Protein 2DB0 (pdb70)

Foldseek 3Di:
DLQVCLLVVHCLVVLLVCVLPDVVSVVVLVVQCVPPRQSSVLSSLVSLLVSCVVPVVSLLVVLVSLLVVLVVDPDVSSLLSSLVSLLVCLQVPLVSNLVCVLVSLLPDDQPDVSSLQSVLSNLLSSCVSHVVSLLVSLVVLLVLLVDPDPSSLLSSLSVLLSYALRSLVSCVVSVVSLVVQCPPPDPVSNLSSLVSLLSSCVNDVVSLVVSLVVLVPDDDDDPSRVVSSVVSNVVSVVD/DLLVCQLDDPPCVVVLVCVLVPVVSVVVLVVCCPPPGQSSVLSSVVSLLVSCVVVVVSPLVCVVSLLVVQLVDPDPSSLLSSLLSLLVCCLVPLVSSLVCCCVSLVLNACPDDSSLQSLLSSLLSSCVSDVVSSLVSLVVLLVLLPPPDLSSLLSSLRVLLSYAQSCLVNCVVSLVSLVVQCVDPDPVSVLSSLVSQLSSLLNDPVSVVVSLVVLVVDDDPDPSNVVSSVVSNVVSVVSD

B-factor: mean 39.15, std 12.86, range [7.12, 85.72]

Sequence (479 aa):
DIREALANGEHLEKILIMAKYDESVLKKLIELLDDDLWTVVKNAISIIMVIAKTREDLYEPMLKKLFSLLKKSEAIPLTQEIAKAFGQMAKEKPELVKSMIPVLFANYRIGDEKTKINVSYALEEIAKANPMLMASIVRDFMSMLSSKNREDKLTALNFIEAMGENSFKYVNPFLPRIINLLHDGDEIVRASAVEALVHLATLNDKLRKVVIKRLEELNDTSSLVNKTVKEGISRLLLLDIREALANGEHLEKILIMAKYDESVLKKLIELLDDDLWTVVKNAISIIMVIAKTREDLYEPMLKKLFSLLKKSEAIPLTQEIAKAFGQMAKEKPELVKSMIPVLFANYRIGDEKTKINVSYALEEIAKANPMLMASIVRDFMSMLSSKNREDKLTALNFIEAMGENSFKYVNPFLPRIINLLHDGDEIVRASAVEALVHLATLNDKLRKVVIKRLEELNDTSSLVNKTVKEGISRLLLLE

Solvent-accessible surface area: 23390 Å² total; per-residue (Å²): 146,41,77,94,12,0,22,82,38,95,120,54,132,118,4,27,82,71,1,96,178,66,81,73,13,1,92,84,0,42,116,14,0,80,28,136,82,94,30,0,4,48,14,0,0,35,8,0,7,71,1,0,131,93,76,95,86,4,3,86,75,3,0,105,46,0,4,45,2,2,80,96,7,137,18,125,42,10,5,97,19,0,3,88,4,1,4,24,0,0,132,64,60,48,122,23,0,60,60,26,0,29,57,5,4,65,112,69,200,7,67,62,145,132,7,38,89,14,2,27,102,2,2,26,46,0,4,121,24,30,74,153,11,0,40,35,0,1,134,46,0,0,63,41,7,84,34,208,57,104,95,56,19,29,10,0,4,45,0,0,38,0,3,11,138,54,0,15,110,43,0,64,98,22,12,77,60,0,19,33,10,6,19,23,67,43,74,65,0,19,6,24,0,0,97,0,3,7,37,0,1,56,59,46,117,169,15,37,121,74,4,8,96,34,1,95,82,33,118,30,138,10,97,92,1,60,137,21,10,149,95,5,35,59,141,0,104,160,113,111,31,79,107,35,0,18,102,30,144,139,25,126,148,13,40,71,78,3,133,171,66,80,77,21,3,104,61,1,50,119,12,1,100,33,156,82,103,30,0,6,46,4,0,1,32,6,1,7,83,13,0,118,119,81,87,92,8,5,104,76,6,0,110,53,0,14,35,21,0,67,157,6,126,20,118,51,13,2,73,38,0,0,96,3,5,5,51,0,0,144,52,39,9,15,33,2,22,59,20,9,83,92,20,5,66,97,2,95,29,50,87,136,103,17,34,90,11,0,10,61,4,2,26,21,4,3,133,27,21,70,70,0,0,43,12,1,0,40,38,10,0,67,48,5,77,25,205,88,105,85,51,25,16,6,0,2,17,0,0,27,0,3,9,137,63,0,25,134,37,0,63,91,45,25,94,103,0,37,98,14,8,130,25,80,36,75,62,0,33,5,17,0,0,71,0,1,1,15,0,0,40,41,45,101,156,8,22,136,56,2,16,127,53,1,116,101,30,148,25,144,8,93,64,0,59,128,13,13,160,94,1,35,66,103,0,99,160,85,100

Secondary structure (DSSP, 8-state):
-HHHHHHTT-SHHHHHHHHHH-HHHHHHHHHHTT-S-HHHHHHHHHHHHHHHTT-GGGHHHHHHHHHHHHHH--SHHHHHHHHHHHHHHHHH-HHHHHHHHHHHHHHS---SHHHHHHHHHHHHHHHHH-HHHHHHHHHHHHHHTS-SSHHHHHHHHHHHHT--TTTHHHHGGGHHHHHGGGG-SSHHHHHHHHHHHHHHHTS-HHHHHHHHHHHHH---S-HHHHHHHHHHHHHHHH-/-HHHHHHSS--HHHHHHHHHH-HHHHHHHHHHTT-SSHHHHHHHHHHHHHHGGG-GGGHHHHHHHHHHHHHH---HHHHHHHHHHHHHHHHH-HHHHHHHHHHHTTT----SHHHHHHHHHHHHHHHHH-HHHHHHHHHHHHGGGG-SSHHHHHHHHHHHTT--TTTHHHHGGGHHHHHGGGG-S-HHHHHHHHHHHHHHHHH-HHHHHHHHHHHHT---S-HHHHHHHHHHHHHHHTT-

CATH classification: 1.25.10.10

InterPro domains:
  IPR000357 HEAT repeat [PF02985] (182-209)
  IPR011989 Armadillo-like helical [G3DSA:1.25.10.10] (1-253)
  IPR016024 Armadillo-type fold [SSF48371] (26-245)
  IPR021133 HEAT, type 2 [PS50077] (182-214)
  IPR040914 PH0542 repeat [PF18817] (42-86)

Organism: Pyrococcus horikoshii (strain ATCC 700860 / DSM 12428 / JCM 9974 / NBRC 100139 / OT-3) (NCBI:txid70601)

Radius of gyration: 30.3 Å; Cα contacts (8 Å, |Δi|>4): 569; chains: 2; bounding box: 61×61×96 Å

Structure (mmCIF, N/CA/C/O backbone):
data_2DB0
#
_entry.id   2DB0
#
_cell.length_a   78.795
_cell.length_b   90.779
_cell.length_c   66.451
_cell.angle_alpha   90.00
_cell.angle_beta   90.00
_cell.angle_gamma   90.00
#
_symmetry.space_group_name_H-M   'P 21 21 2'
#
loop_
_entity.id
_entity.type
_entity.pdbx_description
1 polymer '253aa long hypothetical protein'
2 water water
#
loop_
_atom_site.group_PDB
_atom_site.id
_atom_site.type_symbol
_atom_site.label_atom_id
_atom_site.label_alt_id
_atom_site.label_comp_id
_atom_site.label_asym_id
_atom_site.label_entity_id
_atom_site.label_seq_id
_atom_site.pdbx_PDB_ins_code
_atom_site.Cartn_x
_atom_site.Cartn_y
_atom_site.Cartn_z
_atom_site.occupancy
_atom_site.B_iso_or_equiv
_atom_site.auth_seq_id
_atom_site.auth_comp_id
_atom_site.auth_asym_id
_atom_site.auth_atom_id
_atom_site.pdbx_PDB_model_num
ATOM 1 N N . ASP A 1 9 ? 49.529 22.995 42.820 1.00 47.05 9 ASP A N 1
ATOM 2 C CA . ASP A 1 9 ? 49.839 24.097 41.886 1.00 48.58 9 ASP A CA 1
ATOM 3 C C . ASP A 1 9 ? 48.607 24.357 40.932 1.00 48.35 9 ASP A C 1
ATOM 4 O O . ASP A 1 9 ? 48.400 23.546 39.997 1.00 48.85 9 ASP A O 1
ATOM 9 N N . ILE A 1 10 ? 47.910 25.502 41.148 1.00 45.30 10 ILE A N 1
ATOM 10 C CA . ILE A 1 10 ? 46.637 25.899 40.600 1.00 44.58 10 ILE A CA 1
ATOM 11 C C . ILE A 1 10 ? 46.630 25.810 39.119 1.00 44.34 10 ILE A C 1
ATOM 12 O O . ILE A 1 10 ? 45.799 25.224 38.552 1.00 44.71 10 ILE A O 1
ATOM 17 N N . ARG A 1 11 ? 47.667 26.352 38.513 1.00 44.24 11 ARG A N 1
ATOM 18 C CA . ARG A 1 11 ? 47.891 26.382 37.081 1.00 42.10 11 ARG A CA 1
ATOM 19 C C . ARG A 1 11 ? 48.050 25.024 36.447 1.00 43.26 11 ARG A C 1
ATOM 20 O O . ARG A 1 11 ? 47.543 24.728 35.319 1.00 38.90 11 ARG A O 1
ATOM 28 N N . GLU A 1 12 ? 48.733 24.131 37.162 1.00 43.56 12 GLU A N 1
ATOM 29 C CA . GLU A 1 12 ? 49.014 22.840 36.544 1.00 42.05 12 GLU A CA 1
ATOM 30 C C . GLU A 1 12 ? 47.842 21.941 36.705 1.00 39.48 12 GLU A C 1
ATOM 31 O O . GLU A 1 12 ? 47.621 21.105 35.893 1.00 39.63 12 GLU A O 1
ATOM 37 N N . ALA A 1 13 ? 47.097 22.081 37.766 1.00 39.64 13 ALA A N 1
ATOM 38 C CA . ALA A 1 13 ? 45.833 21.390 37.952 1.00 37.95 13 ALA A CA 1
ATOM 39 C C . ALA A 1 13 ? 44.876 21.868 36.827 1.00 38.71 13 ALA A C 1
ATOM 40 O O . ALA A 1 13 ? 44.392 21.079 36.044 1.00 40.98 13 ALA A O 1
ATOM 42 N N . LEU A 1 14 ? 44.717 23.170 36.615 1.00 39.55 14 LEU A N 1
ATOM 43 C CA . LEU A 1 14 ? 43.844 23.645 35.455 1.00 38.95 14 LEU A CA 1
ATOM 44 C C . LEU A 1 14 ? 44.155 23.027 34.113 1.00 39.44 14 LEU A C 1
ATOM 45 O O . LEU A 1 14 ? 43.282 22.562 33.367 1.00 39.09 14 LEU A O 1
ATOM 50 N N . ALA A 1 15 ? 45.447 22.839 33.854 1.00 41.67 15 ALA A N 1
ATOM 51 C CA . ALA A 1 15 ? 45.917 22.207 32.608 1.00 41.15 15 ALA A CA 1
ATOM 52 C C . ALA A 1 15 ? 45.582 20.768 32.396 1.00 41.67 15 ALA A C 1
ATOM 53 O O . ALA A 1 15 ? 45.559 20.332 31.260 1.00 43.90 15 ALA A O 1
ATOM 55 N N . ASN A 1 16 ? 45.342 20.021 33.462 1.00 43.84 16 ASN A N 1
ATOM 56 C CA . ASN A 1 16 ? 44.930 18.611 33.426 1.00 45.17 16 ASN A CA 1
ATOM 57 C C . ASN A 1 16 ? 43.461 18.434 33.924 1.00 46.73 16 ASN A C 1
ATOM 58 O O . ASN A 1 16 ? 43.019 17.316 34.303 1.00 50.80 16 ASN A O 1
ATOM 63 N N . GLY A 1 17 ? 42.691 19.513 34.036 1.00 44.20 17 GLY A N 1
ATOM 64 C CA . GLY A 1 17 ? 41.317 19.410 34.464 1.00 42.87 17 GLY A CA 1
ATOM 65 C C . GLY A 1 17 ? 41.171 18.731 35.798 1.00 42.98 17 GLY A C 1
ATOM 66 O O . GLY A 1 17 ? 40.259 18.038 35.965 1.00 43.42 17 GLY A O 1
ATOM 67 N N . GLU A 1 18 ? 42.084 18.918 36.743 1.00 43.94 18 GLU A N 1
ATOM 68 C CA . GLU A 1 18 ? 41.982 18.243 38.054 1.00 45.47 18 GLU A CA 1
ATOM 69 C C . GLU A 1 18 ? 41.630 19.248 39.156 1.00 44.55 18 GLU A C 1
ATOM 70 O O . GLU A 1 18 ? 41.868 20.450 39.049 1.00 47.10 18 GLU A O 1
ATOM 76 N N . HIS A 1 19 ? 40.969 18.777 40.172 1.00 45.81 19 HIS A N 1
ATOM 77 C CA . HIS A 1 19 ? 40.747 19.502 41.384 1.00 46.87 19 HIS A CA 1
ATOM 78 C C . HIS A 1 19 ? 39.859 20.698 41.160 1.00 46.86 19 HIS A C 1
ATOM 79 O O . HIS A 1 19 ? 39.787 21.623 41.979 1.00 46.55 19 HIS A O 1
ATOM 86 N N . LEU A 1 20 ? 39.206 20.705 40.021 1.00 44.59 20 LEU A N 1
ATOM 87 C CA . LEU A 1 20 ? 38.476 21.893 39.659 1.00 42.83 20 LEU A CA 1
ATOM 88 C C . LEU A 1 20 ? 37.575 22.436 40.765 1.00 41.33 20 LEU A C 1
ATOM 89 O O . LEU A 1 20 ? 37.554 23.663 40.995 1.00 39.18 20 LEU A O 1
ATOM 94 N N . GLU A 1 21 ? 36.780 21.549 41.426 1.00 43.23 21 GLU A N 1
ATOM 95 C CA . GLU A 1 21 ? 35.829 22.014 42.469 1.00 43.70 21 GLU A CA 1
ATOM 96 C C . GLU A 1 21 ? 36.633 22.558 43.627 1.00 44.40 21 GLU A C 1
ATOM 97 O O . GLU A 1 21 ? 36.285 23.530 44.262 1.00 45.63 21 GLU A O 1
ATOM 103 N N . LYS A 1 22 ? 37.733 21.936 43.860 1.00 43.06 22 LYS A N 1
ATOM 104 C CA . LYS A 1 22 ? 38.613 22.388 44.888 1.00 46.31 22 LYS A CA 1
ATOM 105 C C . LYS A 1 22 ? 38.881 23.885 44.625 1.00 44.55 22 LYS A C 1
ATOM 106 O O . LYS A 1 22 ? 38.420 24.760 45.372 1.00 43.78 22 LYS A O 1
ATOM 112 N N . ILE A 1 23 ? 39.669 24.114 43.558 1.00 44.90 23 ILE A N 1
ATOM 113 C CA . ILE A 1 23 ? 39.989 25.461 43.055 1.00 42.36 23 ILE A CA 1
ATOM 114 C C . ILE A 1 23 ? 38.818 26.384 43.052 1.00 41.78 23 ILE A C 1
ATOM 115 O O . ILE A 1 23 ? 38.900 27.503 43.459 1.00 42.25 23 ILE A O 1
ATOM 120 N N . LEU A 1 24 ? 37.651 25.888 42.757 1.00 42.42 24 LEU A N 1
ATOM 121 C CA . LEU A 1 24 ? 36.556 26.824 42.766 1.00 43.78 24 LEU A CA 1
ATOM 122 C C . LEU A 1 24 ? 36.222 27.299 44.169 1.00 45.34 24 LEU A C 1
ATOM 123 O O . LEU A 1 24 ? 35.741 28.449 44.433 1.00 43.85 24 LEU A O 1
ATOM 128 N N . ILE A 1 25 ? 36.252 26.316 45.071 1.00 46.87 25 ILE A N 1
ATOM 129 C CA . ILE A 1 25 ? 35.870 26.592 46.461 1.00 46.50 25 ILE A CA 1
ATOM 130 C C . ILE A 1 25 ? 36.951 27.557 47.003 1.00 44.91 25 ILE A C 1
ATOM 131 O O . ILE A 1 25 ? 36.585 28.530 47.576 1.00 45.36 25 ILE A O 1
ATOM 136 N N . MET A 1 26 ? 38.234 27.351 46.691 1.00 43.18 26 MET A N 1
ATOM 137 C CA . MET A 1 26 ? 39.305 28.214 47.195 1.00 44.18 26 MET A CA 1
ATOM 138 C C . MET A 1 26 ? 39.203 29.675 46.641 1.00 48.96 26 MET A C 1
ATOM 139 O O . MET A 1 26 ? 39.151 30.699 47.381 1.00 48.11 26 MET A O 1
ATOM 144 N N . ALA A 1 27 ? 39.169 29.763 45.286 1.00 50.54 27 ALA A N 1
ATOM 145 C CA . ALA A 1 27 ? 38.876 31.009 44.597 1.00 49.99 27 ALA A CA 1
ATOM 146 C C . ALA A 1 27 ? 37.622 31.576 45.168 1.00 50.65 27 ALA A C 1
ATOM 147 O O . ALA A 1 27 ? 37.590 32.766 45.399 1.00 51.85 27 ALA A O 1
ATOM 149 N N . LYS A 1 28 ? 36.583 30.819 45.469 1.00 50.19 28 LYS A N 1
ATOM 150 C CA . LYS A 1 28 ? 35.394 31.533 45.913 1.00 51.00 28 LYS A CA 1
ATOM 151 C C . LYS A 1 28 ? 35.497 32.244 47.291 1.00 53.33 28 LYS A C 1
ATOM 152 O O . LYS A 1 28 ? 34.626 33.028 47.608 1.00 51.45 28 LYS A O 1
ATOM 158 N N . TYR A 1 29 ? 36.543 31.929 48.110 1.00 55.51 29 TYR A N 1
ATOM 159 C CA . TYR A 1 29 ? 36.670 32.314 49.552 1.00 57.64 29 TYR A CA 1
ATOM 160 C C . TYR A 1 29 ? 37.876 33.219 49.819 1.00 58.27 29 TYR A C 1
ATOM 161 O O . TYR A 1 29 ? 37.882 34.029 50.813 1.00 60.46 29 TYR A O 1
ATOM 170 N N . ASP A 1 30 ? 38.894 33.008 48.997 1.00 57.74 30 ASP A N 1
ATOM 171 C CA . ASP A 1 30 ? 40.124 33.739 48.978 1.00 56.78 30 ASP A CA 1
ATOM 172 C C . ASP A 1 30 ? 40.291 34.513 47.600 1.00 57.18 30 ASP A C 1
ATOM 173 O O . ASP A 1 30 ? 40.955 34.064 46.616 1.00 55.89 30 ASP A O 1
ATOM 178 N N . GLU A 1 31 ? 39.688 35.701 47.563 1.00 55.97 31 GLU A N 1
ATOM 179 C CA . GLU A 1 31 ? 40.045 36.703 46.620 1.00 55.27 31 GLU A CA 1
ATOM 180 C C . GLU A 1 31 ? 41.402 36.573 45.893 1.00 54.16 31 GLU A C 1
ATOM 181 O O . GLU A 1 31 ? 41.492 36.843 44.677 1.00 55.38 31 GLU A O 1
ATOM 187 N N . SER A 1 32 ? 42.479 36.220 46.566 1.00 52.11 32 SER A N 1
ATOM 188 C CA . SER A 1 32 ? 43.821 36.217 45.911 1.00 51.88 32 SER A CA 1
ATOM 189 C C . SER A 1 32 ? 43.989 35.050 44.900 1.00 49.77 32 SER A C 1
ATOM 190 O O . SER A 1 32 ? 44.801 35.067 43.930 1.00 50.20 32 SER A O 1
ATOM 193 N N . VAL A 1 33 ? 43.260 33.997 45.193 1.00 48.97 33 VAL A N 1
ATOM 194 C CA . VAL A 1 33 ? 42.920 32.925 44.169 1.00 49.56 33 VAL A CA 1
ATOM 195 C C . VAL A 1 33 ? 41.979 33.358 42.982 1.00 44.09 33 VAL A C 1
ATOM 196 O O . VAL A 1 33 ? 42.361 33.243 41.898 1.00 40.86 33 VAL A O 1
ATOM 200 N N . LEU A 1 34 ? 40.840 33.954 43.258 1.00 44.03 34 LEU A N 1
ATOM 201 C CA . LEU A 1 34 ? 40.047 34.539 42.235 1.00 44.51 34 LEU A CA 1
ATOM 202 C C . LEU A 1 34 ? 40.924 35.317 41.249 1.00 45.17 34 LEU A C 1
ATOM 203 O O . LEU A 1 34 ? 40.775 35.136 40.054 1.00 41.85 34 LEU A O 1
ATOM 208 N N . LYS A 1 35 ? 41.893 36.144 41.767 1.00 46.32 35 LYS A N 1
ATOM 209 C CA . LYS A 1 35 ? 42.736 37.048 40.959 1.00 44.79 35 LYS A CA 1
ATOM 210 C C . LYS A 1 35 ? 43.681 36.258 40.230 1.00 41.89 35 LYS A C 1
ATOM 211 O O . LYS A 1 35 ? 43.909 36.473 39.047 1.00 42.83 35 LYS A O 1
ATOM 217 N N . LYS A 1 36 ? 44.104 35.187 40.828 1.00 39.87 36 LYS A N 1
ATOM 218 C CA . LYS A 1 36 ? 44.976 34.287 40.089 1.00 38.39 36 LYS A CA 1
ATOM 219 C C . LYS A 1 36 ? 44.362 33.609 38.872 1.00 34.10 36 LYS A C 1
ATOM 220 O O . LYS A 1 36 ? 44.929 33.435 37.854 1.00 31.03 36 LYS A O 1
ATOM 226 N N . LEU A 1 37 ? 43.223 33.084 39.063 1.00 33.60 37 LEU A N 1
ATOM 227 C CA . LEU A 1 37 ? 42.470 32.502 37.929 1.00 31.61 37 LEU A CA 1
ATOM 228 C C . LEU A 1 37 ? 42.207 33.548 36.848 1.00 29.43 37 LEU A C 1
ATOM 229 O O . LEU A 1 37 ? 42.382 33.280 35.721 1.00 27.81 37 LEU A O 1
ATOM 234 N N . ILE A 1 38 ? 41.916 34.791 37.232 1.00 31.40 38 ILE A N 1
ATOM 235 C CA . ILE A 1 38 ? 41.669 35.813 36.195 1.00 33.39 38 ILE A CA 1
ATOM 236 C C . ILE A 1 38 ? 42.924 35.982 35.372 1.00 36.67 38 ILE A C 1
ATOM 237 O O . ILE A 1 38 ? 42.904 36.097 34.129 1.00 35.91 38 ILE A O 1
ATOM 242 N N . GLU A 1 39 ? 44.056 35.918 36.044 1.00 38.60 39 GLU A N 1
ATOM 243 C CA . GLU A 1 39 ? 45.337 36.225 35.401 1.00 38.38 39 GLU A CA 1
ATOM 244 C C . GLU A 1 39 ? 45.690 35.109 34.565 1.00 36.28 39 GLU A C 1
ATOM 245 O O . GLU A 1 39 ? 46.275 35.272 33.516 1.00 36.83 39 GLU A O 1
ATOM 251 N N . LEU A 1 40 ? 45.366 33.906 35.001 1.00 36.35 40 LEU A N 1
ATOM 252 C CA . LEU A 1 40 ? 45.606 32.710 34.108 1.00 36.09 40 LEU A CA 1
ATOM 253 C C . LEU A 1 40 ? 44.721 32.606 32.765 1.00 36.03 40 LEU A C 1
ATOM 254 O O . LEU A 1 40 ? 44.987 31.807 31.809 1.00 37.58 40 LEU A O 1
ATOM 259 N N . LEU A 1 41 ? 43.721 33.463 32.646 1.00 35.07 41 LEU A N 1
ATOM 260 C CA . LEU A 1 41 ? 43.040 33.632 31.346 1.00 33.38 41 LEU A CA 1
ATOM 261 C C . LEU A 1 41 ? 43.969 33.991 30.263 1.00 34.93 41 LEU A C 1
ATOM 262 O O . LEU A 1 41 ? 43.694 33.685 29.115 1.00 36.71 41 LEU A O 1
ATOM 267 N N . ASP A 1 42 ? 45.152 34.540 30.577 1.00 37.88 42 ASP A N 1
ATOM 268 C CA . ASP A 1 42 ? 46.073 34.922 29.539 1.00 40.15 42 ASP A CA 1
ATOM 269 C C . ASP A 1 42 ? 47.078 33.909 29.116 1.00 41.77 42 ASP A C 1
ATOM 270 O O . ASP A 1 42 ? 47.856 34.222 28.221 1.00 40.86 42 ASP A O 1
ATOM 275 N N . ASP A 1 43 ? 47.114 32.782 29.833 1.00 41.50 43 ASP A N 1
ATOM 276 C CA . ASP A 1 43 ? 48.006 31.639 29.579 1.00 41.61 43 ASP A CA 1
ATOM 277 C C . ASP A 1 43 ? 47.898 31.180 28.170 1.00 41.06 43 ASP A C 1
ATOM 278 O O . ASP A 1 43 ? 46.786 31.235 27.564 1.00 39.39 43 ASP A O 1
ATOM 283 N N . ASP A 1 44 ? 49.002 30.623 27.665 1.00 40.71 44 ASP A N 1
ATOM 284 C CA . ASP A 1 44 ? 49.044 30.152 26.301 1.00 41.94 44 ASP A CA 1
ATOM 285 C C . ASP A 1 44 ? 48.445 28.792 26.167 1.00 41.19 44 ASP A C 1
ATOM 286 O O . ASP A 1 44 ? 48.004 28.342 25.056 1.00 42.22 44 ASP A O 1
ATOM 291 N N . LEU A 1 45 ? 48.295 28.147 27.285 1.00 38.09 45 LEU A N 1
ATOM 292 C CA . LEU A 1 45 ? 47.688 26.816 27.263 1.00 39.88 45 LEU A CA 1
ATOM 293 C C . LEU A 1 45 ? 46.116 26.914 27.306 1.00 35.29 45 LEU A C 1
ATOM 294 O O . LEU A 1 45 ? 45.536 27.417 28.187 1.00 33.86 45 LEU A O 1
ATOM 299 N N . TRP A 1 46 ? 45.479 26.338 26.367 1.00 33.97 46 TRP A N 1
ATOM 300 C CA . TRP A 1 46 ? 44.057 26.487 26.259 1.00 33.10 46 TRP A CA 1
ATOM 301 C C . TRP A 1 46 ? 43.307 25.848 27.349 1.00 33.34 46 TRP A C 1
ATOM 302 O O . TRP A 1 46 ? 42.165 26.288 27.559 1.00 32.39 46 TRP A O 1
ATOM 313 N N . THR A 1 47 ? 43.792 24.749 27.944 1.00 30.43 47 THR A N 1
ATOM 314 C CA . THR A 1 47 ? 42.970 23.983 28.853 1.00 30.10 47 THR A CA 1
ATOM 315 C C . THR A 1 47 ? 42.898 24.729 30.097 1.00 28.85 47 THR A C 1
ATOM 316 O O . THR A 1 47 ? 41.908 24.779 30.868 1.00 25.12 47 THR A O 1
ATOM 320 N N . VAL A 1 48 ? 43.964 25.477 30.277 1.00 31.41 48 VAL A N 1
ATOM 321 C CA . VAL A 1 48 ? 44.058 26.359 31.465 1.00 29.89 48 VAL A CA 1
ATOM 322 C C . VAL A 1 48 ? 43.011 27.495 31.367 1.00 24.81 48 VAL A C 1
ATOM 323 O O . VAL A 1 48 ? 42.241 27.717 32.272 1.00 23.40 48 VAL A O 1
ATOM 327 N N . VAL A 1 49 ? 43.065 28.219 30.250 1.00 26.47 49 VAL A N 1
ATOM 328 C CA . VAL A 1 49 ? 42.112 29.249 29.968 1.00 26.13 49 VAL A CA 1
ATOM 329 C C . VAL A 1 49 ? 40.714 28.693 30.089 1.00 23.79 49 VAL A C 1
ATOM 330 O O . VAL A 1 49 ? 39.868 29.233 30.810 1.00 23.91 49 VAL A O 1
ATOM 334 N N . LYS A 1 50 ? 40.462 27.578 29.429 1.00 23.07 50 LYS A N 1
ATOM 335 C CA .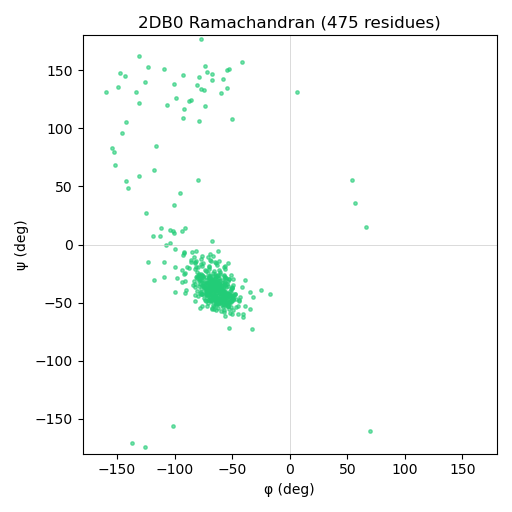 LYS A 1 50 ? 39.165 26.986 29.469 1.00 23.03 50 LYS A CA 1
ATOM 336 C C . LYS A 1 50 ? 38.603 26.765 30.870 1.00 23.22 50 LYS A C 1
ATOM 337 O O . LYS A 1 50 ? 37.481 27.055 31.129 1.00 23.41 50 LYS A O 1
ATOM 343 N N . ASN A 1 51 ? 39.290 26.030 31.658 1.00 22.16 51 ASN A N 1
ATOM 344 C CA . ASN A 1 51 ? 38.870 25.690 33.024 1.00 23.62 51 ASN A CA 1
ATOM 345 C C . ASN A 1 51 ? 38.911 26.898 33.949 1.00 23.94 51 ASN A C 1
ATOM 346 O O . ASN A 1 51 ? 38.074 27.027 34.797 1.00 23.15 51 ASN A O 1
ATOM 351 N N . ALA A 1 52 ? 39.782 27.898 33.673 1.00 23.12 52 ALA A N 1
ATOM 352 C CA . ALA A 1 52 ? 39.615 29.162 34.438 1.00 20.61 52 ALA A CA 1
ATOM 353 C C . ALA A 1 52 ? 38.315 29.832 34.209 1.00 21.06 52 ALA A C 1
ATOM 354 O O . ALA A 1 52 ? 37.500 30.232 35.114 1.00 23.36 52 ALA A O 1
ATOM 356 N N . ILE A 1 53 ? 37.956 29.964 32.928 1.00 22.07 53 ILE A N 1
ATOM 357 C CA . ILE A 1 53 ? 36.597 30.482 32.584 1.00 19.41 53 ILE A CA 1
ATOM 358 C C . ILE A 1 53 ? 35.498 29.775 33.336 1.00 18.98 53 ILE A C 1
ATOM 359 O O . ILE A 1 53 ? 34.554 30.371 33.851 1.00 19.43 53 ILE A O 1
ATOM 364 N N . SER A 1 54 ? 35.459 28.494 33.194 1.00 20.27 54 SER A N 1
ATOM 365 C CA . SER A 1 54 ? 34.254 27.790 33.751 1.00 25.24 54 SER A CA 1
ATOM 366 C C . SER A 1 54 ? 34.126 28.025 35.263 1.00 24.26 54 SER A C 1
ATOM 367 O O . SER A 1 54 ? 33.073 28.300 35.714 1.00 29.32 54 SER A O 1
ATOM 370 N N . ILE A 1 55 ? 35.224 28.050 35.992 1.00 26.89 55 ILE A N 1
ATOM 371 C CA . ILE A 1 55 ? 35.299 28.433 37.443 1.00 27.69 55 ILE A CA 1
ATOM 372 C C . ILE A 1 55 ? 34.896 29.839 37.762 1.00 26.55 55 ILE A C 1
ATOM 373 O O . ILE A 1 55 ? 33.953 30.070 38.496 1.00 27.25 55 ILE A O 1
ATOM 378 N N . ILE A 1 56 ? 35.457 30.807 36.995 1.00 27.73 56 ILE A N 1
ATOM 379 C CA . ILE A 1 56 ? 35.122 32.230 37.210 1.00 24.79 56 ILE A CA 1
ATOM 380 C C . ILE A 1 56 ? 33.756 32.435 36.885 1.00 23.38 56 ILE A C 1
ATOM 381 O O . ILE A 1 56 ? 33.041 33.114 37.611 1.00 25.30 56 ILE A O 1
ATOM 386 N N . MET A 1 57 ? 33.273 31.822 35.828 1.00 23.94 57 MET A N 1
ATOM 387 C CA . MET A 1 57 ? 31.829 32.035 35.493 1.00 22.35 57 MET A CA 1
ATOM 388 C C . MET A 1 57 ? 30.850 31.461 36.541 1.00 25.13 57 MET A C 1
ATOM 389 O O . MET A 1 57 ? 29.618 31.904 36.692 1.00 25.29 57 MET A O 1
ATOM 394 N N . VAL A 1 58 ? 31.254 30.396 37.223 1.00 28.63 58 VAL A N 1
ATOM 395 C CA . VAL A 1 58 ? 30.301 29.880 38.286 1.00 28.62 58 VAL A CA 1
ATOM 396 C C . VAL A 1 58 ? 30.426 30.934 39.364 1.00 29.96 58 VAL A C 1
ATOM 397 O O . VAL A 1 58 ? 29.450 31.352 39.883 1.00 29.11 58 VAL A O 1
ATOM 401 N N . ILE A 1 59 ? 31.655 31.438 39.673 1.00 32.88 59 ILE A N 1
ATOM 402 C CA . ILE A 1 59 ? 31.746 32.428 40.783 1.00 33.62 59 ILE A CA 1
ATOM 403 C C . ILE A 1 59 ? 31.002 33.715 40.474 1.00 35.41 59 ILE A C 1
ATOM 404 O O . ILE A 1 59 ? 30.400 34.324 41.317 1.00 36.79 59 ILE A O 1
ATOM 409 N N . ALA A 1 60 ? 30.954 34.102 39.200 1.00 35.50 60 ALA A N 1
ATOM 410 C CA . ALA A 1 60 ? 30.187 35.212 38.809 1.00 32.71 60 ALA A CA 1
ATOM 411 C C . ALA A 1 60 ? 28.748 35.134 39.157 1.00 33.82 60 ALA A C 1
ATOM 412 O O . ALA A 1 60 ? 28.158 36.164 39.299 1.00 32.67 60 ALA A O 1
ATOM 414 N N . LYS A 1 61 ? 28.069 33.983 39.109 1.00 35.35 61 LYS A N 1
ATOM 415 C CA . LYS A 1 61 ? 26.630 33.941 39.424 1.00 38.63 61 LYS A CA 1
ATOM 416 C C . LYS A 1 61 ? 26.318 34.502 40.866 1.00 39.83 61 LYS A C 1
ATOM 417 O O . LYS A 1 61 ? 25.279 34.961 41.172 1.00 39.72 61 LYS A O 1
ATOM 423 N N . THR A 1 62 ? 27.300 34.558 41.706 1.00 41.71 62 THR A N 1
ATOM 424 C CA . THR A 1 62 ? 27.138 35.254 42.966 1.00 44.66 62 THR A CA 1
ATOM 425 C C . THR A 1 62 ? 27.932 36.516 43.178 1.00 45.02 62 THR A C 1
ATOM 426 O O . THR A 1 62 ? 28.014 36.950 44.364 1.00 43.84 62 THR A O 1
ATOM 430 N N . ARG A 1 63 ? 28.635 36.994 42.121 1.00 43.28 63 ARG A N 1
ATOM 431 C CA . ARG A 1 63 ? 29.446 38.204 42.188 1.00 42.87 63 ARG A CA 1
ATOM 432 C C . ARG A 1 63 ? 29.398 38.936 40.842 1.00 42.33 63 ARG A C 1
ATOM 433 O O . ARG A 1 63 ? 30.195 38.711 39.895 1.00 38.24 63 ARG A O 1
ATOM 441 N N . GLU A 1 64 ? 28.497 39.879 40.853 1.00 42.77 64 GLU A N 1
ATOM 442 C CA . GLU A 1 64 ? 27.981 40.581 39.690 1.00 43.93 64 GLU A CA 1
ATOM 443 C C . GLU A 1 64 ? 29.149 41.318 38.975 1.00 40.59 64 GLU A C 1
ATOM 444 O O . GLU A 1 64 ? 29.180 41.398 37.724 1.00 40.89 64 GLU A O 1
ATOM 450 N N . ASP A 1 65 ? 30.027 41.847 39.768 1.00 35.73 65 ASP A N 1
ATOM 451 C CA . ASP A 1 65 ? 31.143 42.536 39.256 1.00 35.09 65 ASP A CA 1
ATOM 452 C C . ASP A 1 65 ? 32.138 41.769 38.379 1.00 31.52 65 ASP A C 1
ATOM 453 O O . ASP A 1 65 ? 32.952 42.371 37.764 1.00 32.32 65 ASP A O 1
ATOM 458 N N . LEU A 1 66 ? 32.105 40.487 38.351 1.00 28.06 66 LEU A N 1
ATOM 459 C CA . LEU A 1 66 ? 32.971 39.700 37.527 1.00 27.79 66 LEU A CA 1
ATOM 460 C C . LEU A 1 66 ? 32.511 39.710 35.975 1.00 26.42 66 LEU A C 1
ATOM 461 O O . LEU A 1 66 ? 33.306 39.406 35.131 1.00 21.70 66 LEU A O 1
ATOM 466 N N . TYR A 1 67 ? 31.233 40.088 35.700 1.00 24.24 67 TYR A N 1
ATOM 467 C CA . TYR A 1 67 ? 30.677 39.895 34.431 1.00 23.41 67 TYR A CA 1
ATOM 468 C C . TYR A 1 67 ? 31.271 40.831 33.389 1.00 22.50 67 TYR A C 1
ATOM 469 O O . TYR A 1 67 ? 31.829 40.374 32.332 1.00 22.24 67 TYR A O 1
ATOM 478 N N . GLU A 1 68 ? 31.288 42.088 33.720 1.00 20.31 68 GLU A N 1
ATOM 479 C CA . GLU A 1 68 ? 31.713 43.084 32.816 1.00 24.80 68 GLU A CA 1
ATOM 480 C C . GLU A 1 68 ? 33.192 42.862 32.421 1.00 24.47 68 GLU A C 1
ATOM 481 O O . GLU A 1 68 ? 33.534 42.840 31.267 1.00 23.26 68 GLU A O 1
ATOM 487 N N . PRO A 1 69 ? 34.081 42.686 33.374 1.00 26.49 69 PRO A N 1
ATOM 488 C CA . PRO A 1 69 ? 35.522 42.518 33.037 1.00 26.34 69 PRO A CA 1
ATOM 489 C C . PRO A 1 69 ? 35.689 41.252 32.264 1.00 25.95 69 PRO A C 1
ATOM 490 O O . PRO A 1 69 ? 36.419 41.229 31.270 1.00 26.02 69 PRO A O 1
ATOM 494 N N . MET A 1 70 ? 34.939 40.234 32.669 1.00 23.42 70 MET A N 1
ATOM 495 C CA . MET A 1 70 ? 35.039 38.988 31.950 1.00 24.01 70 MET A CA 1
ATOM 496 C C . MET A 1 70 ? 34.542 39.045 30.462 1.00 19.64 70 MET A C 1
ATOM 497 O O . MET A 1 70 ? 35.120 38.513 29.629 1.00 20.37 70 MET A O 1
ATOM 502 N N . LEU A 1 71 ? 33.582 39.820 30.177 1.00 21.88 71 LEU A N 1
ATOM 503 C CA . LEU A 1 71 ? 32.989 39.919 28.861 1.00 20.28 71 LEU A CA 1
ATOM 504 C C . LEU A 1 71 ? 34.074 40.524 28.041 1.00 22.06 71 LEU A C 1
ATOM 505 O O . LEU A 1 71 ? 34.301 40.013 26.987 1.00 19.49 71 LEU A O 1
ATOM 510 N N . LYS A 1 72 ? 34.739 41.612 28.559 1.00 21.66 72 LYS A N 1
ATOM 511 C CA . LYS A 1 72 ? 35.775 42.311 27.792 1.00 20.37 72 LYS A CA 1
ATOM 512 C C . LYS A 1 72 ? 36.859 41.293 27.404 1.00 20.47 72 LYS A C 1
ATOM 513 O O . LYS A 1 72 ? 37.391 41.248 26.239 1.00 20.67 72 LYS A O 1
ATOM 519 N N . LYS A 1 73 ? 37.174 40.481 28.348 1.00 18.01 73 LYS A N 1
ATOM 520 C CA . LYS A 1 73 ? 38.333 39.521 28.177 1.00 18.48 73 LYS A CA 1
ATOM 521 C C . LYS A 1 73 ? 37.877 38.399 27.204 1.00 20.20 73 LYS A C 1
ATOM 522 O O . LYS A 1 73 ? 38.612 37.914 26.379 1.00 20.28 73 LYS A O 1
ATOM 528 N N . LEU A 1 74 ? 36.659 37.968 27.325 1.00 22.65 74 LEU A N 1
ATOM 529 C CA . LEU A 1 74 ? 36.139 37.068 26.295 1.00 26.31 74 LEU A CA 1
ATOM 530 C C . LEU A 1 74 ? 36.240 37.552 24.873 1.00 25.56 74 LEU A C 1
ATOM 531 O O . LEU A 1 74 ? 36.634 36.783 24.085 1.00 20.48 74 LEU A O 1
ATOM 536 N N . PHE A 1 75 ? 35.948 38.818 24.612 1.00 26.61 75 PHE A N 1
ATOM 537 C CA . PHE A 1 75 ? 36.115 39.451 23.308 1.00 28.49 75 PHE A CA 1
ATOM 538 C C . PHE A 1 75 ? 37.560 39.226 22.842 1.00 26.99 75 PHE A C 1
ATOM 539 O O . PHE A 1 75 ? 37.773 38.935 21.622 1.00 27.97 75 PHE A O 1
ATOM 547 N N . SER A 1 76 ? 38.564 39.428 23.718 1.00 26.71 76 SER A N 1
ATOM 548 C CA . SER A 1 76 ? 39.982 39.250 23.307 1.00 26.48 76 SER A CA 1
ATOM 549 C C . SER A 1 76 ? 40.215 37.803 23.078 1.00 25.22 76 SER A C 1
ATOM 550 O O . SER A 1 76 ? 40.982 37.404 22.221 1.00 26.36 76 SER A O 1
ATOM 553 N N . LEU A 1 77 ? 39.589 36.960 23.902 1.00 22.85 77 LEU A N 1
ATOM 554 C CA . LEU A 1 77 ? 39.853 35.531 23.716 1.00 24.15 77 LEU A CA 1
ATOM 555 C C . LEU A 1 77 ? 39.283 34.881 22.476 1.00 24.42 77 LEU A C 1
ATOM 556 O O . LEU A 1 77 ? 39.876 33.980 21.859 1.00 25.62 77 LEU A O 1
ATOM 561 N N . LEU A 1 78 ? 38.235 35.402 21.986 1.00 28.53 78 LEU A N 1
ATOM 562 C CA . LEU A 1 78 ? 37.643 34.936 20.743 1.00 32.59 78 LEU A CA 1
ATOM 563 C C . LEU A 1 78 ? 38.600 35.372 19.580 1.00 34.88 78 LEU A C 1
ATOM 564 O O . LEU A 1 78 ? 38.666 34.841 18.447 1.00 36.53 78 LEU A O 1
ATOM 569 N N . LYS A 1 79 ? 39.366 36.398 19.826 1.00 35.94 79 LYS A N 1
ATOM 570 C CA . LYS A 1 79 ? 40.367 36.674 18.860 1.00 38.25 79 LYS A CA 1
ATOM 571 C C . LYS A 1 79 ? 41.592 35.674 18.921 1.00 39.12 79 LYS A C 1
ATOM 572 O O . LYS A 1 79 ? 42.386 35.538 17.982 1.00 42.48 79 LYS A O 1
ATOM 578 N N . LYS A 1 80 ? 41.806 35.142 20.080 1.00 35.86 80 LYS A N 1
ATOM 579 C CA . LYS A 1 80 ? 42.987 34.418 20.392 1.00 34.90 80 LYS A CA 1
ATOM 580 C C . LYS A 1 80 ? 42.760 32.859 20.264 1.00 32.64 80 LYS A C 1
ATOM 581 O O . LYS A 1 80 ? 43.649 32.159 19.895 1.00 30.38 80 LYS A O 1
ATOM 587 N N . SER A 1 81 ? 41.533 32.335 20.468 1.00 29.41 81 SER A N 1
ATOM 588 C CA . SER A 1 81 ? 41.276 30.946 20.656 1.00 24.99 81 SER A CA 1
ATOM 589 C C . SER A 1 81 ? 41.398 30.184 19.286 1.00 28.33 81 SER A C 1
ATOM 590 O O . SER A 1 81 ? 40.712 30.418 18.357 1.00 27.31 81 SER A O 1
ATOM 593 N N . GLU A 1 82 ? 42.109 29.095 19.348 1.00 29.13 82 GLU A N 1
ATOM 594 C CA . GLU A 1 82 ? 42.428 28.166 18.232 1.00 31.24 82 GLU A CA 1
ATOM 595 C C . GLU A 1 82 ? 41.970 26.725 18.522 1.00 30.65 82 GLU A C 1
ATOM 596 O O . GLU A 1 82 ? 41.982 25.884 17.671 1.00 30.95 82 GLU A O 1
ATOM 602 N N . ALA A 1 83 ? 41.674 26.478 19.770 1.00 29.93 83 ALA A N 1
ATOM 603 C CA . ALA A 1 83 ? 41.201 25.199 20.251 1.00 28.58 83 ALA A CA 1
ATOM 604 C C . ALA A 1 83 ? 39.771 25.230 20.372 1.00 26.91 83 ALA A C 1
ATOM 605 O O . ALA A 1 83 ? 39.223 26.021 21.086 1.00 26.26 83 ALA A O 1
ATOM 607 N N . ILE A 1 84 ? 39.134 24.278 19.746 1.00 27.96 84 ILE A N 1
ATOM 608 C CA . ILE A 1 84 ? 37.699 24.291 19.678 1.00 28.78 84 ILE A CA 1
ATOM 609 C C . ILE A 1 84 ? 36.971 24.149 21.082 1.00 29.07 84 ILE A C 1
ATOM 610 O O . ILE A 1 84 ? 35.840 24.718 21.258 1.00 31.29 84 ILE A O 1
ATOM 615 N N . PRO A 1 85 ? 37.529 23.444 22.063 1.00 27.61 85 PRO A N 1
ATOM 616 C CA . PRO A 1 85 ? 36.860 23.349 23.398 1.00 26.47 85 PRO A CA 1
ATOM 617 C C . PRO A 1 85 ? 36.830 24.722 24.139 1.00 23.66 85 PRO A C 1
ATOM 618 O O . PRO A 1 85 ? 35.933 25.035 24.835 1.00 20.05 85 PRO A O 1
ATOM 622 N N . LEU A 1 86 ? 37.836 25.504 23.861 1.00 21.50 86 LEU A N 1
ATOM 623 C CA . LEU A 1 86 ? 37.963 26.859 24.414 1.00 21.42 86 LEU A CA 1
ATOM 624 C C . LEU A 1 86 ? 36.966 27.719 23.752 1.00 21.38 86 LEU A C 1
ATOM 625 O O . LEU A 1 86 ? 36.286 28.470 24.401 1.00 20.94 86 LEU A O 1
ATOM 630 N N . THR A 1 87 ? 36.951 27.734 22.417 1.00 22.52 87 THR A N 1
ATOM 631 C CA . THR A 1 87 ? 35.846 28.372 21.660 1.00 22.17 87 THR A CA 1
ATOM 632 C C . THR A 1 87 ? 34.423 28.065 22.183 1.00 24.65 87 THR A C 1
ATOM 633 O O . THR A 1 87 ? 33.627 28.977 22.453 1.00 24.04 87 THR A O 1
ATOM 637 N N . GLN A 1 88 ? 34.192 26.783 22.396 1.00 23.43 88 GLN A N 1
ATOM 638 C CA . GLN A 1 88 ? 32.969 26.356 22.961 1.00 23.67 88 GLN A CA 1
ATOM 639 C C . GLN A 1 88 ? 32.705 26.894 24.293 1.00 23.90 88 GLN A C 1
ATOM 640 O O . GLN A 1 88 ? 31.616 27.338 24.566 1.00 23.57 88 GLN A O 1
ATOM 646 N N . GLU A 1 89 ? 33.700 26.939 25.144 1.00 19.91 89 GLU A N 1
ATOM 647 C CA . GLU A 1 89 ? 33.498 27.435 26.451 1.00 17.91 89 GLU A CA 1
ATOM 648 C C . GLU A 1 89 ? 33.242 28.945 26.449 1.00 16.35 89 GLU A C 1
ATOM 649 O O . GLU A 1 89 ? 32.424 29.456 27.179 1.00 14.61 89 GLU A O 1
ATOM 655 N N . ILE A 1 90 ? 34.010 29.659 25.680 1.00 15.18 90 ILE A N 1
ATOM 656 C CA . ILE A 1 90 ? 33.734 31.074 25.400 1.00 14.25 90 ILE A CA 1
ATOM 657 C C . ILE A 1 90 ? 32.325 31.297 24.989 1.00 13.45 90 ILE A C 1
ATOM 658 O O . ILE A 1 90 ? 31.625 32.111 25.601 1.00 16.16 90 ILE A O 1
ATOM 663 N N . ALA A 1 91 ? 31.833 30.507 24.087 1.00 16.13 91 ALA A N 1
ATOM 664 C CA . ALA A 1 91 ? 30.453 30.741 23.526 1.00 18.44 91 ALA A CA 1
ATOM 665 C C . ALA A 1 91 ? 29.472 30.433 24.688 1.00 21.93 91 ALA A C 1
ATOM 666 O O . ALA A 1 91 ? 28.465 31.196 24.919 1.00 20.37 91 ALA A O 1
ATOM 668 N N . LYS A 1 92 ? 29.754 29.364 25.484 1.00 22.89 92 LYS A N 1
ATOM 669 C CA . LYS A 1 92 ? 28.768 29.078 26.511 1.00 22.87 92 LYS A CA 1
ATOM 670 C C . LYS A 1 92 ? 28.780 30.267 27.493 1.00 23.73 92 LYS A C 1
ATOM 671 O O . LYS A 1 92 ? 27.790 30.587 28.116 1.00 25.27 92 LYS A O 1
ATOM 677 N N . ALA A 1 93 ? 29.930 30.820 27.761 1.00 21.36 93 ALA A N 1
ATOM 678 C CA . ALA A 1 93 ? 29.928 31.911 28.701 1.00 21.49 93 ALA A CA 1
ATOM 679 C C . ALA A 1 93 ? 29.070 33.082 28.198 1.00 21.82 93 ALA A C 1
ATOM 680 O O . ALA A 1 93 ? 28.463 33.747 29.006 1.00 20.44 93 ALA A O 1
ATOM 682 N N . PHE A 1 94 ? 29.038 33.313 26.867 1.00 20.76 94 PHE A N 1
ATOM 683 C CA . PHE A 1 94 ? 28.273 34.378 26.295 1.00 22.87 94 PHE A CA 1
ATOM 684 C C . PHE A 1 94 ? 26.723 34.037 26.560 1.00 24.08 94 PHE A C 1
ATOM 685 O O . PHE A 1 94 ? 25.980 34.890 26.997 1.00 24.87 94 PHE A O 1
ATOM 693 N N . GLY A 1 95 ? 26.364 32.797 26.285 1.00 22.39 95 GLY A N 1
ATOM 694 C CA . GLY A 1 95 ? 25.068 32.290 26.566 1.00 22.78 95 GLY A CA 1
ATOM 695 C C . GLY A 1 95 ? 24.649 32.551 27.995 1.00 24.00 95 GLY A C 1
ATOM 696 O O . GLY A 1 95 ? 23.548 33.057 28.129 1.00 25.88 95 GLY A O 1
ATOM 697 N N . GLN A 1 96 ? 25.506 32.258 29.020 1.00 22.15 96 GLN A N 1
ATOM 698 C CA . GLN A 1 96 ? 25.188 32.480 30.386 1.00 23.90 96 GLN A CA 1
ATOM 699 C C . GLN A 1 96 ? 24.971 33.940 30.705 1.00 24.11 96 GLN A C 1
ATOM 700 O O . GLN A 1 96 ? 24.015 34.332 31.395 1.00 22.34 96 GLN A O 1
ATOM 706 N N . MET A 1 97 ? 25.692 34.891 30.057 1.00 25.64 97 MET A N 1
ATOM 707 C CA . MET A 1 97 ? 25.478 36.362 30.337 1.00 19.43 97 MET A CA 1
ATOM 708 C C . MET A 1 97 ? 24.311 36.770 29.632 1.00 21.36 97 MET A C 1
ATOM 709 O O . MET A 1 97 ? 23.657 37.694 29.999 1.00 23.06 97 MET A O 1
ATOM 714 N N . ALA A 1 98 ? 23.993 36.17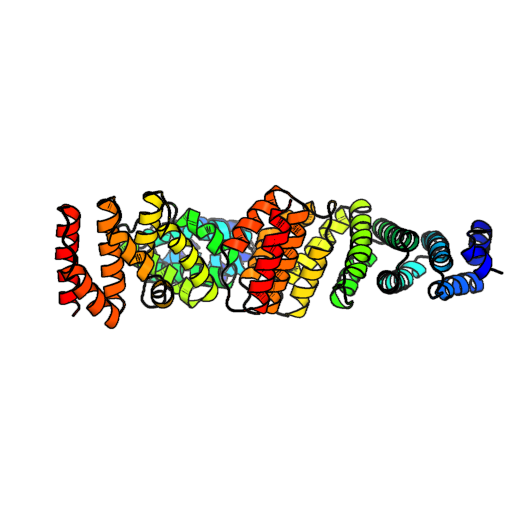9 28.540 1.00 18.26 98 ALA A N 1
ATOM 715 C CA . ALA A 1 98 ? 22.747 36.547 27.902 1.00 23.33 98 ALA A CA 1
ATOM 716 C C . ALA A 1 98 ? 21.472 36.277 28.765 1.00 26.01 98 ALA A C 1
ATOM 717 O O . ALA A 1 98 ? 20.497 37.006 28.523 1.00 28.23 98 ALA A O 1
ATOM 719 N N . LYS A 1 99 ? 21.474 35.260 29.672 1.00 28.97 99 LYS A N 1
ATOM 720 C CA . LYS A 1 99 ? 20.295 34.945 30.517 1.00 29.43 99 LYS A CA 1
ATOM 721 C C . LYS A 1 99 ? 20.429 35.773 31.807 1.00 32.22 99 LYS A C 1
ATOM 722 O O . LYS A 1 99 ? 19.420 36.405 32.352 1.00 35.69 99 LYS A O 1
ATOM 728 N N . GLU A 1 100 ? 21.637 35.896 32.333 1.00 30.89 100 GLU A N 1
ATOM 729 C CA . GLU A 1 100 ? 21.771 36.599 33.592 1.00 29.25 100 GLU A CA 1
ATOM 730 C C . GLU A 1 100 ? 22.072 38.042 33.543 1.00 31.74 100 GLU A C 1
ATOM 731 O O . GLU A 1 100 ? 21.772 38.737 34.502 1.00 27.99 100 GLU A O 1
ATOM 737 N N . LYS A 1 101 ? 22.660 38.560 32.396 1.00 32.33 101 LYS A N 1
ATOM 738 C CA . LYS A 1 101 ? 23.036 39.985 32.320 1.00 31.39 101 LYS A CA 1
ATOM 739 C C . LYS A 1 101 ? 22.792 40.556 30.987 1.00 31.62 101 LYS A C 1
ATOM 740 O O . LYS A 1 101 ? 23.687 41.043 30.322 1.00 31.20 101 LYS A O 1
ATOM 746 N N . PRO A 1 102 ? 21.570 40.420 30.546 1.00 30.10 102 PRO A N 1
ATOM 747 C CA . PRO A 1 102 ? 21.157 40.728 29.229 1.00 29.02 102 PRO A CA 1
ATOM 748 C C . PRO A 1 102 ? 21.543 42.125 28.765 1.00 28.43 102 PRO A C 1
ATOM 749 O O . PRO A 1 102 ? 21.941 42.241 27.612 1.00 28.56 102 PRO A O 1
ATOM 753 N N . GLU A 1 103 ? 21.291 43.151 29.545 1.00 25.30 103 GLU A N 1
ATOM 754 C CA . GLU A 1 103 ? 21.718 44.479 29.250 1.00 25.32 103 GLU A CA 1
ATOM 755 C C . GLU A 1 103 ? 23.218 44.673 29.002 1.00 25.61 103 GLU A C 1
ATOM 756 O O . GLU A 1 103 ? 23.554 45.420 28.134 1.00 27.84 103 GLU A O 1
ATOM 762 N N . LEU A 1 104 ? 24.051 44.061 29.822 1.00 25.15 104 LEU A N 1
ATOM 763 C CA . LEU A 1 104 ? 25.444 44.054 29.611 1.00 24.37 104 LEU A CA 1
ATOM 764 C C . LEU A 1 104 ? 25.717 43.455 28.261 1.00 23.31 104 LEU A C 1
ATOM 765 O O . LEU A 1 104 ? 26.504 44.064 27.544 1.00 24.65 104 LEU A O 1
ATOM 770 N N . VAL A 1 105 ? 25.088 42.347 27.873 1.00 22.20 105 VAL A N 1
ATOM 771 C CA . VAL A 1 105 ? 25.330 41.766 26.517 1.00 20.45 105 VAL A CA 1
ATOM 772 C C . VAL A 1 105 ? 24.833 42.781 25.437 1.00 23.20 105 VAL A C 1
ATOM 773 O O . VAL A 1 105 ? 25.505 43.143 24.379 1.00 18.96 105 VAL A O 1
ATOM 777 N N . LYS A 1 106 ? 23.635 43.272 25.695 1.00 21.72 106 LYS A N 1
ATOM 778 C CA . LYS A 1 106 ? 23.065 44.276 24.763 1.00 24.57 106 LYS A CA 1
ATOM 779 C C . LYS A 1 106 ? 23.930 45.474 24.513 1.00 24.18 106 LYS A C 1
ATOM 780 O O . LYS A 1 106 ? 24.038 45.963 23.359 1.00 25.24 106 LYS A O 1
ATOM 786 N N . SER A 1 107 ? 24.527 45.983 25.579 1.00 23.01 107 SER A N 1
ATOM 787 C CA . SER A 1 107 ? 25.355 47.165 25.455 1.00 23.11 107 SER A CA 1
ATOM 788 C C . SER A 1 107 ? 26.801 46.952 24.974 1.00 21.87 107 SER A C 1
ATOM 789 O O . SER A 1 107 ? 27.367 47.826 24.404 1.00 21.86 107 SER A O 1
ATOM 792 N N . MET A 1 108 ? 27.324 45.762 25.104 1.00 24.39 108 MET A N 1
ATOM 793 C CA . MET A 1 108 ? 28.694 45.477 24.650 1.00 22.89 108 MET A CA 1
ATOM 794 C C . MET A 1 108 ? 28.834 44.775 23.288 1.00 22.10 108 MET A C 1
ATOM 795 O O . MET A 1 108 ? 29.932 44.869 22.626 1.00 22.90 108 MET A O 1
ATOM 800 N N . ILE A 1 109 ? 27.811 44.125 22.779 1.00 20.89 109 ILE A N 1
ATOM 801 C CA . ILE A 1 109 ? 28.022 43.443 21.575 1.00 20.72 109 ILE A CA 1
ATOM 802 C C . ILE A 1 109 ? 28.352 44.553 20.489 1.00 20.79 109 ILE A C 1
ATOM 803 O O . ILE A 1 109 ? 29.201 44.389 19.625 1.00 22.20 109 ILE A O 1
ATOM 808 N N . PRO A 1 110 ? 27.643 45.631 20.432 1.00 21.75 110 PRO A N 1
ATOM 809 C CA . PRO A 1 110 ? 27.994 46.613 19.379 1.00 23.85 110 PRO A CA 1
ATOM 810 C C . PRO A 1 110 ? 29.466 47.078 19.475 1.00 24.06 110 PRO A C 1
ATOM 811 O O . PRO A 1 110 ? 30.093 47.443 18.436 1.00 18.21 110 PRO A O 1
ATOM 815 N N . VAL A 1 111 ? 29.922 47.114 20.707 1.00 24.33 111 VAL A N 1
ATOM 816 C CA . VAL A 1 111 ? 31.376 47.412 21.023 1.00 25.12 111 VAL A CA 1
ATOM 817 C C . VAL A 1 111 ? 32.316 46.454 20.462 1.00 25.13 111 VAL A C 1
ATOM 818 O O . VAL A 1 111 ? 33.178 46.879 19.786 1.00 28.45 111 VAL A O 1
ATOM 822 N N . LEU A 1 112 ? 32.117 45.168 20.621 1.00 25.62 112 LEU A N 1
ATOM 823 C CA . LEU A 1 112 ? 32.891 44.237 19.933 1.00 27.19 112 LEU A CA 1
ATOM 824 C C . LEU A 1 112 ? 32.985 44.376 18.402 1.00 26.60 112 LEU A C 1
ATOM 825 O O . LEU A 1 112 ? 34.074 44.204 17.846 1.00 26.37 112 LEU A O 1
ATOM 830 N N . PHE A 1 113 ? 31.820 44.521 17.753 1.00 24.29 113 PHE A N 1
ATOM 831 C CA . PHE A 1 113 ? 31.725 44.601 16.340 1.00 23.64 113 PHE A CA 1
ATOM 832 C C . PHE A 1 113 ? 32.242 45.915 15.845 1.00 24.41 113 PHE A C 1
ATOM 833 O O . PHE A 1 113 ? 32.827 45.857 14.809 1.00 24.90 113 PHE A O 1
ATOM 841 N N . ALA A 1 114 ? 32.110 47.003 16.602 1.00 20.55 114 ALA A N 1
ATOM 842 C CA . ALA A 1 114 ? 32.611 48.226 16.112 1.00 22.90 114 ALA A CA 1
ATOM 843 C C . ALA A 1 114 ? 34.149 48.359 16.240 1.00 23.47 114 ALA A C 1
ATOM 844 O O . ALA A 1 114 ? 34.760 49.194 15.523 1.00 23.43 114 ALA A O 1
ATOM 846 N N . ASN A 1 115 ? 34.708 47.662 17.233 1.00 21.17 115 ASN A N 1
ATOM 847 C CA . ASN A 1 115 ? 36.095 47.817 17.643 1.00 22.04 115 ASN A CA 1
ATOM 848 C C . ASN A 1 115 ? 37.034 46.732 17.072 1.00 19.91 115 ASN A C 1
ATOM 849 O O . ASN A 1 115 ? 38.192 46.989 16.798 1.00 21.02 115 ASN A O 1
ATOM 854 N N . TYR A 1 116 ? 36.581 45.518 17.046 1.00 17.47 116 TYR A N 1
ATOM 855 C CA . TYR A 1 116 ? 37.418 44.414 16.727 1.00 19.06 116 TYR A CA 1
ATOM 856 C C . TYR A 1 116 ? 37.466 43.969 15.251 1.00 22.14 116 TYR A C 1
ATOM 857 O O . TYR A 1 116 ? 36.491 43.995 14.495 1.00 19.76 116 TYR A O 1
ATOM 866 N N . ARG A 1 117 ? 38.637 43.518 14.865 1.00 23.21 117 ARG A N 1
ATOM 867 C CA . ARG A 1 117 ? 38.792 42.943 13.502 1.00 23.21 117 ARG A CA 1
ATOM 868 C C . ARG A 1 117 ? 38.118 41.564 13.507 1.00 20.77 117 ARG A C 1
ATOM 869 O O . ARG A 1 117 ? 38.499 40.611 14.235 1.00 20.92 117 ARG A O 1
ATOM 877 N N . ILE A 1 118 ? 37.155 41.434 12.687 1.00 24.42 118 ILE A N 1
ATOM 878 C CA . ILE A 1 118 ? 36.374 40.225 12.485 1.00 27.12 118 ILE A CA 1
ATOM 879 C C . ILE A 1 118 ? 36.345 40.013 10.922 1.00 30.79 118 ILE A C 1
ATOM 880 O O . ILE A 1 118 ? 35.351 40.142 10.261 1.00 32.27 118 ILE A O 1
ATOM 885 N N . GLY A 1 119 ? 37.469 39.872 10.304 1.00 31.33 119 GLY A N 1
ATOM 886 C CA . GLY A 1 119 ? 37.414 39.544 8.900 1.00 34.00 119 GLY A CA 1
ATOM 887 C C . GLY A 1 119 ? 38.487 38.537 8.487 1.00 32.65 119 GLY A C 1
ATOM 888 O O . GLY A 1 119 ? 39.291 38.816 7.624 1.00 35.47 119 GLY A O 1
ATOM 889 N N . ASP A 1 120 ? 38.590 37.470 9.243 1.00 32.42 120 ASP A N 1
ATOM 890 C CA . ASP A 1 120 ? 39.413 36.300 8.903 1.00 30.91 120 ASP A CA 1
ATOM 891 C C . ASP A 1 120 ? 38.532 35.159 9.442 1.00 31.19 120 ASP A C 1
ATOM 892 O O . ASP A 1 120 ? 37.627 35.334 10.422 1.00 30.74 120 ASP A O 1
ATOM 897 N N . GLU A 1 121 ? 38.601 34.060 8.703 1.00 30.82 121 GLU A N 1
ATOM 898 C CA . GLU A 1 121 ? 37.770 32.889 8.949 1.00 30.79 121 GLU A CA 1
ATOM 899 C C . GLU A 1 121 ? 37.764 32.418 10.311 1.00 27.14 121 GLU A C 1
ATOM 900 O O . GLU A 1 121 ? 36.695 32.099 10.842 1.00 25.98 121 GLU A O 1
ATOM 906 N N . LYS A 1 122 ? 38.955 32.292 10.885 1.00 24.36 122 LYS A N 1
ATOM 907 C CA . LYS A 1 122 ? 39.038 31.890 12.285 1.00 25.93 122 LYS A CA 1
ATOM 908 C C . LYS A 1 122 ? 38.152 32.774 13.327 1.00 24.05 122 LYS A C 1
ATOM 909 O O . LYS A 1 122 ? 37.436 32.217 14.157 1.00 22.89 122 LYS A O 1
ATOM 915 N N . THR A 1 123 ? 38.368 34.050 13.321 1.00 21.76 123 THR A N 1
ATOM 916 C CA . THR A 1 123 ? 37.594 34.938 14.108 1.00 23.16 123 THR A CA 1
ATOM 917 C C . THR A 1 123 ? 36.105 34.860 13.880 1.00 21.80 123 THR A C 1
ATOM 918 O O . THR A 1 123 ? 35.312 34.841 14.831 1.00 20.34 123 THR A O 1
ATOM 922 N N . LYS A 1 124 ? 35.763 34.922 12.614 1.00 23.98 124 LYS A N 1
ATOM 923 C CA . LYS A 1 124 ? 34.369 34.739 12.115 1.00 25.86 124 LYS A CA 1
ATOM 924 C C . LYS A 1 124 ? 33.612 33.564 12.633 1.00 22.72 124 LYS A C 1
ATOM 925 O O . LYS A 1 124 ? 32.437 33.720 13.174 1.00 25.36 124 LYS A O 1
ATOM 931 N N . ILE A 1 125 ? 34.290 32.462 12.700 1.00 22.42 125 ILE A N 1
ATOM 932 C CA . ILE A 1 125 ? 33.703 31.252 13.218 1.00 21.34 125 ILE A CA 1
ATOM 933 C C . ILE A 1 125 ? 33.550 31.314 14.741 1.00 20.81 125 ILE A C 1
ATOM 934 O O . ILE A 1 125 ? 32.490 30.955 15.306 1.00 18.96 125 ILE A O 1
ATOM 939 N N . ASN A 1 126 ? 34.609 31.723 15.411 1.00 18.17 126 ASN A N 1
ATOM 940 C CA . ASN A 1 126 ? 34.606 31.888 16.848 1.00 18.37 126 ASN A CA 1
ATOM 941 C C . ASN A 1 126 ? 33.467 32.826 17.290 1.00 16.29 126 ASN A C 1
ATOM 942 O O . ASN A 1 126 ? 32.738 32.486 18.162 1.00 17.15 126 ASN A O 1
ATOM 947 N N . VAL A 1 127 ? 33.250 33.936 16.552 1.00 17.19 127 VAL A N 1
ATOM 948 C CA . VAL A 1 127 ? 32.318 34.962 16.924 1.00 15.52 127 VAL A CA 1
ATOM 949 C C . VAL A 1 127 ? 30.911 34.371 16.705 1.00 18.73 127 VAL A C 1
ATOM 950 O O . VAL A 1 127 ? 29.986 34.588 17.528 1.00 17.25 127 VAL A O 1
ATOM 954 N N . SER A 1 128 ? 30.714 33.609 15.613 1.00 18.07 128 SER A N 1
ATOM 955 C CA . SER A 1 128 ? 29.397 32.999 15.250 1.00 22.38 128 SER A CA 1
ATOM 956 C C . SER A 1 128 ? 28.867 32.106 16.275 1.00 23.31 128 SER A C 1
ATOM 957 O O . SER A 1 128 ? 27.677 32.137 16.561 1.00 22.84 128 SER A O 1
ATOM 960 N N . TYR A 1 129 ? 29.754 31.299 16.867 1.00 23.35 129 TYR A N 1
ATOM 961 C CA . TYR A 1 129 ? 29.413 30.448 17.940 1.00 21.37 129 TYR A CA 1
ATOM 962 C C . TYR A 1 129 ? 28.931 31.243 19.098 1.00 19.74 129 TYR A C 1
ATOM 963 O O . TYR A 1 129 ? 28.091 30.790 19.779 1.00 20.98 129 TYR A O 1
ATOM 972 N N . ALA A 1 130 ? 29.507 32.355 19.413 1.00 15.28 130 ALA A N 1
ATOM 973 C CA . ALA A 1 130 ? 29.027 33.039 20.564 1.00 17.20 130 ALA A CA 1
ATOM 974 C C . ALA A 1 130 ? 27.623 33.655 20.287 1.00 17.99 130 ALA A C 1
ATOM 975 O O . ALA A 1 130 ? 26.855 33.694 21.055 1.00 16.54 130 ALA A O 1
ATOM 977 N N . LEU A 1 131 ? 27.389 34.227 19.130 1.00 22.74 131 LEU A N 1
ATOM 978 C CA . LEU A 1 131 ? 26.073 34.847 18.848 1.00 22.72 131 LEU A CA 1
ATOM 979 C C . LEU A 1 131 ? 25.016 33.730 18.717 1.00 22.56 131 LEU A C 1
ATOM 980 O O . LEU A 1 131 ? 23.953 33.856 19.146 1.00 22.02 131 LEU A O 1
ATOM 985 N N . GLU A 1 132 ? 25.382 32.523 18.296 1.00 21.02 132 GLU A N 1
ATOM 986 C CA . GLU A 1 132 ? 24.385 31.434 18.226 1.00 21.14 132 GLU A CA 1
ATOM 987 C C . GLU A 1 132 ? 24.063 31.073 19.660 1.00 22.31 132 GLU A C 1
ATOM 988 O O . GLU A 1 132 ? 22.839 30.836 19.993 1.00 21.55 132 GLU A O 1
ATOM 994 N N . GLU A 1 133 ? 25.016 31.269 20.599 1.00 21.04 133 GLU A N 1
ATOM 995 C CA . GLU A 1 133 ? 24.698 30.819 21.922 1.00 23.25 133 GLU A CA 1
ATOM 996 C C . GLU A 1 133 ? 23.872 31.884 22.559 1.00 22.76 133 GLU A C 1
ATOM 997 O O . GLU A 1 133 ? 23.115 31.578 23.448 1.00 24.24 133 GLU A O 1
ATOM 1003 N N . ILE A 1 134 ? 24.126 33.173 22.244 1.00 25.13 134 ILE A N 1
ATOM 1004 C CA . ILE A 1 134 ? 23.295 34.325 22.798 1.00 23.37 134 ILE A CA 1
ATOM 1005 C C . ILE A 1 134 ? 21.858 34.075 22.226 1.00 25.91 134 ILE A C 1
ATOM 1006 O O . ILE A 1 134 ? 20.853 34.360 22.916 1.00 28.09 134 ILE A O 1
ATOM 1011 N N . ALA A 1 135 ? 21.740 33.623 20.960 1.00 26.22 135 ALA A N 1
ATOM 1012 C CA . ALA A 1 135 ? 20.447 33.496 20.302 1.00 29.17 135 ALA A CA 1
ATOM 1013 C C . ALA A 1 135 ? 19.628 32.367 20.911 1.00 30.47 135 ALA A C 1
ATOM 1014 O O . ALA A 1 135 ? 18.530 32.568 21.125 1.00 31.16 135 ALA A O 1
ATOM 1016 N N . LYS A 1 136 ? 20.223 31.277 21.314 1.00 32.68 136 LYS A N 1
ATOM 1017 C CA . LYS A 1 136 ? 19.551 30.212 21.989 1.00 32.61 136 LYS A CA 1
ATOM 1018 C C . LYS A 1 136 ? 19.390 30.517 23.413 1.00 33.53 136 LYS A C 1
ATOM 1019 O O . LYS A 1 136 ? 18.438 30.011 23.970 1.00 35.43 136 LYS A O 1
ATOM 1025 N N . ALA A 1 137 ? 20.229 31.305 24.066 1.00 30.27 137 ALA A N 1
ATOM 1026 C CA . ALA A 1 137 ? 19.963 31.559 25.436 1.00 30.19 137 ALA A CA 1
ATOM 1027 C C . ALA A 1 137 ? 18.850 32.568 25.705 1.00 30.20 137 ALA A C 1
ATOM 1028 O O . ALA A 1 137 ? 18.246 32.540 26.703 1.00 31.08 137 ALA A O 1
ATOM 1030 N N . ASN A 1 138 ? 18.628 33.546 24.836 1.00 30.84 138 ASN A N 1
ATOM 1031 C CA . ASN A 1 138 ? 17.685 34.640 25.098 1.00 26.91 138 ASN A CA 1
ATOM 1032 C C . ASN A 1 138 ? 17.225 35.157 23.795 1.00 27.81 138 ASN A C 1
ATOM 1033 O O . ASN A 1 138 ? 17.710 36.155 23.214 1.00 27.82 138 ASN A O 1
ATOM 1038 N N . PRO A 1 139 ? 16.242 34.457 23.262 1.00 28.76 139 PRO A N 1
ATOM 1039 C CA . PRO A 1 139 ? 15.656 34.914 21.954 1.00 30.28 139 PRO A CA 1
ATOM 1040 C C . PRO A 1 139 ? 15.254 36.386 21.954 1.00 31.04 139 PRO A C 1
ATOM 1041 O O . PRO A 1 139 ? 15.535 37.205 21.066 1.00 30.10 139 PRO A O 1
ATOM 1045 N N . MET A 1 140 ? 14.616 36.775 23.012 1.00 20.00 140 MET A N 1
ATOM 1046 C CA . MET A 1 140 ? 14.215 38.210 23.048 1.00 20.00 140 MET A CA 1
ATOM 1047 C C . MET A 1 140 ? 15.448 39.139 22.968 1.00 20.00 140 MET A C 1
ATOM 1048 O O . MET A 1 140 ? 15.404 40.150 22.258 1.00 20.00 140 MET A O 1
ATOM 1053 N N . LEU A 1 141 ? 16.506 38.828 23.749 1.00 29.66 141 LEU A N 1
ATOM 1054 C CA . LEU A 1 141 ? 17.719 39.714 23.706 1.00 28.40 141 LEU A CA 1
ATOM 1055 C C . LEU A 1 141 ? 18.262 39.730 22.231 1.00 25.78 141 LEU A C 1
ATOM 1056 O O . LEU A 1 141 ? 18.599 40.753 21.659 1.00 23.16 141 LEU A O 1
ATOM 1061 N N . MET A 1 142 ? 18.185 38.596 21.621 1.00 24.35 142 MET A N 1
ATOM 1062 C CA . MET A 1 142 ? 18.753 38.494 20.349 1.00 27.31 142 MET A CA 1
ATOM 1063 C C . MET A 1 142 ? 18.047 39.351 19.306 1.00 26.87 142 MET A C 1
ATOM 1064 O O . MET A 1 142 ? 18.655 40.096 18.510 1.00 25.87 142 MET A O 1
ATOM 1069 N N . ALA A 1 143 ? 16.756 39.294 19.336 1.00 26.18 143 ALA A N 1
ATOM 1070 C CA . ALA A 1 143 ? 16.009 40.108 18.362 1.00 25.39 143 ALA A CA 1
ATOM 1071 C C . ALA A 1 143 ? 16.280 41.518 18.633 1.00 22.64 143 ALA A C 1
ATOM 1072 O O . ALA A 1 143 ? 16.494 42.327 17.792 1.00 23.99 143 ALA A O 1
ATOM 1074 N N . SER A 1 144 ? 16.448 41.815 19.891 1.00 24.65 144 SER A N 1
ATOM 1075 C CA . SER A 1 144 ? 16.670 43.162 20.257 1.00 23.13 144 SER A CA 1
ATOM 1076 C C . SER A 1 144 ? 18.053 43.686 19.827 1.00 24.66 144 SER A C 1
ATOM 1077 O O . SER A 1 144 ? 18.248 44.846 19.343 1.00 23.48 144 SER A O 1
ATOM 1080 N N . ILE A 1 145 ? 19.073 42.791 19.920 1.00 24.38 145 ILE A N 1
ATOM 1081 C CA . ILE A 1 145 ? 20.386 43.190 19.509 1.00 19.06 145 ILE A CA 1
ATOM 1082 C C . ILE A 1 145 ? 20.354 43.293 17.997 1.00 17.44 145 ILE A C 1
ATOM 1083 O O . ILE A 1 145 ? 20.954 44.193 17.430 1.00 21.33 145 ILE A O 1
ATOM 1088 N N . VAL A 1 146 ? 19.680 42.398 17.285 1.00 19.38 146 VAL A N 1
ATOM 1089 C CA . VAL A 1 146 ? 19.693 42.494 15.809 1.00 21.37 146 VAL A CA 1
ATOM 1090 C C . VAL A 1 146 ? 19.142 43.868 15.392 1.00 23.25 146 VAL A C 1
ATOM 1091 O O . VAL A 1 146 ? 19.625 44.553 14.489 1.00 23.37 146 VAL A O 1
ATOM 1095 N N . ARG A 1 147 ? 18.073 44.311 16.063 1.00 27.89 147 ARG A N 1
ATOM 1096 C CA . ARG A 1 147 ? 17.491 45.577 15.691 1.00 29.83 147 ARG A CA 1
ATOM 1097 C C . ARG A 1 147 ? 18.471 46.738 15.840 1.00 28.72 147 ARG A C 1
ATOM 1098 O O . ARG A 1 147 ? 18.602 47.633 14.953 1.00 28.75 147 ARG A O 1
ATOM 1106 N N . ASP A 1 148 ? 19.253 46.723 16.958 1.00 29.02 148 ASP A N 1
ATOM 1107 C CA . ASP A 1 148 ? 20.287 47.796 17.188 1.00 25.84 148 ASP A CA 1
ATOM 1108 C C . ASP A 1 148 ? 21.190 47.783 15.944 1.00 24.80 148 ASP A C 1
ATOM 1109 O O . ASP A 1 148 ? 21.371 48.813 15.306 1.00 23.83 148 ASP A O 1
ATOM 1114 N N . PHE A 1 149 ? 21.668 46.608 15.468 1.00 23.93 149 PHE A N 1
ATOM 1115 C CA . PHE A 1 149 ? 22.611 46.734 14.356 1.00 24.71 149 PHE A CA 1
ATOM 1116 C C . PHE A 1 149 ? 21.811 47.209 13.060 1.00 24.89 149 PHE A C 1
ATOM 1117 O O . PHE A 1 149 ? 22.303 47.887 12.277 1.00 26.09 149 PHE A O 1
ATOM 1125 N N . MET A 1 150 ? 20.635 46.702 12.821 1.00 28.23 150 MET A N 1
ATOM 1126 C CA . MET A 1 150 ? 19.919 46.986 11.542 1.00 29.78 150 MET A CA 1
ATOM 1127 C C . MET A 1 150 ? 19.689 48.470 11.543 1.00 32.55 150 MET A C 1
ATOM 1128 O O . MET A 1 150 ? 19.841 49.034 10.480 1.00 34.50 150 MET A O 1
ATOM 1133 N N . SER A 1 151 ? 19.610 49.159 12.745 1.00 36.11 151 SER A N 1
ATOM 1134 C CA . SER A 1 151 ? 19.599 50.653 12.763 1.00 35.48 151 SER A CA 1
ATOM 1135 C C . SER A 1 151 ? 20.869 51.277 12.217 1.00 37.05 151 SER A C 1
ATOM 1136 O O . SER A 1 151 ? 20.826 52.426 11.754 1.00 36.68 151 SER A O 1
ATOM 1139 N N . MET A 1 152 ? 21.979 50.585 12.311 1.00 35.30 152 MET A N 1
ATOM 1140 C CA . MET A 1 152 ? 23.252 51.119 11.899 1.00 35.57 152 MET A CA 1
ATOM 1141 C C . MET A 1 152 ? 23.403 51.123 10.366 1.00 35.96 152 MET A C 1
ATOM 1142 O O . MET A 1 152 ? 24.304 51.776 9.848 1.00 31.52 152 MET A O 1
ATOM 1147 N N . LEU A 1 153 ? 22.468 50.467 9.677 1.00 38.61 153 LEU A N 1
ATOM 1148 C CA . LEU A 1 153 ? 22.432 50.373 8.222 1.00 40.97 153 LEU A CA 1
ATOM 1149 C C . LEU A 1 153 ? 22.116 51.674 7.493 1.00 44.74 153 LEU A C 1
ATOM 1150 O O . LEU A 1 153 ? 22.707 51.988 6.371 1.00 47.02 153 LEU A O 1
ATOM 1155 N N . SER A 1 154 ? 21.284 52.473 8.139 1.00 46.34 154 SER A N 1
ATOM 1156 C CA . SER A 1 154 ? 20.939 53.794 7.597 1.00 48.15 154 SER A CA 1
ATOM 1157 C C . SER A 1 154 ? 22.063 54.828 7.827 1.00 48.92 154 SER A C 1
ATOM 1158 O O . SER A 1 154 ? 22.158 55.837 7.081 1.00 49.54 154 SER A O 1
ATOM 1161 N N . SER A 1 155 ? 22.871 54.628 8.884 1.00 47.48 155 SER A N 1
ATOM 1162 C CA . SER A 1 155 ? 23.931 55.647 9.288 1.00 45.83 155 SER A CA 1
ATOM 1163 C C . SER A 1 155 ? 24.685 56.253 8.118 1.00 45.31 155 SER A C 1
ATOM 1164 O O . SER A 1 155 ? 24.838 55.673 7.081 1.00 47.25 155 SER A O 1
ATOM 1167 N N . LYS A 1 156 ? 25.237 57.414 8.350 1.00 47.36 156 LYS A N 1
ATOM 1168 C CA . LYS A 1 156 ? 25.952 58.147 7.338 1.00 49.13 156 LYS A CA 1
ATOM 1169 C C . LYS A 1 156 ? 27.308 57.621 7.324 1.00 47.73 156 LYS A C 1
ATOM 1170 O O . LYS A 1 156 ? 27.914 57.525 6.277 1.00 52.32 156 LYS A O 1
ATOM 1176 N N . ASN A 1 157 ? 27.814 57.235 8.482 1.00 45.90 157 ASN A N 1
ATOM 1177 C CA . ASN A 1 157 ? 29.225 56.946 8.580 1.00 42.24 157 ASN A CA 1
ATOM 1178 C C . ASN A 1 157 ? 29.559 55.600 7.975 1.00 41.89 157 ASN A C 1
ATOM 1179 O O . ASN A 1 157 ? 28.855 54.577 8.268 1.00 42.85 157 ASN A O 1
ATOM 1184 N N . ARG A 1 158 ? 30.618 55.567 7.173 1.00 38.36 158 ARG A N 1
ATOM 1185 C CA . ARG A 1 158 ? 31.046 54.364 6.488 1.00 38.96 158 ARG A CA 1
ATOM 1186 C C . ARG A 1 158 ? 31.266 53.135 7.499 1.00 38.31 158 ARG A C 1
ATOM 1187 O O . ARG A 1 158 ? 30.776 51.981 7.271 1.00 35.23 158 ARG A O 1
ATOM 1195 N N . GLU A 1 159 ? 31.924 53.423 8.623 1.00 35.28 159 GLU A N 1
ATOM 1196 C CA . GLU A 1 159 ? 32.287 52.412 9.558 1.00 33.88 159 GLU A CA 1
ATOM 1197 C C . GLU A 1 159 ? 31.153 51.741 10.211 1.00 29.99 159 GLU A C 1
ATOM 1198 O O . GLU A 1 159 ? 31.222 50.574 10.427 1.00 25.85 159 GLU A O 1
ATOM 1204 N N . ASP A 1 160 ? 30.094 52.462 10.440 1.00 28.84 160 ASP A N 1
ATOM 1205 C CA . ASP A 1 160 ? 28.991 51.968 11.185 1.00 27.40 160 ASP A CA 1
ATOM 1206 C C . ASP A 1 160 ? 28.171 50.947 10.297 1.00 29.12 160 ASP A C 1
ATOM 1207 O O . ASP A 1 160 ? 27.737 49.922 10.811 1.00 23.91 160 ASP A O 1
ATOM 1212 N N . LYS A 1 161 ? 28.068 51.237 8.976 1.00 27.27 161 LYS A N 1
ATOM 1213 C CA . LYS A 1 161 ? 27.490 50.274 8.076 1.00 26.62 161 LYS A CA 1
ATOM 1214 C C . LYS A 1 161 ? 28.340 49.094 7.975 1.00 22.65 161 LYS A C 1
ATOM 1215 O O . LYS A 1 161 ? 27.820 48.064 8.090 1.00 22.58 161 LYS A O 1
ATOM 1221 N N . LEU A 1 162 ? 29.653 49.189 7.856 1.00 21.31 162 LEU A N 1
ATOM 1222 C CA . LEU A 1 162 ? 30.469 47.965 7.798 1.00 22.20 162 LEU A CA 1
ATOM 1223 C C . LEU A 1 162 ? 30.392 47.185 9.111 1.00 21.45 162 LEU A C 1
ATOM 1224 O O . LEU A 1 162 ? 30.327 46.019 9.091 1.00 22.34 162 LEU A O 1
ATOM 1229 N N . THR A 1 163 ? 30.180 47.836 10.221 1.00 22.59 163 THR A N 1
ATOM 1230 C CA . THR A 1 163 ? 30.017 47.156 11.531 1.00 23.55 163 THR A CA 1
ATOM 1231 C C . THR A 1 163 ? 28.722 46.308 11.518 1.00 25.36 163 THR A C 1
ATOM 1232 O O . THR A 1 163 ? 28.731 45.200 11.978 1.00 26.75 163 THR A O 1
ATOM 1236 N N . ALA A 1 164 ? 27.622 46.869 11.015 1.00 25.23 164 ALA A N 1
ATOM 1237 C CA . ALA A 1 164 ? 26.311 46.179 10.796 1.00 24.90 164 ALA A CA 1
ATOM 1238 C C . ALA A 1 164 ? 26.416 45.003 9.926 1.00 22.74 164 ALA A C 1
ATOM 1239 O O . ALA A 1 164 ? 25.940 43.932 10.258 1.00 22.63 164 ALA A O 1
ATOM 1241 N N . LEU A 1 165 ? 27.228 45.161 8.898 1.00 19.36 165 LEU A N 1
ATOM 1242 C CA . LEU A 1 165 ? 27.521 44.182 7.935 1.00 18.64 165 LEU A CA 1
ATOM 1243 C C . LEU A 1 165 ? 28.394 43.040 8.450 1.00 20.09 165 LEU A C 1
ATOM 1244 O O . LEU A 1 165 ? 28.087 41.814 8.221 1.00 18.07 165 LEU A O 1
ATOM 1249 N N . ASN A 1 166 ? 29.430 43.406 9.234 1.00 20.48 166 ASN A N 1
ATOM 1250 C CA . ASN A 1 166 ? 30.192 42.367 9.910 1.00 19.67 166 ASN A CA 1
ATOM 1251 C C . ASN A 1 166 ? 29.264 41.549 10.803 1.00 18.25 166 ASN A C 1
ATOM 1252 O O . ASN A 1 166 ? 29.407 40.320 10.918 1.00 16.93 166 ASN A O 1
ATOM 1257 N N . PHE A 1 167 ? 28.357 42.206 11.476 1.00 16.32 167 PHE A N 1
ATOM 1258 C CA . PHE A 1 167 ? 27.423 41.494 12.344 1.00 20.34 167 PHE A CA 1
ATOM 1259 C C . PHE A 1 167 ? 26.603 40.539 11.588 1.00 22.11 167 PHE A C 1
ATOM 1260 O O . PHE A 1 167 ? 26.399 39.412 12.021 1.00 24.45 167 PHE A O 1
ATOM 1268 N N . ILE A 1 168 ? 26.080 40.962 10.444 1.00 23.54 168 ILE A N 1
ATOM 1269 C CA . ILE A 1 168 ? 25.190 40.127 9.641 1.00 20.52 168 ILE A CA 1
ATOM 1270 C C . ILE A 1 168 ? 25.957 38.876 9.137 1.00 21.85 168 ILE A C 1
ATOM 1271 O O . ILE A 1 168 ? 25.443 37.783 9.156 1.00 22.37 168 ILE A O 1
ATOM 1276 N N . GLU A 1 169 ? 27.227 38.999 8.762 1.00 24.79 169 GLU A N 1
ATOM 1277 C CA . GLU A 1 169 ? 28.088 37.816 8.391 1.00 26.46 169 GLU A CA 1
ATOM 1278 C C . GLU A 1 169 ? 28.401 36.959 9.605 1.00 28.56 169 GLU A C 1
ATOM 1279 O O . GLU A 1 169 ? 28.769 35.942 9.413 1.00 30.44 169 GLU A O 1
ATOM 1285 N N . ALA A 1 170 ? 28.099 37.311 10.833 1.00 27.83 170 ALA A N 1
ATOM 1286 C CA . ALA A 1 170 ? 28.320 36.355 11.847 1.00 30.82 170 ALA A CA 1
ATOM 1287 C C . ALA A 1 170 ? 26.985 35.739 12.269 1.00 31.02 170 ALA A C 1
ATOM 1288 O O . ALA A 1 170 ? 26.897 35.239 13.354 1.00 34.64 170 ALA A O 1
ATOM 1290 N N . MET A 1 171 ? 25.899 35.966 11.512 1.00 31.82 171 MET A N 1
ATOM 1291 C CA . MET A 1 171 ? 24.552 35.465 11.824 1.00 30.75 171 MET A CA 1
ATOM 1292 C C . MET A 1 171 ? 24.604 33.963 11.525 1.00 31.39 171 MET A C 1
ATOM 1293 O O . MET A 1 171 ? 25.441 33.470 10.697 1.00 28.44 171 MET A O 1
ATOM 1298 N N . GLY A 1 172 ? 23.731 33.210 12.217 1.00 30.61 172 GLY A N 1
ATOM 1299 C CA . GLY A 1 172 ? 23.571 31.818 11.986 1.00 32.23 172 GLY A CA 1
ATOM 1300 C C . GLY A 1 172 ? 22.116 31.355 11.959 1.00 35.23 172 GLY A C 1
ATOM 1301 O O . GLY A 1 172 ? 21.156 32.123 11.845 1.00 36.38 172 GLY A O 1
ATOM 1302 N N . GLU A 1 173 ? 22.003 30.052 11.943 1.00 38.65 173 GLU A N 1
ATOM 1303 C CA . GLU A 1 173 ? 20.731 29.380 11.711 1.00 41.26 173 GLU A CA 1
ATOM 1304 C C . GLU A 1 173 ? 19.660 29.770 12.769 1.00 41.27 173 GLU A C 1
ATOM 1305 O O . GLU A 1 173 ? 18.451 30.035 12.484 1.00 41.13 173 GLU A O 1
ATOM 1311 N N . ASN A 1 174 ? 20.107 29.923 13.974 1.00 39.28 174 ASN A N 1
ATOM 1312 C CA . ASN A 1 174 ? 19.227 30.418 14.988 1.00 41.45 174 ASN A CA 1
ATOM 1313 C C . ASN A 1 174 ? 18.962 31.964 15.120 1.00 39.35 174 ASN A C 1
ATOM 1314 O O . ASN A 1 174 ? 18.040 32.418 15.816 1.00 39.75 174 ASN A O 1
ATOM 1319 N N . SER A 1 175 ? 19.825 32.782 14.569 1.00 38.57 175 SER A N 1
ATOM 1320 C CA . SER A 1 175 ? 19.506 34.205 14.563 1.00 39.03 175 SER A CA 1
ATOM 1321 C C . SER A 1 175 ? 18.942 34.615 13.177 1.00 38.28 175 SER A C 1
ATOM 1322 O O . SER A 1 175 ? 18.551 35.728 13.052 1.00 37.71 175 SER A O 1
ATOM 1325 N N . PHE A 1 176 ? 18.910 33.695 12.208 1.00 37.61 176 PHE A N 1
ATOM 1326 C CA . PHE A 1 176 ? 18.471 34.052 10.843 1.00 41.88 176 PHE A CA 1
ATOM 1327 C C . PHE A 1 176 ? 17.045 34.656 10.757 1.00 41.67 176 PHE A C 1
ATOM 1328 O O . PHE A 1 176 ? 16.788 35.714 10.033 1.00 40.27 176 PHE A O 1
ATOM 1336 N N . LYS A 1 177 ? 16.139 34.046 11.519 1.00 39.27 177 LYS A N 1
ATOM 1337 C CA . LYS A 1 177 ? 14.733 34.573 11.544 1.00 40.34 177 LYS A CA 1
ATOM 1338 C C . LYS A 1 177 ? 14.721 35.988 12.115 1.00 38.63 177 LYS A C 1
ATOM 1339 O O . LYS A 1 177 ? 13.812 36.760 11.848 1.00 34.70 177 LYS A O 1
ATOM 1345 N N . TYR A 1 178 ? 15.775 36.435 12.821 1.00 38.38 178 TYR A N 1
ATOM 1346 C CA . TYR A 1 178 ? 15.722 37.875 13.221 1.00 36.92 178 TYR A CA 1
ATOM 1347 C C . TYR A 1 178 ? 16.148 38.788 12.090 1.00 35.97 178 TYR A C 1
ATOM 1348 O O . TYR A 1 178 ? 15.690 39.899 11.931 1.00 36.93 178 TYR A O 1
ATOM 1357 N N . VAL A 1 179 ? 16.986 38.333 11.229 1.00 34.90 179 VAL A N 1
ATOM 1358 C CA . VAL A 1 179 ? 17.447 39.304 10.229 1.00 35.21 179 VAL A CA 1
ATOM 1359 C C . VAL A 1 179 ? 16.594 39.287 8.975 1.00 37.35 179 VAL A C 1
ATOM 1360 O O . VAL A 1 179 ? 16.439 40.243 8.293 1.00 38.54 179 VAL A O 1
ATOM 1364 N N . ASN A 1 180 ? 15.971 38.183 8.729 1.00 42.22 180 ASN A N 1
ATOM 1365 C CA . ASN A 1 180 ? 15.089 37.993 7.587 1.00 45.25 180 ASN A CA 1
ATOM 1366 C C . ASN A 1 180 ? 14.147 39.119 7.313 1.00 45.70 180 ASN A C 1
ATOM 1367 O O . ASN A 1 180 ? 14.050 39.555 6.187 1.00 44.56 180 ASN A O 1
ATOM 1372 N N . PRO A 1 181 ? 13.445 39.644 8.324 1.00 49.14 181 PRO A N 1
ATOM 1373 C CA . PRO A 1 181 ? 12.631 40.895 8.142 1.00 47.31 181 PRO A CA 1
ATOM 1374 C C . PRO A 1 181 ? 13.303 42.211 7.772 1.00 45.90 181 PRO A C 1
ATOM 1375 O O . PRO A 1 181 ? 12.686 43.263 7.708 1.00 46.57 181 PRO A O 1
ATOM 1379 N N . PHE A 1 182 ? 14.625 42.179 7.743 1.00 44.88 182 PHE A N 1
ATOM 1380 C CA . PHE A 1 182 ? 15.453 43.370 7.429 1.00 41.29 182 PHE A CA 1
ATOM 1381 C C . PHE A 1 182 ? 16.087 43.304 6.079 1.00 37.41 182 PHE A C 1
ATOM 1382 O O . PHE A 1 182 ? 16.786 44.146 5.639 1.00 33.79 182 PHE A O 1
ATOM 1390 N N . LEU A 1 183 ? 15.852 42.256 5.395 1.00 35.92 183 LEU A N 1
ATOM 1391 C CA . LEU A 1 183 ? 16.496 42.130 4.083 1.00 37.65 183 LEU A CA 1
ATOM 1392 C C . LEU A 1 183 ? 16.588 43.358 3.204 1.00 36.81 183 LEU A C 1
ATOM 1393 O O . LEU A 1 183 ? 17.712 43.707 2.661 1.00 38.32 183 LEU A O 1
ATOM 1398 N N . PRO A 1 184 ? 15.430 43.909 2.877 1.00 36.97 184 PRO A N 1
ATOM 1399 C CA . PRO A 1 184 ? 15.364 45.085 2.003 1.00 35.91 184 PRO A CA 1
ATOM 1400 C C . PRO A 1 184 ? 16.316 46.231 2.439 1.00 32.61 184 PRO A C 1
ATOM 1401 O O . PRO A 1 184 ? 17.044 46.846 1.591 1.00 30.03 184 PRO A O 1
ATOM 1405 N N . ARG A 1 185 ? 16.429 46.398 3.751 1.00 31.12 185 ARG A N 1
ATOM 1406 C CA . ARG A 1 185 ? 17.347 47.359 4.335 1.00 29.91 185 ARG A CA 1
ATOM 1407 C C . ARG A 1 185 ? 18.768 47.018 3.996 1.00 30.19 185 ARG A C 1
ATOM 1408 O O . ARG A 1 185 ? 19.533 47.950 3.749 1.00 30.59 185 ARG A O 1
ATOM 1416 N N . ILE A 1 186 ? 19.075 45.731 3.923 1.00 27.05 186 ILE A N 1
ATOM 1417 C CA . ILE A 1 186 ? 20.420 45.273 3.664 1.00 28.36 186 ILE A CA 1
ATOM 1418 C C . ILE A 1 186 ? 20.692 45.356 2.166 1.00 28.70 186 ILE A C 1
ATOM 1419 O O . ILE A 1 186 ? 21.766 45.710 1.718 1.00 25.43 186 ILE A O 1
ATOM 1424 N N . ILE A 1 187 ? 19.695 44.989 1.377 1.00 31.75 187 ILE A N 1
ATOM 1425 C CA . ILE A 1 187 ? 19.788 45.027 -0.116 1.00 29.88 187 ILE A CA 1
ATOM 1426 C C . ILE A 1 187 ? 19.877 46.492 -0.505 1.00 27.92 187 ILE A C 1
ATOM 1427 O O . ILE A 1 187 ? 20.508 46.926 -1.442 1.00 26.83 187 ILE A O 1
ATOM 1432 N N . ASN A 1 188 ? 19.199 47.272 0.257 1.00 29.85 188 ASN A N 1
ATOM 1433 C CA . ASN A 1 188 ? 19.263 48.716 0.050 1.00 31.54 188 ASN A CA 1
ATOM 1434 C C . ASN A 1 188 ? 20.684 49.244 -0.055 1.00 31.98 188 ASN A C 1
ATOM 1435 O O . ASN A 1 188 ? 20.911 50.218 -0.730 1.00 29.27 188 ASN A O 1
ATOM 1440 N N . LEU A 1 189 ? 21.673 48.613 0.599 1.00 31.49 189 LEU A N 1
ATOM 1441 C CA . LEU A 1 189 ? 23.030 49.121 0.581 1.00 31.21 189 LEU A CA 1
ATOM 1442 C C . LEU A 1 189 ? 23.704 48.725 -0.617 1.00 32.41 189 LEU A C 1
ATOM 1443 O O . LEU A 1 189 ? 24.852 49.184 -0.873 1.00 33.92 189 LEU A O 1
ATOM 1448 N N . LEU A 1 190 ? 23.056 47.889 -1.432 1.00 30.69 190 LEU A N 1
ATOM 1449 C CA . LEU A 1 190 ? 23.670 47.642 -2.786 1.00 30.44 190 LEU A CA 1
ATOM 1450 C C . LEU A 1 190 ? 23.550 48.927 -3.636 1.00 31.52 190 LEU A C 1
ATOM 1451 O O . LEU A 1 190 ? 24.144 48.990 -4.656 1.00 28.05 190 LEU A O 1
ATOM 1456 N N . HIS A 1 191 ? 22.723 49.891 -3.181 1.00 32.08 191 HIS A N 1
ATOM 1457 C CA . HIS A 1 191 ? 22.576 51.157 -3.929 1.00 32.79 191 HIS A CA 1
ATOM 1458 C C . HIS A 1 191 ? 23.405 52.282 -3.267 1.00 34.38 191 HIS A C 1
ATOM 1459 O O . HIS A 1 191 ? 23.251 53.409 -3.615 1.00 34.22 191 HIS A O 1
ATOM 1466 N N . ASP A 1 192 ? 24.286 51.943 -2.327 1.00 35.66 192 ASP A N 1
ATOM 1467 C CA . ASP A 1 192 ? 25.202 52.879 -1.683 1.00 34.05 192 ASP A CA 1
ATOM 1468 C C . ASP A 1 192 ? 26.225 53.383 -2.629 1.00 34.62 192 ASP A C 1
ATOM 1469 O O . ASP A 1 192 ? 26.714 52.670 -3.475 1.00 36.45 192 ASP A O 1
ATOM 1474 N N . GLY A 1 193 ? 26.616 54.640 -2.425 1.00 36.26 193 GLY A N 1
ATOM 1475 C CA . GLY A 1 193 ? 27.518 55.266 -3.323 1.00 37.10 193 GLY A CA 1
ATOM 1476 C C . GLY A 1 193 ? 28.912 54.954 -3.071 1.00 36.43 193 GLY A C 1
ATOM 1477 O O . GLY A 1 193 ? 29.808 55.127 -3.981 1.00 36.38 193 GLY A O 1
ATOM 1478 N N . ASP A 1 194 ? 29.151 54.410 -1.898 1.00 35.89 194 ASP A N 1
ATOM 1479 C CA . ASP A 1 194 ? 30.589 54.052 -1.609 1.00 35.62 194 ASP A CA 1
ATOM 1480 C C . ASP A 1 194 ? 30.834 52.613 -2.016 1.00 37.72 194 ASP A C 1
ATOM 1481 O O . ASP A 1 194 ? 30.462 51.689 -1.319 1.00 37.67 194 ASP A O 1
ATOM 1486 N N . GLU A 1 195 ? 31.575 52.385 -3.080 1.00 39.69 195 GLU A N 1
ATOM 1487 C CA . GLU A 1 195 ? 31.979 51.060 -3.461 1.00 41.09 195 GLU A CA 1
ATOM 1488 C C . GLU A 1 195 ? 32.287 49.995 -2.350 1.00 40.96 195 GLU A C 1
ATOM 1489 O O . GLU A 1 195 ? 31.969 48.818 -2.549 1.00 40.14 195 GLU A O 1
ATOM 1495 N N . ILE A 1 196 ? 32.957 50.383 -1.282 1.00 39.35 196 ILE A N 1
ATOM 1496 C CA . ILE A 1 196 ? 33.406 49.422 -0.246 1.00 37.97 196 ILE A CA 1
ATOM 1497 C C . ILE A 1 196 ? 32.192 48.929 0.516 1.00 35.33 196 ILE A C 1
ATOM 1498 O O . ILE A 1 196 ? 32.158 47.944 1.055 1.00 34.61 196 ILE A O 1
ATOM 1503 N N . VAL A 1 197 ? 31.216 49.769 0.663 1.00 34.06 197 VAL A N 1
ATOM 1504 C CA . VAL A 1 197 ? 30.042 49.390 1.311 1.00 33.18 197 VAL A CA 1
ATOM 1505 C C . VAL A 1 197 ? 29.196 48.496 0.419 1.00 32.35 197 VAL A C 1
ATOM 1506 O O . VAL A 1 197 ? 28.473 47.643 0.971 1.00 30.75 197 VAL A O 1
ATOM 1510 N N . ARG A 1 198 ? 29.242 48.717 -0.881 1.00 29.85 198 ARG A N 1
ATOM 1511 C CA . ARG A 1 198 ? 28.478 47.863 -1.773 1.00 30.47 198 ARG A CA 1
ATOM 1512 C C . ARG A 1 198 ? 28.980 46.435 -1.725 1.00 30.96 198 ARG A C 1
ATOM 1513 O O . ARG A 1 198 ? 28.256 45.577 -1.764 1.00 29.69 198 ARG A O 1
ATOM 1521 N N . ALA A 1 199 ? 30.259 46.241 -1.855 1.00 35.07 199 ALA A N 1
ATOM 1522 C CA . ALA A 1 199 ? 30.908 44.958 -1.819 1.00 36.19 199 ALA A CA 1
ATOM 1523 C C . ALA A 1 199 ? 30.679 44.221 -0.473 1.00 34.99 199 ALA A C 1
ATOM 1524 O O . ALA A 1 199 ? 30.358 43.038 -0.426 1.00 35.95 199 ALA A O 1
ATOM 1526 N N . SER A 1 200 ? 30.826 44.923 0.613 1.00 34.37 200 SER A N 1
ATOM 1527 C CA . SER A 1 200 ? 30.485 44.289 1.916 1.00 33.97 200 SER A CA 1
ATOM 1528 C C . SER A 1 200 ? 28.983 43.941 1.970 1.00 30.22 200 SER A C 1
ATOM 1529 O O . SER A 1 200 ? 28.576 43.017 2.708 1.00 29.33 200 SER A O 1
ATOM 1532 N N . ALA A 1 201 ? 28.105 44.739 1.315 1.00 25.44 201 ALA A N 1
ATOM 1533 C CA . ALA A 1 201 ? 26.706 44.390 1.334 1.00 25.48 201 ALA A CA 1
ATOM 1534 C C . ALA A 1 201 ? 26.562 43.103 0.622 1.00 25.29 201 ALA A C 1
ATOM 1535 O O . ALA A 1 201 ? 25.933 42.193 1.055 1.00 28.87 201 ALA A O 1
ATOM 1537 N N . VAL A 1 202 ? 27.287 42.929 -0.424 1.00 27.51 202 VAL A N 1
ATOM 1538 C CA . VAL A 1 202 ? 27.290 41.655 -1.173 1.00 30.20 202 VAL A CA 1
ATOM 1539 C C . VAL A 1 202 ? 27.780 40.429 -0.395 1.00 28.70 202 VAL A C 1
ATOM 1540 O O . VAL A 1 202 ? 27.131 39.396 -0.288 1.00 25.02 202 VAL A O 1
ATOM 1544 N N . GLU A 1 203 ? 28.993 40.541 0.155 1.00 31.71 203 GLU A N 1
ATOM 1545 C CA . GLU A 1 203 ? 29.477 39.492 1.042 1.00 29.44 203 GLU A CA 1
ATOM 1546 C C . GLU A 1 203 ? 28.347 39.173 2.016 1.00 29.99 203 GLU A C 1
ATOM 1547 O O . GLU A 1 203 ? 28.024 38.041 2.124 1.00 26.48 203 GLU A O 1
ATOM 1553 N N . ALA A 1 204 ? 27.770 40.200 2.759 1.00 27.97 204 ALA A N 1
ATOM 1554 C CA . ALA A 1 204 ? 26.840 39.926 3.808 1.00 27.94 204 ALA A CA 1
ATOM 1555 C C . ALA A 1 204 ? 25.607 39.187 3.246 1.00 28.90 204 ALA A C 1
ATOM 1556 O O . ALA A 1 204 ? 25.079 38.287 3.870 1.00 26.27 204 ALA A O 1
ATOM 1558 N N . LEU A 1 205 ? 25.139 3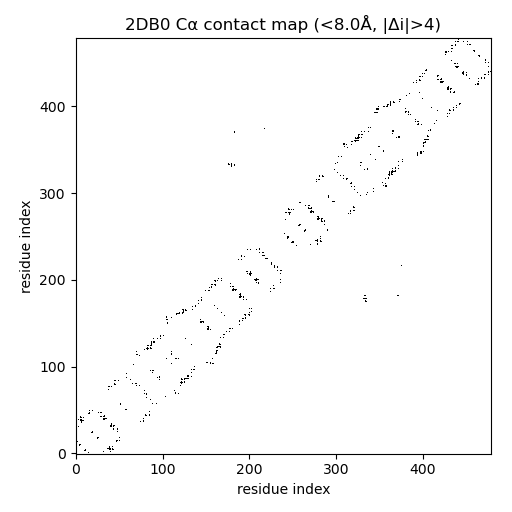9.592 2.059 1.00 29.62 205 LEU A N 1
ATOM 1559 C CA . LEU A 1 205 ? 23.947 38.959 1.423 1.00 28.96 205 LEU A CA 1
ATOM 1560 C C . LEU A 1 205 ? 24.266 37.529 1.003 1.00 29.89 205 LEU A C 1
ATOM 1561 O O . LEU A 1 205 ? 23.418 36.651 1.177 1.00 29.04 205 LEU A O 1
ATOM 1566 N N . VAL A 1 206 ? 25.497 37.349 0.490 1.00 29.02 206 VAL A N 1
ATOM 1567 C CA . VAL A 1 206 ? 26.087 36.042 0.181 1.00 30.20 206 VAL A CA 1
ATOM 1568 C C . VAL A 1 206 ? 26.055 35.094 1.392 1.00 31.19 206 VAL A C 1
ATOM 1569 O O . VAL A 1 206 ? 25.545 33.938 1.209 1.00 29.05 206 VAL A O 1
ATOM 1573 N N . HIS A 1 207 ? 26.588 35.559 2.562 1.00 28.22 207 HIS A N 1
ATOM 1574 C CA . HIS A 1 207 ? 26.531 34.839 3.719 1.00 27.82 207 HIS A CA 1
ATOM 1575 C C . HIS A 1 207 ? 25.127 34.523 4.179 1.00 28.12 207 HIS A C 1
ATOM 1576 O O . HIS A 1 207 ? 24.889 33.387 4.681 1.00 28.25 207 HIS A O 1
ATOM 1583 N N . LEU A 1 208 ? 24.140 35.422 4.070 1.00 25.99 208 LEU A N 1
ATOM 1584 C CA . LEU A 1 208 ? 22.769 35.096 4.512 1.00 26.70 208 LEU A CA 1
ATOM 1585 C C . LEU A 1 208 ? 22.106 33.975 3.531 1.00 30.11 208 LEU A C 1
ATOM 1586 O O . LEU A 1 208 ? 21.293 33.216 3.919 1.00 27.46 208 LEU A O 1
ATOM 1591 N N . ALA A 1 209 ? 22.460 33.997 2.230 1.00 31.27 209 ALA A N 1
ATOM 1592 C CA . ALA A 1 209 ? 21.939 33.063 1.266 1.00 31.69 209 ALA A CA 1
ATOM 1593 C C . ALA A 1 209 ? 22.310 31.592 1.589 1.00 33.52 209 ALA A C 1
ATOM 1594 O O . ALA A 1 209 ? 21.632 30.703 1.151 1.00 32.09 209 ALA A O 1
ATOM 1596 N N . THR A 1 210 ? 23.487 31.386 2.159 1.00 34.35 210 THR A N 1
ATOM 1597 C CA . THR A 1 210 ? 23.915 30.114 2.672 1.00 33.99 210 THR A CA 1
ATOM 1598 C C . THR A 1 210 ? 23.128 29.571 3.862 1.00 36.99 210 THR A C 1
ATOM 1599 O O . THR A 1 210 ? 23.357 28.470 4.266 1.00 39.87 210 THR A O 1
ATOM 1603 N N . LEU A 1 211 ? 22.342 30.397 4.521 1.00 38.22 211 LEU A N 1
ATOM 1604 C CA . LEU A 1 211 ? 21.428 29.990 5.611 1.00 38.57 211 LEU A CA 1
ATOM 1605 C C . LEU A 1 211 ? 19.949 29.650 5.165 1.00 39.42 211 LEU A C 1
ATOM 1606 O O . LEU A 1 211 ? 19.160 29.145 5.906 1.00 39.04 211 LEU A O 1
ATOM 1611 N N . ASN A 1 212 ? 19.587 29.917 3.954 1.00 41.68 212 ASN A N 1
ATOM 1612 C CA . ASN A 1 212 ? 18.206 29.769 3.580 1.00 45.77 212 ASN A CA 1
ATOM 1613 C C . ASN A 1 212 ? 18.117 29.643 2.072 1.00 48.29 212 ASN A C 1
ATOM 1614 O O . ASN A 1 212 ? 18.742 30.447 1.311 1.00 50.58 212 ASN A O 1
ATOM 1619 N N . ASP A 1 213 ? 17.378 28.639 1.621 1.00 49.97 213 ASP A N 1
ATOM 1620 C CA . ASP A 1 213 ? 17.435 28.162 0.237 1.00 48.86 213 ASP A CA 1
ATOM 1621 C C . ASP A 1 213 ? 16.672 29.149 -0.553 1.00 47.55 213 ASP A C 1
ATOM 1622 O O . ASP A 1 213 ? 17.085 29.475 -1.657 1.00 48.22 213 ASP A O 1
ATOM 1627 N N . LYS A 1 214 ? 15.540 29.627 -0.038 1.00 47.76 214 LYS A N 1
ATOM 1628 C CA . LYS A 1 214 ? 14.742 30.563 -0.808 1.00 48.10 214 LYS A CA 1
ATOM 1629 C C . LYS A 1 214 ? 15.551 31.869 -1.080 1.00 47.05 214 LYS A C 1
ATOM 1630 O O . LYS A 1 214 ? 15.737 32.324 -2.237 1.00 47.43 214 LYS A O 1
ATOM 1636 N N . LEU A 1 215 ? 16.113 32.451 -0.002 1.00 45.64 215 LEU A N 1
ATOM 1637 C CA . LEU A 1 215 ? 16.898 33.705 -0.068 1.00 43.28 215 LEU A CA 1
ATOM 1638 C C . LEU A 1 215 ? 18.086 33.550 -1.043 1.00 42.41 215 LEU A C 1
ATOM 1639 O O . LEU A 1 215 ? 18.544 34.544 -1.682 1.00 39.43 215 LEU A O 1
ATOM 1644 N N . ARG A 1 216 ? 18.625 32.328 -1.082 1.00 42.38 216 ARG A N 1
ATOM 1645 C CA . ARG A 1 216 ? 19.763 31.970 -1.951 1.00 44.90 216 ARG A CA 1
ATOM 1646 C C . ARG A 1 216 ? 19.414 32.117 -3.410 1.00 45.73 216 ARG A C 1
ATOM 1647 O O . ARG A 1 216 ? 20.167 32.599 -4.120 1.00 42.58 216 ARG A O 1
ATOM 1655 N N . LYS A 1 217 ? 18.220 31.750 -3.838 1.00 49.49 217 LYS A N 1
ATOM 1656 C CA . LYS A 1 217 ? 17.892 31.975 -5.258 1.00 51.56 217 LYS A CA 1
ATOM 1657 C C . LYS A 1 217 ? 17.562 33.451 -5.526 1.00 51.54 217 LYS A C 1
ATOM 1658 O O . LYS A 1 217 ? 17.702 33.921 -6.679 1.00 54.89 217 LYS A O 1
ATOM 1664 N N . VAL A 1 218 ? 17.108 34.190 -4.503 1.00 48.90 218 VAL A N 1
ATOM 1665 C CA . VAL A 1 218 ? 16.823 35.598 -4.672 1.00 47.21 218 VAL A CA 1
ATOM 1666 C C . VAL A 1 218 ? 18.131 36.355 -4.904 1.00 46.36 218 VAL A C 1
ATOM 1667 O O . VAL A 1 218 ? 18.316 37.225 -5.873 1.00 45.78 218 VAL A O 1
ATOM 1671 N N . VAL A 1 219 ? 19.127 35.882 -4.180 1.00 44.46 219 VAL A N 1
ATOM 1672 C CA . VAL A 1 219 ? 20.363 36.652 -4.099 1.00 43.97 219 VAL A CA 1
ATOM 1673 C C . VAL A 1 219 ? 21.152 36.390 -5.341 1.00 44.22 219 VAL A C 1
ATOM 1674 O O . VAL A 1 219 ? 21.742 37.258 -5.945 1.00 41.83 219 VAL A O 1
ATOM 1678 N N . ILE A 1 220 ? 21.176 35.123 -5.658 1.00 46.47 220 ILE A N 1
ATOM 1679 C CA . ILE A 1 220 ? 21.751 34.649 -6.896 1.00 48.33 220 ILE A CA 1
ATOM 1680 C C . ILE A 1 220 ? 21.287 35.529 -8.074 1.00 47.98 220 ILE A C 1
ATOM 1681 O O . ILE A 1 220 ? 22.068 36.130 -8.768 1.00 44.78 220 ILE A O 1
ATOM 1686 N N . LYS A 1 221 ? 19.990 35.558 -8.237 1.00 49.58 221 LYS A N 1
ATOM 1687 C CA . LYS A 1 221 ? 19.408 36.203 -9.368 1.00 52.24 221 LYS A CA 1
ATOM 1688 C C . LYS A 1 221 ? 19.824 37.628 -9.329 1.00 52.60 221 LYS A C 1
ATOM 1689 O O . LYS A 1 221 ? 20.295 38.154 -10.319 1.00 52.38 221 LYS A O 1
ATOM 1695 N N . ARG A 1 222 ? 19.673 38.231 -8.141 1.00 52.02 222 ARG A N 1
ATOM 1696 C CA . ARG A 1 222 ? 20.029 39.623 -7.987 1.00 50.70 222 ARG A CA 1
ATOM 1697 C C . ARG A 1 222 ? 21.439 39.932 -8.388 1.00 51.65 222 ARG A C 1
ATOM 1698 O O . ARG A 1 222 ? 21.656 40.872 -9.161 1.00 52.50 222 ARG A O 1
ATOM 1706 N N . LEU A 1 223 ? 22.406 39.153 -7.890 1.00 51.51 223 LEU A N 1
ATOM 1707 C CA . LEU A 1 223 ? 23.820 39.411 -8.154 1.00 51.54 223 LEU A CA 1
ATOM 1708 C C . LEU A 1 223 ? 24.216 39.197 -9.604 1.00 51.91 223 LEU A C 1
ATOM 1709 O O . LEU A 1 223 ? 25.111 39.875 -10.088 1.00 49.41 223 LEU A O 1
ATOM 1714 N N . GLU A 1 224 ? 23.584 38.253 -10.273 1.00 53.56 224 GLU A N 1
ATOM 1715 C CA . GLU A 1 224 ? 23.782 38.144 -11.721 1.00 57.64 224 GLU A CA 1
ATOM 1716 C C . GLU A 1 224 ? 23.441 39.473 -12.463 1.00 59.49 224 GLU A C 1
ATOM 1717 O O . GLU A 1 224 ? 24.321 40.108 -13.145 1.00 58.35 224 GLU A O 1
ATOM 1723 N N . GLU A 1 225 ? 22.147 39.846 -12.304 1.00 60.11 225 GLU A N 1
ATOM 1724 C CA . GLU A 1 225 ? 21.589 41.116 -12.788 1.00 61.44 225 GLU A CA 1
ATOM 1725 C C . GLU A 1 225 ? 22.514 42.335 -12.627 1.00 62.27 225 GLU A C 1
ATOM 1726 O O . GLU A 1 225 ? 22.431 43.220 -13.456 1.00 64.45 225 GLU A O 1
ATOM 1732 N N . LEU A 1 226 ? 23.381 42.369 -11.611 1.00 62.06 226 LEU A N 1
ATOM 1733 C CA . LEU A 1 226 ? 24.135 43.559 -11.223 1.00 60.60 226 LEU A CA 1
ATOM 1734 C C . LEU A 1 226 ? 25.322 43.732 -12.126 1.00 62.13 226 LEU A C 1
ATOM 1735 O O . LEU A 1 226 ? 26.037 42.797 -12.464 1.00 63.03 226 LEU A O 1
ATOM 1740 N N . ASN A 1 227 ? 25.545 44.962 -12.533 1.00 64.10 227 ASN A N 1
ATOM 1741 C CA . ASN A 1 227 ? 26.715 45.341 -13.327 1.00 65.21 227 ASN A CA 1
ATOM 1742 C C . ASN A 1 227 ? 27.225 46.609 -12.636 1.00 64.65 227 ASN A C 1
ATOM 1743 O O . ASN A 1 227 ? 26.458 47.469 -12.275 1.00 66.33 227 ASN A O 1
ATOM 1748 N N . ASP A 1 228 ? 28.493 46.688 -12.351 1.00 64.92 228 ASP A N 1
ATOM 1749 C CA . ASP A 1 228 ? 28.990 47.761 -11.514 1.00 64.87 228 ASP A CA 1
ATOM 1750 C C . ASP A 1 228 ? 30.175 48.426 -12.111 1.00 64.46 228 ASP A C 1
ATOM 1751 O O . ASP A 1 228 ? 30.863 47.881 -12.948 1.00 65.35 228 ASP A O 1
ATOM 1756 N N . THR A 1 229 ? 30.435 49.601 -11.616 1.00 64.59 229 THR A N 1
ATOM 1757 C CA . THR A 1 229 ? 31.674 50.302 -11.908 1.00 64.96 229 THR A CA 1
ATOM 1758 C C . THR A 1 229 ? 32.999 49.849 -11.178 1.00 66.01 229 THR A C 1
ATOM 1759 O O . THR A 1 229 ? 34.085 49.933 -11.763 1.00 66.25 229 THR A O 1
ATOM 1763 N N . SER A 1 230 ? 32.911 49.419 -9.916 1.00 66.62 230 SER A N 1
ATOM 1764 C CA . SER A 1 230 ? 34.071 49.057 -9.111 1.00 67.15 230 SER A CA 1
ATOM 1765 C C . SER A 1 230 ? 34.408 47.722 -9.597 1.00 68.58 230 SER A C 1
ATOM 1766 O O . SER A 1 230 ? 33.499 47.011 -9.958 1.00 69.55 230 SER A O 1
ATOM 1769 N N . SER A 1 231 ? 35.713 47.407 -9.663 1.00 70.49 231 SER A N 1
ATOM 1770 C CA . SER A 1 231 ? 36.256 46.029 -9.959 1.00 70.13 231 SER A CA 1
ATOM 1771 C C . SER A 1 231 ? 36.220 45.277 -8.626 1.00 68.69 231 SER A C 1
ATOM 1772 O O . SER A 1 231 ? 35.867 44.078 -8.564 1.00 69.79 231 SER A O 1
ATOM 1775 N N . LEU A 1 232 ? 36.654 46.040 -7.598 1.00 66.06 232 LEU A N 1
ATOM 1776 C CA . LEU A 1 232 ? 36.602 45.650 -6.230 1.00 64.09 232 LEU A CA 1
ATOM 1777 C C . LEU A 1 232 ? 35.206 45.170 -5.853 1.00 61.91 232 LEU A C 1
ATOM 1778 O O . LEU A 1 232 ? 35.139 44.367 -4.986 1.00 62.36 232 LEU A O 1
ATOM 1783 N N . VAL A 1 233 ? 34.128 45.599 -6.514 1.00 58.66 233 VAL A N 1
ATOM 1784 C CA . VAL A 1 233 ? 32.799 44.996 -6.327 1.00 56.84 233 VAL A CA 1
ATOM 1785 C C . VAL A 1 233 ? 32.459 43.815 -7.318 1.00 56.63 233 VAL A C 1
ATOM 1786 O O . VAL A 1 233 ? 31.855 42.834 -6.946 1.00 53.56 233 VAL A O 1
ATOM 1790 N N . ASN A 1 234 ? 32.825 43.981 -8.601 1.00 58.45 234 ASN A N 1
ATOM 1791 C CA . ASN A 1 234 ? 32.471 43.056 -9.685 1.00 58.97 234 ASN A CA 1
ATOM 1792 C C . ASN A 1 234 ? 33.054 41.680 -9.425 1.00 58.75 234 ASN A C 1
ATOM 1793 O O . ASN A 1 234 ? 32.465 40.614 -9.802 1.00 59.05 234 ASN A O 1
ATOM 1798 N N . LYS A 1 235 ? 34.246 41.723 -8.844 1.00 58.42 235 LYS A N 1
ATOM 1799 C CA . LYS A 1 235 ? 34.909 40.534 -8.367 1.00 59.36 235 LYS A CA 1
ATOM 1800 C C . LYS A 1 235 ? 34.143 39.875 -7.253 1.00 58.86 235 LYS A C 1
ATOM 1801 O O . LYS A 1 235 ? 33.999 38.679 -7.230 1.00 58.69 235 LYS A O 1
ATOM 1807 N N . THR A 1 236 ? 33.657 40.695 -6.331 1.00 59.86 236 THR A N 1
ATOM 1808 C CA . THR A 1 236 ? 32.963 40.262 -5.142 1.00 58.86 236 THR A CA 1
ATOM 1809 C C . THR A 1 236 ? 31.703 39.605 -5.559 1.00 58.73 236 THR A C 1
ATOM 1810 O O . THR A 1 236 ? 31.293 38.628 -4.891 1.00 59.01 236 THR A O 1
ATOM 1814 N N . VAL A 1 237 ? 31.072 40.156 -6.633 1.00 57.45 237 VAL A N 1
ATOM 1815 C CA . VAL A 1 237 ? 29.788 39.679 -7.113 1.00 56.51 237 VAL A CA 1
ATOM 1816 C C . VAL A 1 237 ? 30.078 38.370 -7.766 1.00 58.10 237 VAL A C 1
ATOM 1817 O O . VAL A 1 237 ? 29.308 37.393 -7.605 1.00 59.42 237 VAL A O 1
ATOM 1821 N N . LYS A 1 238 ? 31.155 38.327 -8.529 1.00 57.43 238 LYS A N 1
ATOM 1822 C CA . LYS A 1 238 ? 31.409 37.105 -9.274 1.00 58.16 238 LYS A CA 1
ATOM 1823 C C . LYS A 1 238 ? 31.866 35.959 -8.356 1.00 55.29 238 LYS A C 1
ATOM 1824 O O . LYS A 1 238 ? 31.415 34.897 -8.532 1.00 55.00 238 LYS A O 1
ATOM 1830 N N . GLU A 1 239 ? 32.742 36.168 -7.424 1.00 54.03 239 GLU A N 1
ATOM 1831 C CA . GLU A 1 239 ? 33.063 35.093 -6.517 1.00 55.50 239 GLU A CA 1
ATOM 1832 C C . GLU A 1 239 ? 31.856 34.562 -5.809 1.00 55.19 239 GLU A C 1
ATOM 1833 O O . GLU A 1 239 ? 31.794 33.414 -5.516 1.00 57.18 239 GLU A O 1
ATOM 1839 N N . GLY A 1 240 ? 30.903 35.409 -5.491 1.00 54.99 240 GLY A N 1
ATOM 1840 C CA . GLY A 1 240 ? 29.912 35.028 -4.552 1.00 54.93 240 GLY A CA 1
ATOM 1841 C C . GLY A 1 240 ? 28.868 34.462 -5.356 1.00 54.91 240 GLY A C 1
ATOM 1842 O O . GLY A 1 240 ? 28.043 33.686 -4.866 1.00 54.90 240 GLY A O 1
ATOM 1843 N N . ILE A 1 241 ? 28.821 34.861 -6.612 1.00 55.50 241 ILE A N 1
ATOM 1844 C CA . ILE A 1 241 ? 27.874 34.203 -7.492 1.00 56.62 241 ILE A CA 1
ATOM 1845 C C . ILE A 1 241 ? 28.263 32.689 -7.519 1.00 58.49 241 ILE A C 1
ATOM 1846 O O . ILE A 1 241 ? 27.370 31.807 -7.427 1.00 57.49 241 ILE A O 1
ATOM 1851 N N . SER A 1 242 ? 29.589 32.425 -7.594 1.00 58.49 242 SER A N 1
ATOM 1852 C CA . SER A 1 242 ? 30.171 31.082 -7.742 1.00 59.84 242 SER A CA 1
ATOM 1853 C C . SER A 1 242 ? 29.848 30.244 -6.525 1.00 60.23 242 SER A C 1
ATOM 1854 O O . SER A 1 242 ? 29.393 29.130 -6.685 1.00 59.28 242 SER A O 1
ATOM 1857 N N . ARG A 1 243 ? 30.101 30.748 -5.308 1.00 60.51 243 ARG A N 1
ATOM 1858 C CA . ARG A 1 243 ? 29.715 29.964 -4.099 1.00 60.60 243 ARG A CA 1
ATOM 1859 C C . ARG A 1 243 ? 28.227 29.520 -4.067 1.00 60.51 243 ARG A C 1
ATOM 1860 O O . ARG A 1 243 ? 27.913 28.369 -3.873 1.00 60.68 243 ARG A O 1
ATOM 1868 N N . LEU A 1 244 ? 27.305 30.441 -4.243 1.00 60.73 244 LEU A N 1
ATOM 1869 C CA . LEU A 1 244 ? 25.876 30.124 -4.087 1.00 61.20 244 LEU A CA 1
ATOM 1870 C C . LEU A 1 244 ? 25.340 29.072 -5.042 1.00 61.92 244 LEU A C 1
ATOM 1871 O O . LEU A 1 244 ? 24.457 28.288 -4.647 1.00 61.02 244 LEU A O 1
ATOM 1876 N N . LEU A 1 245 ? 25.856 29.067 -6.280 1.00 63.61 245 LEU A N 1
ATOM 1877 C CA . LEU A 1 245 ? 25.463 28.068 -7.328 1.00 64.12 245 LEU A CA 1
ATOM 1878 C C . LEU A 1 245 ? 25.661 26.551 -6.934 1.00 64.85 245 LEU A C 1
ATOM 1879 O O . LEU A 1 245 ? 24.698 25.738 -7.082 1.00 64.57 245 LEU A O 1
ATOM 1884 N N . LEU A 1 246 ? 26.860 26.222 -6.395 1.00 64.66 246 LEU A N 1
ATOM 1885 C CA . LEU A 1 246 ? 27.177 24.955 -5.626 1.00 65.67 246 LEU A CA 1
ATOM 1886 C C . LEU A 1 246 ? 26.024 24.311 -4.762 1.00 65.64 246 LEU A C 1
ATOM 1887 O O . LEU A 1 246 ? 25.794 23.100 -4.788 1.00 66.66 246 LEU A O 1
ATOM 1892 N N . LEU A 1 247 ? 25.308 25.125 -4.021 1.00 65.01 247 LEU A N 1
ATOM 1893 C CA . LEU A 1 247 ? 24.340 24.639 -3.100 1.00 65.27 247 LEU A CA 1
ATOM 1894 C C . LEU A 1 247 ? 22.956 24.533 -3.780 1.00 66.15 247 LEU A C 1
ATOM 1895 O O . LEU A 1 247 ? 22.742 24.779 -4.975 1.00 66.10 247 LEU A O 1
ATOM 1900 N N . ASP B 1 9 ? -11.601 73.734 8.440 1.00 67.28 9 ASP B N 1
ATOM 1901 C CA . ASP B 1 9 ? -11.229 72.316 8.301 1.00 67.93 9 ASP B CA 1
ATOM 1902 C C . ASP B 1 9 ? -10.061 72.163 7.364 1.00 65.99 9 ASP B C 1
ATOM 1903 O O . ASP B 1 9 ? -9.782 73.029 6.512 1.00 64.71 9 ASP B O 1
ATOM 1908 N N . ILE B 1 10 ? -9.384 71.038 7.548 1.00 64.72 10 ILE B N 1
ATOM 1909 C CA . ILE B 1 10 ? -8.146 70.658 6.788 1.00 63.45 10 ILE B CA 1
ATOM 1910 C C . ILE B 1 10 ? -8.381 70.640 5.283 1.00 60.67 10 ILE B C 1
ATOM 1911 O O . ILE B 1 10 ? -7.566 71.140 4.529 1.00 58.78 10 ILE B O 1
ATOM 1916 N N . ARG B 1 11 ? -9.499 70.066 4.875 1.00 59.15 11 ARG B N 1
ATOM 1917 C CA . ARG B 1 11 ? -9.852 69.950 3.461 1.00 59.24 11 ARG B CA 1
ATOM 1918 C C . ARG B 1 11 ? -9.725 71.353 2.841 1.00 59.39 11 ARG B C 1
ATOM 1919 O O . ARG B 1 11 ? -9.025 71.492 1.842 1.00 55.87 11 ARG B O 1
ATOM 1927 N N . GLU B 1 12 ? -10.337 72.374 3.528 1.00 60.44 12 GLU B N 1
ATOM 1928 C CA . GLU B 1 12 ? -10.487 73.774 3.058 1.00 60.96 12 GLU B CA 1
ATOM 1929 C C . GLU B 1 12 ? -9.198 74.543 3.249 1.00 59.09 12 GLU B C 1
ATOM 1930 O O . GLU B 1 12 ? -8.859 75.340 2.329 1.00 59.41 12 GLU B O 1
ATOM 1936 N N . ALA B 1 13 ? -8.453 74.261 4.346 1.00 57.14 13 ALA B N 1
ATOM 1937 C CA . ALA B 1 13 ? -7.131 74.886 4.566 1.00 56.32 13 ALA B CA 1
ATOM 1938 C C . ALA B 1 13 ? -6.177 74.406 3.510 1.00 56.65 13 ALA B C 1
ATOM 1939 O O . ALA B 1 13 ? -5.317 75.176 3.032 1.00 57.90 13 ALA B O 1
ATOM 1941 N N . LEU B 1 14 ? -6.342 73.134 3.113 1.00 54.75 14 LEU B N 1
ATOM 1942 C CA . LEU B 1 14 ? -5.423 72.572 2.155 1.00 54.34 14 LEU B CA 1
ATOM 1943 C C . LEU B 1 14 ? -5.709 73.163 0.868 1.00 53.02 14 LEU B C 1
ATOM 1944 O O . LEU B 1 14 ? -4.808 73.401 0.131 1.00 51.73 14 LEU B O 1
ATOM 1949 N N . ALA B 1 15 ? -6.978 73.313 0.568 1.00 53.83 15 ALA B N 1
ATOM 1950 C CA . ALA B 1 15 ? -7.339 73.643 -0.764 1.00 55.67 15 ALA B CA 1
ATOM 1951 C C . ALA B 1 15 ? -6.880 75.081 -1.018 1.00 57.85 15 ALA B C 1
ATOM 1952 O O . ALA B 1 15 ? -6.581 75.453 -2.148 1.00 56.43 15 ALA B O 1
ATOM 1954 N N . ASN B 1 16 ? -6.849 75.869 0.054 1.00 59.24 16 ASN B N 1
ATOM 1955 C CA . ASN B 1 16 ? -6.604 77.297 -0.048 1.00 60.45 16 ASN B CA 1
ATOM 1956 C C . ASN B 1 16 ? -5.154 77.437 0.350 1.00 62.73 16 ASN B C 1
ATOM 1957 O O . ASN B 1 16 ? -4.334 76.498 0.306 1.00 61.76 16 ASN B O 1
ATOM 1962 N N . GLY B 1 17 ? -4.860 78.632 0.810 1.00 64.83 17 GLY B N 1
ATOM 1963 C CA . GLY B 1 17 ? -3.745 78.817 1.687 1.00 66.31 17 GLY B CA 1
ATOM 1964 C C . GLY B 1 17 ? -2.854 77.639 1.938 1.00 65.85 17 GLY B C 1
ATOM 1965 O O . GLY B 1 17 ? -3.265 76.592 2.271 1.00 66.54 17 GLY B O 1
ATOM 1966 N N . GLU B 1 18 ? -1.603 77.938 1.793 1.00 66.71 18 GLU B N 1
ATOM 1967 C CA . GLU B 1 18 ? -0.488 77.174 2.303 1.00 69.36 18 GLU B CA 1
ATOM 1968 C C . GLU B 1 18 ? -0.165 77.403 3.886 1.00 68.02 18 GLU B C 1
ATOM 1969 O O . GLU B 1 18 ? 0.985 77.745 4.307 1.00 66.87 18 GLU B O 1
ATOM 1975 N N . HIS B 1 19 ? -1.185 77.189 4.739 1.00 68.29 19 HIS B N 1
ATOM 1976 C CA . HIS B 1 19 ? -1.063 77.131 6.247 1.00 68.60 19 HIS B CA 1
ATOM 1977 C C . HIS B 1 19 ? -0.904 75.655 6.722 1.00 65.62 19 HIS B C 1
ATOM 1978 O O . HIS B 1 19 ? -1.522 75.143 7.665 1.00 65.43 19 HIS B O 1
ATOM 1985 N N . LEU B 1 20 ? -0.043 75.012 5.954 1.00 63.05 20 LEU B N 1
ATOM 1986 C CA . LEU B 1 20 ? 0.240 73.619 6.024 1.00 61.58 20 LEU B CA 1
ATOM 1987 C C . LEU B 1 20 ? 0.924 73.144 7.340 1.00 58.75 20 LEU B C 1
ATOM 1988 O O . LEU B 1 20 ? 0.897 71.992 7.618 1.00 57.32 20 LEU B O 1
ATOM 1993 N N . GLU B 1 21 ? 1.593 74.014 8.076 1.00 57.52 21 GLU B N 1
ATOM 1994 C CA . GLU B 1 21 ? 2.510 73.529 9.144 1.00 57.47 21 GLU B CA 1
ATOM 1995 C C . GLU B 1 21 ? 1.646 73.070 10.406 1.00 55.52 21 GLU B C 1
ATOM 1996 O O . GLU B 1 21 ? 1.911 72.060 11.036 1.00 51.68 21 GLU B O 1
ATOM 2002 N N . LYS B 1 22 ? 0.577 73.816 10.691 1.00 55.76 22 LYS B N 1
ATOM 2003 C CA . LYS B 1 22 ? -0.426 73.352 11.696 1.00 55.26 22 LYS B CA 1
ATOM 2004 C C . LYS B 1 22 ? -1.027 71.993 11.182 1.00 53.45 22 LYS B C 1
ATOM 2005 O O . LYS B 1 22 ? -1.110 71.102 11.970 1.00 53.89 22 LYS B O 1
ATOM 2011 N N . ILE B 1 23 ? -1.434 71.852 9.890 1.00 51.41 23 ILE B N 1
ATOM 2012 C CA . ILE B 1 23 ? -1.754 70.539 9.340 1.00 49.78 23 ILE B CA 1
ATOM 2013 C C . ILE B 1 23 ? -0.583 69.551 9.513 1.00 47.09 23 ILE B C 1
ATOM 2014 O O . ILE B 1 23 ? -0.799 68.383 9.859 1.00 44.44 23 ILE B O 1
ATOM 2019 N N . LEU B 1 24 ? 0.651 69.998 9.397 1.00 44.45 24 LEU B N 1
ATOM 2020 C CA . LEU B 1 24 ? 1.710 69.014 9.610 1.00 46.25 24 LEU B CA 1
ATOM 2021 C C . LEU B 1 24 ? 1.752 68.565 11.049 1.00 46.38 24 LEU B C 1
ATOM 2022 O O . LEU B 1 24 ? 1.941 67.410 11.317 1.00 49.14 24 LEU B O 1
ATOM 2027 N N . ILE B 1 25 ? 1.632 69.492 11.962 1.00 46.94 25 ILE B N 1
ATOM 2028 C CA . ILE B 1 25 ? 1.793 69.247 13.388 1.00 48.15 25 ILE B CA 1
ATOM 2029 C C . ILE B 1 25 ? 0.848 68.148 13.988 1.00 46.11 25 ILE B C 1
ATOM 2030 O O . ILE B 1 25 ? 1.347 67.151 14.486 1.00 45.38 25 ILE B O 1
ATOM 2035 N N . MET B 1 26 ? -0.450 68.394 13.810 1.00 44.12 26 MET B N 1
ATOM 2036 C CA . MET B 1 26 ? -1.575 67.565 14.127 1.00 46.48 26 MET B CA 1
ATOM 2037 C C . MET B 1 26 ? -1.587 66.134 13.475 1.00 49.09 26 MET B C 1
ATOM 2038 O O . MET B 1 26 ? -2.280 65.190 13.941 1.00 46.17 26 MET B O 1
ATOM 2043 N N . ALA B 1 27 ? -0.903 66.032 12.314 1.00 50.20 27 ALA B N 1
ATOM 2044 C CA . ALA B 1 27 ? -0.705 64.793 11.621 1.00 51.47 27 ALA B CA 1
ATOM 2045 C C . ALA B 1 27 ? 0.348 63.970 12.249 1.00 51.59 27 ALA B C 1
ATOM 2046 O O . ALA B 1 27 ? 0.184 62.793 12.179 1.00 50.04 27 ALA B O 1
ATOM 2048 N N . LYS B 1 28 ? 1.472 64.567 12.666 1.00 53.49 28 LYS B N 1
ATOM 2049 C CA . LYS B 1 28 ? 2.559 63.879 13.324 1.00 56.32 28 LYS B CA 1
ATOM 2050 C C . LYS B 1 28 ? 2.196 63.377 14.819 1.00 58.25 28 LYS B C 1
ATOM 2051 O O . LYS B 1 28 ? 2.863 62.519 15.448 1.00 58.75 28 LYS B O 1
ATOM 2057 N N . TYR B 1 29 ? 1.155 63.945 15.395 1.00 59.70 29 TYR B N 1
ATOM 2058 C CA . TYR B 1 29 ? 0.683 63.552 16.740 1.00 61.24 29 TYR B CA 1
ATOM 2059 C C . TYR B 1 29 ? -0.622 62.793 16.844 1.00 60.90 29 TYR B C 1
ATOM 2060 O O . TYR B 1 29 ? -0.843 62.160 17.840 1.00 61.34 29 TYR B O 1
ATOM 2069 N N . ASP B 1 30 ? -1.424 62.775 15.788 1.00 61.10 30 ASP B N 1
ATOM 2070 C CA . ASP B 1 30 ? -2.753 62.100 15.823 1.00 60.56 30 ASP B CA 1
ATOM 2071 C C . ASP B 1 30 ? -3.012 61.382 14.409 1.00 59.70 30 ASP B C 1
ATOM 2072 O O . ASP B 1 30 ? -3.301 62.035 13.350 1.00 58.39 30 ASP B O 1
ATOM 2077 N N . GLU B 1 31 ? -2.873 60.063 14.440 1.00 57.99 31 GLU B N 1
ATOM 2078 C CA . GLU B 1 31 ? -2.911 59.227 13.300 1.00 59.36 31 GLU B CA 1
ATOM 2079 C C . GLU B 1 31 ? -4.187 59.487 12.511 1.00 59.58 31 GLU B C 1
ATOM 2080 O O . GLU B 1 31 ? -4.184 59.309 11.263 1.00 60.03 31 GLU B O 1
ATOM 2086 N N . SER B 1 32 ? -5.268 59.859 13.242 1.00 58.92 32 SER B N 1
ATOM 2087 C CA . SER B 1 32 ? -6.565 60.220 12.677 1.00 59.05 32 SER B CA 1
ATOM 2088 C C . SER B 1 32 ? -6.531 61.251 11.549 1.00 58.64 32 SER B C 1
ATOM 2089 O O . SER B 1 32 ? -7.371 61.116 10.593 1.00 59.41 32 SER B O 1
ATOM 2092 N N . VAL B 1 33 ? -5.735 62.333 11.709 1.00 55.87 33 VAL B N 1
ATOM 2093 C CA . VAL B 1 33 ? -5.783 63.434 10.715 1.00 55.16 33 VAL B CA 1
ATOM 2094 C C . VAL B 1 33 ? -4.846 62.965 9.529 1.00 52.26 33 VAL B C 1
ATOM 2095 O O . VAL B 1 33 ? -5.180 63.102 8.358 1.00 45.79 33 VAL B O 1
ATOM 2099 N N . LEU B 1 34 ? -3.759 62.293 9.897 1.00 49.82 34 LEU B N 1
ATOM 2100 C CA . LEU B 1 34 ? -3.056 61.503 8.934 1.00 50.67 34 LEU B CA 1
ATOM 2101 C C . LEU B 1 34 ? -4.032 60.755 8.010 1.00 50.09 34 LEU B C 1
ATOM 2102 O O . LEU B 1 34 ? -4.045 60.988 6.792 1.00 48.34 34 LEU B O 1
ATOM 2107 N N . LYS B 1 35 ? -4.832 59.886 8.577 1.00 48.18 35 LYS B N 1
ATOM 2108 C CA . LYS B 1 35 ? -5.717 59.109 7.730 1.00 50.07 35 LYS B CA 1
ATOM 2109 C C . LYS B 1 35 ? -6.695 60.013 6.884 1.00 47.56 35 LYS B C 1
ATOM 2110 O O . LYS B 1 35 ? -7.197 59.650 5.808 1.00 45.59 35 LYS B O 1
ATOM 2116 N N . LYS B 1 36 ? -7.042 61.156 7.446 1.00 45.50 36 LYS B N 1
ATOM 2117 C CA . LYS B 1 36 ? -7.892 62.124 6.724 1.00 45.50 36 LYS B CA 1
ATOM 2118 C C . LYS B 1 36 ? -6.971 62.699 5.535 1.00 43.72 36 LYS B C 1
ATOM 2119 O O . LYS B 1 36 ? -7.414 62.652 4.425 1.00 41.90 36 LYS B O 1
ATOM 2125 N N . LEU B 1 37 ? -5.695 63.068 5.765 1.00 40.45 37 LEU B N 1
ATOM 2126 C CA . LEU B 1 37 ? -4.741 63.413 4.672 1.00 42.79 37 LEU B CA 1
ATOM 2127 C C . LEU B 1 37 ? -4.814 62.403 3.518 1.00 42.60 37 LEU B C 1
ATOM 2128 O O . LEU B 1 37 ? -5.150 62.771 2.364 1.00 41.45 37 LEU B O 1
ATOM 2133 N N . ILE B 1 38 ? -4.674 61.121 3.918 1.00 42.62 38 ILE B N 1
ATOM 2134 C CA . ILE B 1 38 ? -4.589 60.036 3.036 1.00 41.75 38 ILE B CA 1
ATOM 2135 C C . ILE B 1 38 ? -5.880 60.061 2.294 1.00 45.42 38 ILE B C 1
ATOM 2136 O O . ILE B 1 38 ? -5.928 60.068 0.992 1.00 44.03 38 ILE B O 1
ATOM 2141 N N . GLU B 1 39 ? -6.976 60.142 3.048 1.00 46.20 39 GLU B N 1
ATOM 2142 C CA . GLU B 1 39 ? -8.248 60.035 2.356 1.00 48.06 39 GLU B CA 1
ATOM 2143 C C . GLU B 1 39 ? -8.278 61.139 1.281 1.00 45.63 39 GLU B C 1
ATOM 2144 O O . GLU B 1 39 ? -8.947 60.985 0.262 1.00 42.85 39 GLU B O 1
ATOM 2150 N N . LEU B 1 40 ? -7.560 62.207 1.526 1.00 42.63 40 LEU B N 1
ATOM 2151 C CA . LEU B 1 40 ? -7.902 63.446 0.831 1.00 45.46 40 LEU B CA 1
ATOM 2152 C C . LEU B 1 40 ? -7.245 63.504 -0.515 1.00 45.25 40 LEU B C 1
ATOM 2153 O O . LEU B 1 40 ? -7.651 64.269 -1.365 1.00 45.76 40 LEU B O 1
ATOM 2158 N N . LEU B 1 41 ? -6.305 62.596 -0.691 1.00 43.58 41 LEU B N 1
ATOM 2159 C CA . LEU B 1 41 ? -5.669 62.325 -1.950 1.00 44.48 41 LEU B CA 1
ATOM 2160 C C . LEU B 1 41 ? -6.663 61.954 -3.054 1.00 46.20 41 LEU B C 1
ATOM 2161 O O . LEU B 1 41 ? -6.325 62.062 -4.292 1.00 45.83 41 LEU B O 1
ATOM 2166 N N . ASP B 1 42 ? -7.880 61.565 -2.665 1.00 45.89 42 ASP B N 1
ATOM 2167 C CA . ASP B 1 42 ? -8.905 61.321 -3.691 1.00 48.43 42 ASP B CA 1
ATOM 2168 C C . ASP B 1 42 ? -9.803 62.554 -3.991 1.00 47.60 42 ASP B C 1
ATOM 2169 O O . ASP B 1 42 ? -10.810 62.481 -4.736 1.00 44.42 42 ASP B O 1
ATOM 2174 N N . ASP B 1 43 ? -9.364 63.682 -3.468 1.00 47.93 43 ASP B N 1
ATOM 2175 C CA . ASP B 1 43 ? -10.086 64.902 -3.682 1.00 47.93 43 ASP B CA 1
ATOM 2176 C C . ASP B 1 43 ? -10.307 65.360 -5.165 1.00 47.43 43 ASP B C 1
ATOM 2177 O O . ASP B 1 43 ? -9.466 65.094 -5.995 1.00 48.32 43 ASP B O 1
ATOM 2182 N N . ASP B 1 44 ? -11.466 65.934 -5.497 1.00 46.68 44 ASP B N 1
ATOM 2183 C CA . ASP B 1 44 ? -11.599 66.426 -6.842 1.00 48.36 44 ASP B CA 1
ATOM 2184 C C . ASP B 1 44 ? -10.548 67.555 -7.245 1.00 47.14 44 ASP B C 1
ATOM 2185 O O . ASP B 1 44 ? -10.219 67.649 -8.444 1.00 45.94 44 ASP B O 1
ATOM 2190 N N . LEU B 1 45 ? -10.040 68.290 -6.236 1.00 44.99 45 LEU B N 1
ATOM 2191 C CA . LEU B 1 45 ? -9.424 69.578 -6.289 1.00 44.96 45 LEU B CA 1
ATOM 2192 C C . LEU B 1 45 ? -8.027 69.303 -6.078 1.00 43.19 45 LEU B C 1
ATOM 2193 O O . LEU B 1 45 ? -7.649 68.769 -5.054 1.00 43.64 45 LEU B O 1
ATOM 2198 N N . TRP B 1 46 ? -7.263 69.681 -7.065 1.00 41.21 46 TRP B N 1
ATOM 2199 C CA . TRP B 1 46 ? -5.832 69.393 -7.093 1.00 40.07 46 TRP B CA 1
ATOM 2200 C C . TRP B 1 46 ? -4.990 69.985 -6.092 1.00 37.50 46 TRP B C 1
ATOM 2201 O O . TRP B 1 46 ? -3.941 69.461 -5.881 1.00 37.84 46 TRP B O 1
ATOM 2212 N N . THR B 1 47 ? -5.357 71.107 -5.500 1.00 37.51 47 THR B N 1
ATOM 2213 C CA . THR B 1 47 ? -4.505 71.749 -4.500 1.00 38.17 47 THR B CA 1
ATOM 2214 C C . THR B 1 47 ? -4.530 71.036 -3.121 1.00 36.75 47 THR B C 1
ATOM 2215 O O . THR B 1 47 ? -3.607 71.085 -2.366 1.00 36.66 47 THR B O 1
ATOM 2219 N N . VAL B 1 48 ? -5.630 70.379 -2.848 1.00 38.95 48 VAL B N 1
ATOM 2220 C CA . VAL B 1 48 ? -5.808 69.529 -1.642 1.00 39.82 48 VAL B CA 1
ATOM 2221 C C . VAL B 1 48 ? -4.834 68.372 -1.791 1.00 37.48 48 VAL B C 1
ATOM 2222 O O . VAL B 1 48 ? -3.926 68.139 -1.010 1.00 34.13 48 VAL B O 1
ATOM 2226 N N . VAL B 1 49 ? -4.941 67.731 -2.941 1.00 38.40 49 VAL B N 1
ATOM 2227 C CA . VAL B 1 49 ? -4.230 66.498 -3.134 1.00 38.82 49 VAL B CA 1
ATOM 2228 C C . VAL B 1 49 ? -2.768 66.818 -3.019 1.00 37.37 49 VAL B C 1
ATOM 2229 O O . VAL B 1 49 ? -2.087 66.138 -2.365 1.00 34.65 49 VAL B O 1
ATOM 2233 N N . LYS B 1 50 ? -2.318 67.905 -3.701 1.00 39.80 50 LYS B N 1
ATOM 2234 C CA . LYS B 1 50 ? -0.904 68.422 -3.681 1.00 36.94 50 LYS B CA 1
ATOM 2235 C C . LYS B 1 50 ? -0.373 68.712 -2.389 1.00 34.98 50 LYS B C 1
ATOM 2236 O O . LYS B 1 50 ? 0.746 68.480 -2.130 1.00 37.37 50 LYS B O 1
ATOM 2242 N N . ASN B 1 51 ? -1.077 69.461 -1.616 1.00 35.64 51 ASN B N 1
ATOM 2243 C CA . ASN B 1 51 ? -0.552 69.797 -0.227 1.00 35.83 51 ASN B CA 1
ATOM 2244 C C . ASN B 1 51 ? -0.700 68.625 0.740 1.00 34.62 51 ASN B C 1
ATOM 2245 O O . ASN B 1 51 ? 0.180 68.364 1.522 1.00 31.50 51 ASN B O 1
ATOM 2250 N N . ALA B 1 52 ? -1.825 67.911 0.739 1.00 34.97 52 ALA B N 1
ATOM 2251 C CA . ALA B 1 52 ? -1.764 66.494 1.361 1.00 36.05 52 ALA B CA 1
ATOM 2252 C C . ALA B 1 52 ? -0.460 65.764 1.160 1.00 36.30 52 ALA B C 1
ATOM 2253 O O . ALA B 1 52 ? 0.412 65.529 2.080 1.00 36.63 52 ALA B O 1
ATOM 2255 N N . ILE B 1 53 ? -0.112 65.652 -0.105 1.00 36.92 53 ILE B N 1
ATOM 2256 C CA . ILE B 1 53 ? 1.135 64.874 -0.410 1.00 36.19 53 ILE B CA 1
ATOM 2257 C C . ILE B 1 53 ? 2.263 65.432 0.223 1.00 36.11 53 ILE B C 1
ATOM 2258 O O . ILE B 1 53 ? 3.100 64.686 0.669 1.00 37.86 53 ILE B O 1
ATOM 2263 N N . SER B 1 54 ? 2.488 66.760 0.097 1.00 39.49 54 SER B N 1
ATOM 2264 C CA . SER B 1 54 ? 3.784 67.290 0.575 1.00 39.31 54 SER B CA 1
ATOM 2265 C C . SER B 1 54 ? 3.931 67.110 2.114 1.00 39.41 54 SER B C 1
ATOM 2266 O O . SER B 1 54 ? 5.041 66.975 2.553 1.00 37.04 54 SER B O 1
ATOM 2269 N N . ILE B 1 55 ? 2.832 67.307 2.894 1.00 38.55 55 ILE B N 1
ATOM 2270 C CA . ILE B 1 55 ? 2.838 67.012 4.360 1.00 40.90 55 ILE B CA 1
ATOM 2271 C C . ILE B 1 55 ? 3.049 65.473 4.561 1.00 40.03 55 ILE B C 1
ATOM 2272 O O . ILE B 1 55 ? 4.015 65.069 5.251 1.00 36.66 55 ILE B O 1
ATOM 2277 N N . ILE B 1 56 ? 2.200 64.627 3.862 1.00 37.01 56 ILE B N 1
ATOM 2278 C CA . ILE B 1 56 ? 2.405 63.167 4.019 1.00 36.39 56 ILE B CA 1
ATOM 2279 C C . ILE B 1 56 ? 3.843 62.683 3.775 1.00 35.44 56 ILE B C 1
ATOM 2280 O O . ILE B 1 56 ? 4.299 61.803 4.448 1.00 35.87 56 ILE B O 1
ATOM 2285 N N . MET B 1 57 ? 4.540 63.224 2.776 1.00 34.70 57 MET B N 1
ATOM 2286 C CA . MET B 1 57 ? 5.934 62.821 2.463 1.00 34.48 57 MET B CA 1
ATOM 2287 C C . MET B 1 57 ? 7.008 63.315 3.486 1.00 35.53 57 MET B C 1
ATOM 2288 O O . MET B 1 57 ? 8.216 62.869 3.562 1.00 34.75 57 MET B O 1
ATOM 2293 N N . VAL B 1 58 ? 6.660 64.364 4.184 1.00 38.72 58 VAL B N 1
ATOM 2294 C CA . VAL B 1 58 ? 7.508 64.779 5.300 1.00 41.12 58 VAL B CA 1
ATOM 2295 C C . VAL B 1 58 ? 7.492 63.778 6.468 1.00 40.09 58 VAL B C 1
ATOM 2296 O O . VAL B 1 58 ? 8.474 63.387 6.928 1.00 39.05 58 VAL B O 1
ATOM 2300 N N . ILE B 1 59 ? 6.315 63.388 6.859 1.00 43.78 59 ILE B N 1
ATOM 2301 C CA . ILE B 1 59 ? 6.004 62.476 7.934 1.00 45.38 59 ILE B CA 1
ATOM 2302 C C . ILE B 1 59 ? 6.632 61.121 7.645 1.00 49.50 59 ILE B C 1
ATOM 2303 O O . ILE B 1 59 ? 7.252 60.541 8.557 1.00 52.32 59 ILE B O 1
ATOM 2308 N N . ALA B 1 60 ? 6.549 60.684 6.353 1.00 50.50 60 ALA B N 1
ATOM 2309 C CA . ALA B 1 60 ? 7.162 59.464 5.814 1.00 51.08 60 ALA B CA 1
ATOM 2310 C C . ALA B 1 60 ? 8.618 59.379 6.076 1.00 51.42 60 ALA B C 1
ATOM 2311 O O . ALA B 1 60 ? 9.216 58.342 5.972 1.00 51.26 60 ALA B O 1
ATOM 2313 N N . LYS B 1 61 ? 9.211 60.489 6.437 1.00 52.93 61 LYS B N 1
ATOM 2314 C CA . LYS B 1 61 ? 10.661 60.538 6.582 1.00 54.04 61 LYS B CA 1
ATOM 2315 C C . LYS B 1 61 ? 11.087 59.906 7.970 1.00 55.87 61 LYS B C 1
ATOM 2316 O O . LYS B 1 61 ? 12.305 59.580 8.232 1.00 54.89 61 LYS B O 1
ATOM 2322 N N . THR B 1 62 ? 10.074 59.851 8.868 1.00 56.79 62 THR B N 1
ATOM 2323 C CA . THR B 1 62 ? 10.149 59.057 10.101 1.00 57.71 62 THR B CA 1
ATOM 2324 C C . THR B 1 62 ? 8.974 58.035 10.285 1.00 59.19 62 THR B C 1
ATOM 2325 O O . THR B 1 62 ? 8.641 57.646 11.388 1.00 62.62 62 THR B O 1
ATOM 2329 N N . ARG B 1 63 ? 8.371 57.550 9.237 1.00 58.96 63 ARG B N 1
ATOM 2330 C CA . ARG B 1 63 ? 7.271 56.644 9.405 1.00 59.89 63 ARG B CA 1
ATOM 2331 C C . ARG B 1 63 ? 7.286 55.759 8.127 1.00 59.08 63 ARG B C 1
ATOM 2332 O O . ARG B 1 63 ? 6.389 55.875 7.259 1.00 59.11 63 ARG B O 1
ATOM 2340 N N . GLU B 1 64 ? 8.323 54.922 8.017 1.00 58.02 64 GLU B N 1
ATOM 2341 C CA . GLU B 1 64 ? 8.553 54.104 6.838 1.00 57.28 64 GLU B CA 1
ATOM 2342 C C . GLU B 1 64 ? 7.332 53.291 6.337 1.00 54.81 64 GLU B C 1
ATOM 2343 O O . GLU B 1 64 ? 7.035 53.387 5.179 1.00 53.18 64 GLU B O 1
ATOM 2349 N N . ASP B 1 65 ? 6.554 52.628 7.174 1.00 52.62 65 ASP B N 1
ATOM 2350 C CA . ASP B 1 65 ? 5.227 52.158 6.688 1.00 52.70 65 ASP B CA 1
ATOM 2351 C C . ASP B 1 65 ? 4.523 52.943 5.455 1.00 50.31 65 ASP B C 1
ATOM 2352 O O . ASP B 1 65 ? 3.870 52.342 4.639 1.00 49.80 65 ASP B O 1
ATOM 2357 N N . LEU B 1 66 ? 4.616 54.290 5.415 1.00 49.54 66 LEU B N 1
ATOM 2358 C CA . LEU B 1 66 ? 4.034 55.179 4.401 1.00 47.99 66 LEU B CA 1
ATOM 2359 C C . LEU B 1 66 ? 4.533 54.965 2.981 1.00 47.39 66 LEU B C 1
ATOM 2360 O O . LEU B 1 66 ? 3.786 55.101 2.014 1.00 48.86 66 LEU B O 1
ATOM 2365 N N . TYR B 1 67 ? 5.760 54.595 2.823 1.00 46.64 67 TYR B N 1
ATOM 2366 C CA . TYR B 1 67 ? 6.362 54.657 1.537 1.00 45.76 67 TYR B CA 1
ATOM 2367 C C . TYR B 1 67 ? 5.678 53.717 0.550 1.00 46.40 67 TYR B C 1
ATOM 2368 O O . TYR B 1 67 ? 5.226 54.143 -0.550 1.00 42.24 67 TYR B O 1
ATOM 2377 N N . GLU B 1 68 ? 5.642 52.448 0.933 1.00 46.41 68 GLU B N 1
ATOM 2378 C CA . GLU B 1 68 ? 5.089 51.448 0.063 1.00 46.39 68 GLU B CA 1
ATOM 2379 C C . GLU B 1 68 ? 3.702 51.900 -0.451 1.00 44.49 68 GLU B C 1
ATOM 2380 O O . GLU B 1 68 ? 3.442 51.901 -1.684 1.00 43.50 68 GLU B O 1
ATOM 2386 N N . PRO B 1 69 ? 2.725 52.143 0.410 1.00 43.08 69 PRO B N 1
ATOM 2387 C CA . PRO B 1 69 ? 1.426 52.551 -0.176 1.00 42.65 69 PRO B CA 1
ATOM 2388 C C . PRO B 1 69 ? 1.492 53.862 -1.010 1.00 41.83 69 PRO B C 1
ATOM 2389 O O . PRO B 1 69 ? 0.640 53.965 -1.871 1.00 39.55 69 PRO B O 1
ATOM 2393 N N . MET B 1 70 ? 2.396 54.808 -0.652 1.00 41.35 70 MET B N 1
ATOM 2394 C CA . MET B 1 70 ? 2.426 56.143 -1.319 1.00 38.95 70 MET B CA 1
ATOM 2395 C C . MET B 1 70 ? 2.973 55.921 -2.653 1.00 39.27 70 MET B C 1
ATOM 2396 O O . MET B 1 70 ? 2.443 56.399 -3.588 1.00 38.87 70 MET B O 1
ATOM 2401 N N . LEU B 1 71 ? 4.024 55.114 -2.766 1.00 40.07 71 LEU B N 1
ATOM 2402 C CA . LEU B 1 71 ? 4.436 54.688 -4.037 1.00 39.62 71 LEU B CA 1
ATOM 2403 C C . LEU B 1 71 ? 3.262 54.358 -5.004 1.00 39.68 71 LEU B C 1
ATOM 2404 O O . LEU B 1 71 ? 3.175 54.796 -6.162 1.00 36.79 71 LEU B O 1
ATOM 2409 N N . LYS B 1 72 ? 2.403 53.524 -4.496 1.00 38.79 72 LYS B N 1
ATOM 2410 C CA . LYS B 1 72 ? 1.412 52.938 -5.284 1.00 40.37 72 LYS B CA 1
ATOM 2411 C C . LYS B 1 72 ? 0.258 53.980 -5.581 1.00 38.24 72 LYS B C 1
ATOM 2412 O O . LYS B 1 72 ? -0.164 54.231 -6.788 1.00 38.19 72 LYS B O 1
ATOM 2418 N N . LYS B 1 73 ? -0.238 54.559 -4.510 1.00 33.61 73 LYS B N 1
ATOM 2419 C CA . LYS B 1 73 ? -1.260 55.571 -4.642 1.00 35.10 73 LYS B CA 1
ATOM 2420 C C . LYS B 1 73 ? -0.789 56.712 -5.557 1.00 33.11 73 LYS B C 1
ATOM 2421 O O . LYS B 1 73 ? -1.452 57.085 -6.548 1.00 35.07 73 LYS B O 1
ATOM 2427 N N . LEU B 1 74 ? 0.383 57.153 -5.308 1.00 31.00 74 LEU B N 1
ATOM 2428 C CA . LEU B 1 74 ? 0.949 58.257 -6.096 1.00 32.76 74 LEU B CA 1
ATOM 2429 C C . LEU B 1 74 ? 1.110 57.978 -7.584 1.00 34.15 74 LEU B C 1
ATOM 2430 O O . LEU B 1 74 ? 1.047 58.943 -8.454 1.00 35.07 74 LEU B O 1
ATOM 2435 N N . PHE B 1 75 ? 1.396 56.709 -7.884 1.00 33.85 75 PHE B N 1
ATOM 2436 C CA . PHE B 1 75 ? 1.558 56.374 -9.283 1.00 34.85 75 PHE B CA 1
ATOM 2437 C C . PHE B 1 75 ? 0.250 56.484 -10.031 1.00 33.36 75 PHE B C 1
ATOM 2438 O O . PHE B 1 75 ? 0.203 57.026 -11.204 1.00 28.18 75 PHE B O 1
ATOM 2446 N N . SER B 1 76 ? -0.822 55.945 -9.397 1.00 34.54 76 SER B N 1
ATOM 2447 C CA . SER B 1 76 ? -2.147 56.043 -10.031 1.00 36.70 76 SER B CA 1
ATOM 2448 C C . SER B 1 76 ? -2.577 57.519 -10.232 1.00 34.73 76 SER B C 1
ATOM 2449 O O . SER B 1 76 ? -2.995 57.926 -11.337 1.00 34.69 76 SER B O 1
ATOM 2452 N N . LEU B 1 77 ? -2.320 58.311 -9.227 1.00 37.72 77 LEU B N 1
ATOM 2453 C CA . LEU B 1 77 ? -2.662 59.778 -9.216 1.00 38.44 77 LEU B CA 1
ATOM 2454 C C . LEU B 1 77 ? -1.952 60.448 -10.347 1.00 39.81 77 LEU B C 1
ATOM 2455 O O . LEU B 1 77 ? -2.478 61.461 -10.868 1.00 42.03 77 LEU B O 1
ATOM 2460 N N . LEU B 1 78 ? -0.733 59.950 -10.634 1.00 38.71 78 LEU B N 1
ATOM 2461 C CA . LEU B 1 78 ? 0.266 60.658 -11.445 1.00 39.50 78 LEU B CA 1
ATOM 2462 C C . LEU B 1 78 ? -0.132 60.555 -12.954 1.00 40.48 78 LEU B C 1
ATOM 2463 O O . LEU B 1 78 ? -0.098 61.596 -13.794 1.00 41.03 78 LEU B O 1
ATOM 2468 N N . LYS B 1 79 ? -0.557 59.323 -13.301 1.00 40.28 79 LYS B N 1
ATOM 2469 C CA . LYS B 1 79 ? -0.998 58.986 -14.613 1.00 39.76 79 LYS B CA 1
ATOM 2470 C C . LYS B 1 79 ? -2.203 59.887 -14.930 1.00 40.52 79 LYS B C 1
ATOM 2471 O O . LYS B 1 79 ? -2.338 60.304 -16.087 1.00 38.98 79 LYS B O 1
ATOM 2477 N N . LYS B 1 80 ? -3.073 60.059 -13.908 1.00 41.90 80 LYS B N 1
ATOM 2478 C CA . LYS B 1 80 ? -4.317 60.850 -13.918 1.00 42.98 80 LYS B CA 1
ATOM 2479 C C . LYS B 1 80 ? -4.289 62.401 -13.743 1.00 41.36 80 LYS B C 1
ATOM 2480 O O . LYS B 1 80 ? -5.238 63.077 -14.147 1.00 42.04 80 LYS B O 1
ATOM 2486 N N . SER B 1 81 ? -3.237 62.934 -13.122 1.00 38.71 81 SER B N 1
ATOM 2487 C CA . SER B 1 81 ? -3.098 64.345 -12.958 1.00 37.53 81 SER B CA 1
ATOM 2488 C C . SER B 1 81 ? -3.182 65.162 -14.326 1.00 36.25 81 SER B C 1
ATOM 2489 O O . SER B 1 81 ? -2.564 64.749 -15.326 1.00 34.09 81 SER B O 1
ATOM 2492 N N . GLU B 1 82 ? -3.960 66.261 -14.295 1.00 34.15 82 GLU B N 1
ATOM 2493 C CA . GLU B 1 82 ? -4.110 67.304 -15.274 1.00 35.69 82 GLU B CA 1
ATOM 2494 C C . GLU B 1 82 ? -3.486 68.625 -14.818 1.00 35.15 82 GLU B C 1
ATOM 2495 O O . GLU B 1 82 ? -3.059 69.416 -15.680 1.00 33.25 82 GLU B O 1
ATOM 2501 N N . ALA B 1 83 ? -3.430 68.839 -13.472 1.00 35.65 83 ALA B N 1
ATOM 2502 C CA . ALA B 1 83 ? -2.722 70.006 -12.829 1.00 32.50 83 ALA B CA 1
ATOM 2503 C C . ALA B 1 83 ? -1.251 69.978 -12.688 1.00 29.30 83 ALA B C 1
ATOM 2504 O O . ALA B 1 83 ? -0.601 69.207 -11.918 1.00 26.00 83 ALA B O 1
ATOM 2506 N N . ILE B 1 84 ? -0.610 70.766 -13.517 1.00 29.57 84 ILE B N 1
ATOM 2507 C CA . ILE B 1 84 ? 0.876 70.608 -13.561 1.00 30.11 84 ILE B CA 1
ATOM 2508 C C . ILE B 1 84 ? 1.596 70.695 -12.143 1.00 30.10 84 ILE B C 1
ATOM 2509 O O . ILE B 1 84 ? 2.636 70.045 -11.857 1.00 30.27 84 ILE B O 1
ATOM 2514 N N . PRO B 1 85 ? 1.170 71.648 -11.321 1.00 28.71 85 PRO B N 1
ATOM 2515 C CA . PRO B 1 85 ? 1.699 71.725 -9.978 1.00 27.81 85 PRO B CA 1
ATOM 2516 C C . PRO B 1 85 ? 1.559 70.441 -9.208 1.00 25.26 85 PRO B C 1
ATOM 2517 O O . PRO B 1 85 ? 2.453 70.016 -8.466 1.00 27.08 85 PRO B O 1
ATOM 2521 N N . LEU B 1 86 ? 0.442 69.819 -9.341 1.00 25.26 86 LEU B N 1
ATOM 2522 C CA . LEU B 1 86 ? 0.252 68.524 -8.672 1.00 28.19 86 LEU B CA 1
ATOM 2523 C C . LEU B 1 86 ? 1.194 67.415 -9.303 1.00 28.85 86 LEU B C 1
ATOM 2524 O O . LEU B 1 86 ? 1.915 66.720 -8.621 1.00 25.62 86 LEU B O 1
ATOM 2529 N N . THR B 1 87 ? 1.207 67.306 -10.634 1.00 30.41 87 THR B N 1
ATOM 2530 C CA . THR B 1 87 ? 2.154 66.356 -11.200 1.00 29.00 87 THR B CA 1
ATOM 2531 C C . THR B 1 87 ? 3.615 66.578 -10.820 1.00 27.56 87 THR B C 1
ATOM 2532 O O . THR B 1 87 ? 4.341 65.692 -10.599 1.00 23.98 87 THR B O 1
ATOM 2536 N N . GLN B 1 88 ? 3.988 67.836 -10.622 1.00 29.28 88 GLN B N 1
ATOM 2537 C CA . GLN B 1 88 ? 5.389 68.139 -10.339 1.00 28.29 88 GLN B CA 1
ATOM 2538 C C . GLN B 1 88 ? 5.698 67.722 -8.913 1.00 28.00 88 GLN B C 1
ATOM 2539 O O . GLN B 1 88 ? 6.643 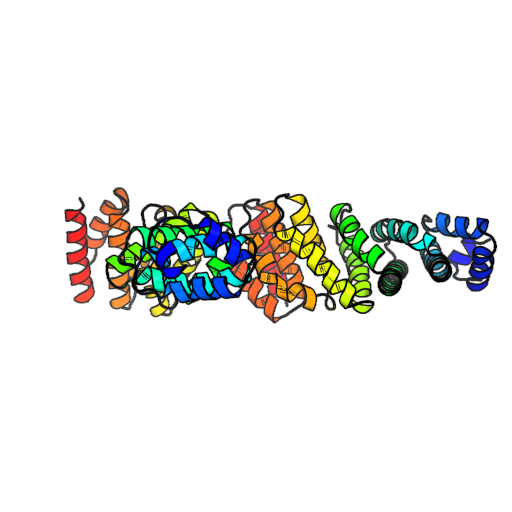67.143 -8.687 1.00 26.35 88 GLN B O 1
ATOM 2545 N N . GLU B 1 89 ? 4.741 67.873 -8.017 1.00 29.78 89 GLU B N 1
ATOM 2546 C CA . GLU B 1 89 ? 4.905 67.512 -6.679 1.00 30.79 89 GLU B CA 1
ATOM 2547 C C . GLU B 1 89 ? 4.947 65.983 -6.501 1.00 28.92 89 GLU B C 1
ATOM 2548 O O . GLU B 1 89 ? 5.836 65.439 -5.879 1.00 27.90 89 GLU B O 1
ATOM 2554 N N . ILE B 1 90 ? 4.054 65.315 -7.164 1.00 26.45 90 ILE B N 1
ATOM 2555 C CA . ILE B 1 90 ? 4.132 63.832 -7.206 1.00 24.80 90 ILE B CA 1
ATOM 2556 C C . ILE B 1 90 ? 5.459 63.411 -7.766 1.00 26.56 90 ILE B C 1
ATOM 2557 O O . ILE B 1 90 ? 6.086 62.527 -7.220 1.00 27.17 90 ILE B O 1
ATOM 2562 N N . ALA B 1 91 ? 6.016 64.089 -8.813 1.00 28.41 91 ALA B N 1
ATOM 2563 C CA . ALA B 1 91 ? 7.371 63.687 -9.248 1.00 28.63 91 ALA B CA 1
ATOM 2564 C C . ALA B 1 91 ? 8.499 63.907 -8.291 1.00 30.08 91 ALA B C 1
ATOM 2565 O O . ALA B 1 91 ? 9.404 63.119 -8.232 1.00 31.00 91 ALA B O 1
ATOM 2567 N N . LYS B 1 92 ? 8.445 64.973 -7.505 1.00 33.06 92 LYS B N 1
ATOM 2568 C CA . LYS B 1 92 ? 9.368 65.186 -6.465 1.00 33.62 92 LYS B CA 1
ATOM 2569 C C . LYS B 1 92 ? 9.190 64.184 -5.341 1.00 30.84 92 LYS B C 1
ATOM 2570 O O . LYS B 1 92 ? 10.144 63.656 -4.822 1.00 31.42 92 LYS B O 1
ATOM 2576 N N . ALA B 1 93 ? 7.983 63.817 -5.024 1.00 29.14 93 ALA B N 1
ATOM 2577 C CA . ALA B 1 93 ? 7.823 62.748 -4.064 1.00 28.98 93 ALA B CA 1
ATOM 2578 C C . ALA B 1 93 ? 8.533 61.460 -4.437 1.00 29.53 93 ALA B C 1
ATOM 2579 O O . ALA B 1 93 ? 9.093 60.834 -3.586 1.00 31.49 93 ALA B O 1
ATOM 2581 N N . PHE B 1 94 ? 8.442 61.072 -5.716 1.00 27.77 94 PHE B N 1
ATOM 2582 C CA . PHE B 1 94 ? 9.150 59.898 -6.259 1.00 29.82 94 PHE B CA 1
ATOM 2583 C C . PHE B 1 94 ? 10.629 60.097 -6.120 1.00 31.19 94 PHE B C 1
ATOM 2584 O O . PHE B 1 94 ? 11.363 59.127 -5.842 1.00 30.63 94 PHE B O 1
ATOM 2592 N N . GLY B 1 95 ? 11.072 61.328 -6.302 1.00 32.34 95 GLY B N 1
ATOM 2593 C CA . GLY B 1 95 ? 12.538 61.632 -6.305 1.00 34.28 95 GLY B CA 1
ATOM 2594 C C . GLY B 1 95 ? 12.996 61.511 -4.905 1.00 33.79 95 GLY B C 1
ATOM 2595 O O . GLY B 1 95 ? 14.039 61.049 -4.590 1.00 35.19 95 GLY B O 1
ATOM 2596 N N . GLN B 1 96 ? 12.158 61.923 -4.026 1.00 36.37 96 GLN B N 1
ATOM 2597 C CA . GLN B 1 96 ? 12.547 61.848 -2.676 1.00 37.52 96 GLN B CA 1
ATOM 2598 C C . GLN B 1 96 ? 12.724 60.331 -2.360 1.00 38.53 96 GLN B C 1
ATOM 2599 O O . GLN B 1 96 ? 13.887 59.866 -1.858 1.00 40.18 96 GLN B O 1
ATOM 2605 N N . MET B 1 97 ? 11.667 59.532 -2.721 1.00 35.67 97 MET B N 1
ATOM 2606 C CA . MET B 1 97 ? 11.677 58.036 -2.490 1.00 33.72 97 MET B CA 1
ATOM 2607 C C . MET B 1 97 ? 12.876 57.359 -3.052 1.00 34.37 97 MET B C 1
ATOM 2608 O O . MET B 1 97 ? 13.385 56.450 -2.462 1.00 37.34 97 MET B O 1
ATOM 2613 N N . ALA B 1 98 ? 13.449 57.862 -4.089 1.00 33.72 98 ALA B N 1
ATOM 2614 C CA . ALA B 1 98 ? 14.540 57.228 -4.727 1.00 37.47 98 ALA B CA 1
ATOM 2615 C C . ALA B 1 98 ? 15.839 57.335 -3.968 1.00 41.84 98 ALA B C 1
ATOM 2616 O O . ALA B 1 98 ? 16.709 56.426 -4.068 1.00 43.75 98 ALA B O 1
ATOM 2618 N N . LYS B 1 99 ? 16.062 58.577 -3.525 1.00 44.55 99 LYS B N 1
ATOM 2619 C CA . LYS B 1 99 ? 17.123 59.035 -2.631 1.00 46.23 99 LYS B CA 1
ATOM 2620 C C . LYS B 1 99 ? 16.996 58.257 -1.380 1.00 45.91 99 LYS B C 1
ATOM 2621 O O . LYS B 1 99 ? 17.898 57.653 -1.003 1.00 46.21 99 LYS B O 1
ATOM 2627 N N . GLU B 1 100 ? 15.826 58.250 -0.770 1.00 46.96 100 GLU B N 1
ATOM 2628 C CA . GLU B 1 100 ? 15.704 57.681 0.567 1.00 48.20 100 GLU B CA 1
ATOM 2629 C C . GLU B 1 100 ? 15.674 56.154 0.528 1.00 46.21 100 GLU B C 1
ATOM 2630 O O . GLU B 1 100 ? 16.447 55.589 1.207 1.00 47.48 100 GLU B O 1
ATOM 2636 N N . LYS B 1 101 ? 14.759 55.532 -0.241 1.00 44.49 101 LYS B N 1
ATOM 2637 C CA . LYS B 1 101 ? 14.508 54.091 -0.373 1.00 40.82 101 LYS B CA 1
ATOM 2638 C C . LYS B 1 101 ? 14.722 53.428 -1.783 1.00 40.13 101 LYS B C 1
ATOM 2639 O O . LYS B 1 101 ? 13.814 52.816 -2.366 1.00 36.66 101 LYS B O 1
ATOM 2645 N N . PRO B 1 102 ? 15.938 53.426 -2.265 1.00 39.30 102 PRO B N 1
ATOM 2646 C CA . PRO B 1 102 ? 16.172 53.020 -3.609 1.00 41.03 102 PRO B CA 1
ATOM 2647 C C . PRO B 1 102 ? 15.779 51.595 -3.834 1.00 40.47 102 PRO B C 1
ATOM 2648 O O . PRO B 1 102 ? 15.258 51.276 -4.903 1.00 40.55 102 PRO B O 1
ATOM 2652 N N . GLU B 1 103 ? 15.901 50.760 -2.833 1.00 40.78 103 GLU B N 1
ATOM 2653 C CA . GLU B 1 103 ? 15.627 49.339 -3.094 1.00 40.15 103 GLU B CA 1
ATOM 2654 C C . GLU B 1 103 ? 14.151 49.293 -3.117 1.00 39.31 103 GLU B C 1
ATOM 2655 O O . GLU B 1 103 ? 13.591 48.672 -3.942 1.00 38.43 103 GLU B O 1
ATOM 2661 N N . LEU B 1 104 ? 13.496 49.970 -2.228 1.00 38.63 104 LEU B N 1
ATOM 2662 C CA . LEU B 1 104 ? 12.018 49.868 -2.319 1.00 41.19 104 LEU B CA 1
ATOM 2663 C C . LEU B 1 104 ? 11.428 50.425 -3.595 1.00 40.14 104 LEU B C 1
ATOM 2664 O O . LEU B 1 104 ? 10.468 49.870 -4.090 1.00 45.04 104 LEU B O 1
ATOM 2669 N N . VAL B 1 105 ? 11.939 51.537 -4.117 1.00 40.64 105 VAL B N 1
ATOM 2670 C CA . VAL B 1 105 ? 11.574 52.061 -5.451 1.00 39.63 105 VAL B CA 1
ATOM 2671 C C . VAL B 1 105 ? 11.802 51.086 -6.618 1.00 43.46 105 VAL B C 1
ATOM 2672 O O . VAL B 1 105 ? 10.885 50.808 -7.448 1.00 42.03 105 VAL B O 1
ATOM 2676 N N . LYS B 1 106 ? 13.036 50.611 -6.748 1.00 44.08 106 LYS B N 1
ATOM 2677 C CA . LYS B 1 106 ? 13.311 49.502 -7.690 1.00 46.04 106 LYS B CA 1
ATOM 2678 C C . LYS B 1 106 ? 12.407 48.250 -7.519 1.00 46.03 106 LYS B C 1
ATOM 2679 O O . LYS B 1 106 ? 12.055 47.635 -8.494 1.00 47.71 106 LYS B O 1
ATOM 2685 N N . SER B 1 107 ? 11.934 47.972 -6.323 1.00 45.90 107 SER B N 1
ATOM 2686 C CA . SER B 1 107 ? 11.137 46.821 -6.044 1.00 46.83 107 SER B CA 1
ATOM 2687 C C . SER B 1 107 ? 9.789 47.105 -6.641 1.00 49.60 107 SER B C 1
ATOM 2688 O O . SER B 1 107 ? 9.212 46.240 -7.242 1.00 51.49 107 SER B O 1
ATOM 2691 N N . MET B 1 108 ? 9.298 48.338 -6.584 1.00 49.86 108 MET B N 1
ATOM 2692 C CA . MET B 1 108 ? 7.898 48.584 -6.889 1.00 49.25 108 MET B CA 1
ATOM 2693 C C . MET B 1 108 ? 7.816 48.908 -8.339 1.00 50.23 108 MET B C 1
ATOM 2694 O O . MET B 1 108 ? 6.740 48.994 -8.859 1.00 48.89 108 MET B O 1
ATOM 2699 N N . ILE B 1 109 ? 8.946 49.057 -9.005 1.00 52.14 109 ILE B N 1
ATOM 2700 C CA . ILE B 1 109 ? 8.959 49.402 -10.419 1.00 54.05 109 ILE B CA 1
ATOM 2701 C C . ILE B 1 109 ? 8.212 48.419 -11.388 1.00 56.12 109 ILE B C 1
ATOM 2702 O O . ILE B 1 109 ? 7.513 48.844 -12.236 1.00 56.20 109 ILE B O 1
ATOM 2707 N N . PRO B 1 110 ? 8.500 47.129 -11.311 1.00 59.28 110 PRO B N 1
ATOM 2708 C CA . PRO B 1 110 ? 7.725 46.066 -12.005 1.00 58.67 110 PRO B CA 1
ATOM 2709 C C . PRO B 1 110 ? 6.200 45.931 -11.691 1.00 58.52 110 PRO B C 1
ATOM 2710 O O . PRO B 1 110 ? 5.473 45.797 -12.640 1.00 60.08 110 PRO B O 1
ATOM 2714 N N . VAL B 1 111 ? 5.741 45.838 -10.432 1.00 56.00 111 VAL B N 1
ATOM 2715 C CA . VAL B 1 111 ? 4.385 46.259 -10.051 1.00 54.16 111 VAL B CA 1
ATOM 2716 C C . VAL B 1 111 ? 3.796 47.501 -10.878 1.00 52.38 111 VAL B C 1
ATOM 2717 O O . VAL B 1 111 ? 2.991 47.352 -11.746 1.00 52.25 111 VAL B O 1
ATOM 2721 N N . LEU B 1 112 ? 4.297 48.679 -10.617 1.00 50.77 112 LEU B N 1
ATOM 2722 C CA . LEU B 1 112 ? 3.892 49.971 -11.177 1.00 48.52 112 LEU B CA 1
ATOM 2723 C C . LEU B 1 112 ? 3.910 49.947 -12.652 1.00 46.56 112 LEU B C 1
ATOM 2724 O O . LEU B 1 112 ? 2.916 50.219 -13.220 1.00 43.65 112 LEU B O 1
ATOM 2729 N N . PHE B 1 113 ? 5.022 49.494 -13.255 1.00 45.99 113 PHE B N 1
ATOM 2730 C CA . PHE B 1 113 ? 5.185 49.299 -14.711 1.00 45.13 113 PHE B CA 1
ATOM 2731 C C . PHE B 1 113 ? 4.805 47.819 -15.299 1.00 45.52 113 PHE B C 1
ATOM 2732 O O . PHE B 1 113 ? 5.106 47.459 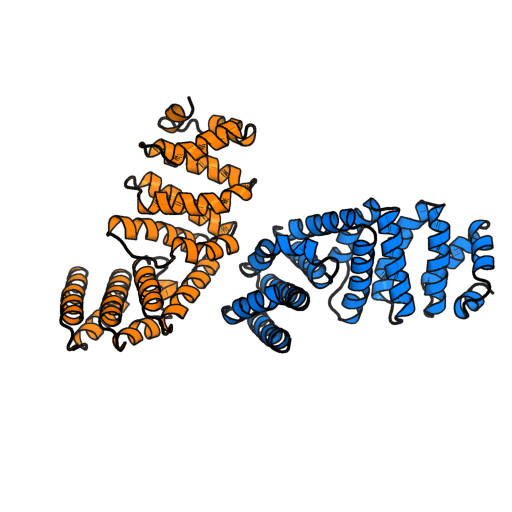-16.458 1.00 39.96 113 PHE B O 1
ATOM 2740 N N . ALA B 1 114 ? 4.098 47.017 -14.458 1.00 46.77 114 ALA B N 1
ATOM 2741 C CA . ALA B 1 114 ? 3.545 45.707 -14.841 1.00 46.32 114 ALA B CA 1
ATOM 2742 C C . ALA B 1 114 ? 2.795 45.967 -16.118 1.00 45.20 114 ALA B C 1
ATOM 2743 O O . ALA B 1 114 ? 1.805 46.646 -16.103 1.00 40.94 114 ALA B O 1
ATOM 2745 N N . ASN B 1 115 ? 3.419 45.464 -17.191 1.00 45.96 115 ASN B N 1
ATOM 2746 C CA . ASN B 1 115 ? 2.991 45.473 -18.546 1.00 46.52 115 ASN B CA 1
ATOM 2747 C C . ASN B 1 115 ? 2.692 46.927 -18.906 1.00 45.69 115 ASN B C 1
ATOM 2748 O O . ASN B 1 115 ? 1.623 47.233 -19.443 1.00 43.97 115 ASN B O 1
ATOM 2753 N N . TYR B 1 116 ? 3.714 47.787 -18.701 1.00 44.01 116 TYR B N 1
ATOM 2754 C CA . TYR B 1 116 ? 3.545 49.211 -18.827 1.00 42.27 116 TYR B CA 1
ATOM 2755 C C . TYR B 1 116 ? 3.099 49.513 -20.252 1.00 41.17 116 TYR B C 1
ATOM 2756 O O . TYR B 1 116 ? 3.656 48.997 -21.232 1.00 36.50 116 TYR B O 1
ATOM 2765 N N . ARG B 1 117 ? 2.036 50.314 -20.349 1.00 41.32 117 ARG B N 1
ATOM 2766 C CA . ARG B 1 117 ? 1.717 50.858 -21.614 1.00 41.15 117 ARG B CA 1
ATOM 2767 C C . ARG B 1 117 ? 1.688 52.421 -21.537 1.00 42.29 117 ARG B C 1
ATOM 2768 O O . ARG B 1 117 ? 1.378 53.028 -20.471 1.00 40.66 117 ARG B O 1
ATOM 2776 N N . ILE B 1 118 ? 1.974 53.007 -22.707 1.00 43.96 118 ILE B N 1
ATOM 2777 C CA . ILE B 1 118 ? 2.358 54.416 -22.776 1.00 45.58 118 ILE B CA 1
ATOM 2778 C C . ILE B 1 118 ? 1.152 55.310 -22.611 1.00 44.97 118 ILE B C 1
ATOM 2779 O O . ILE B 1 118 ? 1.244 56.544 -22.129 1.00 45.57 118 ILE B O 1
ATOM 2784 N N . GLY B 1 119 ? 0.007 54.742 -22.980 1.00 42.53 119 GLY B N 1
ATOM 2785 C CA . GLY B 1 119 ? -1.223 55.508 -22.734 1.00 43.53 119 GLY B CA 1
ATOM 2786 C C . GLY B 1 119 ? -1.176 56.679 -23.712 1.00 41.83 119 GLY B C 1
ATOM 2787 O O . GLY B 1 119 ? -0.467 56.608 -24.747 1.00 42.41 119 GLY B O 1
ATOM 2788 N N . ASP B 1 120 ? -1.954 57.675 -23.396 1.00 38.79 120 ASP B N 1
ATOM 2789 C CA . ASP B 1 120 ? -2.077 58.918 -24.194 1.00 40.42 120 ASP B CA 1
ATOM 2790 C C . ASP B 1 120 ? -0.843 59.821 -23.921 1.00 39.77 120 ASP B C 1
ATOM 2791 O O . ASP B 1 120 ? -0.024 59.558 -23.024 1.00 41.35 120 ASP B O 1
ATOM 2796 N N . GLU B 1 121 ? -0.752 60.928 -24.581 1.00 39.71 121 GLU B N 1
ATOM 2797 C CA . GLU B 1 121 ? 0.478 61.744 -24.554 1.00 39.66 121 GLU B CA 1
ATOM 2798 C C . GLU B 1 121 ? 0.647 62.434 -23.177 1.00 37.92 121 GLU B C 1
ATOM 2799 O O . GLU B 1 121 ? 1.769 62.438 -22.675 1.00 37.35 121 GLU B O 1
ATOM 2805 N N . LYS B 1 122 ? -0.432 62.955 -22.584 1.00 35.72 122 LYS B N 1
ATOM 2806 C CA . LYS B 1 122 ? -0.373 63.695 -21.355 1.00 34.50 122 LYS B CA 1
ATOM 2807 C C . LYS B 1 122 ? 0.108 62.721 -20.288 1.00 35.33 122 LYS B C 1
ATOM 2808 O O . LYS B 1 122 ? 0.998 63.028 -19.470 1.00 35.05 122 LYS B O 1
ATOM 2814 N N . THR B 1 123 ? -0.432 61.470 -20.343 1.00 35.04 123 THR B N 1
ATOM 2815 C CA . THR B 1 123 ? -0.088 60.408 -19.436 1.00 34.59 123 THR B CA 1
ATOM 2816 C C . THR B 1 123 ? 1.404 60.072 -19.508 1.00 33.29 123 THR B C 1
ATOM 2817 O O . THR B 1 123 ? 2.124 59.855 -18.554 1.00 32.61 123 THR B O 1
ATOM 2821 N N . LYS B 1 124 ? 1.835 59.914 -20.697 1.00 33.77 124 LYS B N 1
ATOM 2822 C CA . LYS B 1 124 ? 3.212 59.516 -20.928 1.00 34.43 124 LYS B CA 1
ATOM 2823 C C . LYS B 1 124 ? 4.225 60.561 -20.316 1.00 29.36 124 LYS B C 1
ATOM 2824 O O . LYS B 1 124 ? 5.312 60.204 -19.859 1.00 27.23 124 LYS B O 1
ATOM 2830 N N . ILE B 1 125 ? 3.913 61.824 -20.499 1.00 28.04 125 ILE B N 1
ATOM 2831 C CA . ILE B 1 125 ? 4.798 62.920 -20.001 1.00 29.68 125 ILE B CA 1
ATOM 2832 C C . ILE B 1 125 ? 4.724 62.945 -18.500 1.00 26.80 125 ILE B C 1
ATOM 2833 O O . ILE B 1 125 ? 5.722 63.181 -17.931 1.00 25.08 125 ILE B O 1
ATOM 2838 N N . ASN B 1 126 ? 3.554 62.728 -17.903 1.00 24.99 126 ASN B N 1
ATOM 2839 C CA . ASN B 1 126 ? 3.434 62.675 -16.418 1.00 26.05 126 ASN B CA 1
ATOM 2840 C C . ASN B 1 126 ? 4.324 61.555 -15.877 1.00 30.04 126 ASN B C 1
ATOM 2841 O O . ASN B 1 126 ? 5.289 61.796 -15.177 1.00 29.59 126 ASN B O 1
ATOM 2846 N N . VAL B 1 127 ? 4.089 60.356 -16.353 1.00 32.26 127 VAL B N 1
ATOM 2847 C CA . VAL B 1 127 ? 4.952 59.230 -15.960 1.00 33.57 127 VAL B CA 1
ATOM 2848 C C . VAL B 1 127 ? 6.331 59.530 -16.183 1.00 32.23 127 VAL B C 1
ATOM 2849 O O . VAL B 1 127 ? 7.155 59.358 -15.297 1.00 32.50 127 VAL B O 1
ATOM 2853 N N . SER B 1 128 ? 6.594 60.100 -17.329 1.00 31.55 128 SER B N 1
ATOM 2854 C CA . SER B 1 128 ? 7.914 60.481 -17.608 1.00 31.70 128 SER B CA 1
ATOM 2855 C C . SER B 1 128 ? 8.502 61.511 -16.707 1.00 31.73 128 SER B C 1
ATOM 2856 O O . SER B 1 128 ? 9.724 61.623 -16.578 1.00 32.01 128 SER B O 1
ATOM 2859 N N . TYR B 1 129 ? 7.689 62.381 -16.139 1.00 31.77 129 TYR B N 1
ATOM 2860 C CA . TYR B 1 129 ? 8.258 63.431 -15.335 1.00 29.54 129 TYR B CA 1
ATOM 2861 C C . TYR B 1 129 ? 8.799 62.763 -14.066 1.00 28.71 129 TYR B C 1
ATOM 2862 O O . TYR B 1 129 ? 9.833 63.147 -13.564 1.00 26.90 129 TYR B O 1
ATOM 2871 N N . ALA B 1 130 ? 8.095 61.773 -13.544 1.00 26.76 130 ALA B N 1
ATOM 2872 C CA . ALA B 1 130 ? 8.580 61.075 -12.409 1.00 28.58 130 ALA B CA 1
ATOM 2873 C C . ALA B 1 130 ? 9.826 60.371 -12.679 1.00 29.85 130 ALA B C 1
ATOM 2874 O O . ALA B 1 130 ? 10.784 60.505 -11.909 1.00 30.59 130 ALA B O 1
ATOM 2876 N N . LEU B 1 131 ? 9.911 59.691 -13.827 1.00 30.34 131 LEU B N 1
ATOM 2877 C CA . LEU B 1 131 ? 11.206 59.026 -14.161 1.00 31.69 131 LEU B CA 1
ATOM 2878 C C . LEU B 1 131 ? 12.366 60.034 -14.166 1.00 30.60 131 LEU B C 1
ATOM 2879 O O . LEU B 1 131 ? 13.569 59.736 -13.878 1.00 30.23 131 LEU B O 1
ATOM 2884 N N . GLU B 1 132 ? 12.030 61.228 -14.579 1.00 31.65 132 GLU B N 1
ATOM 2885 C CA . GLU B 1 132 ? 13.094 62.283 -14.693 1.00 34.49 132 GLU B CA 1
ATOM 2886 C C . GLU B 1 132 ? 13.484 62.693 -13.316 1.00 32.10 132 GLU B C 1
ATOM 2887 O O . GLU B 1 132 ? 14.615 62.861 -13.081 1.00 31.99 132 GLU B O 1
ATOM 2893 N N . GLU B 1 133 ? 12.548 62.791 -12.398 1.00 31.28 133 GLU B N 1
ATOM 2894 C CA . GLU B 1 133 ? 12.974 63.060 -11.057 1.00 32.53 133 GLU B CA 1
ATOM 2895 C C . GLU B 1 133 ? 13.734 61.922 -10.394 1.00 33.11 133 GLU B C 1
ATOM 2896 O O . GLU B 1 133 ? 14.637 62.136 -9.604 1.00 37.95 133 GLU B O 1
ATOM 2902 N N . ILE B 1 134 ? 13.371 60.712 -10.667 1.00 31.29 134 ILE B N 1
ATOM 2903 C CA . ILE B 1 134 ? 14.142 59.566 -10.170 1.00 31.00 134 ILE B CA 1
ATOM 2904 C C . ILE B 1 134 ? 15.524 59.673 -10.680 1.00 30.58 134 ILE B C 1
ATOM 2905 O O . ILE B 1 134 ? 16.442 59.599 -9.903 1.00 33.52 134 ILE B O 1
ATOM 2910 N N . ALA B 1 135 ? 15.668 59.951 -11.956 1.00 30.49 135 ALA B N 1
ATOM 2911 C CA . ALA B 1 135 ? 16.936 59.960 -12.622 1.00 34.38 135 ALA B CA 1
ATOM 2912 C C . ALA B 1 135 ? 17.767 61.053 -12.055 1.00 37.57 135 ALA B C 1
ATOM 2913 O O . ALA B 1 135 ? 18.925 60.928 -11.898 1.00 35.81 135 ALA B O 1
ATOM 2915 N N . LYS B 1 136 ? 17.145 62.182 -11.753 1.00 40.96 136 LYS B N 1
ATOM 2916 C CA . LYS B 1 136 ? 17.893 63.255 -11.104 1.00 43.41 136 LYS B CA 1
ATOM 2917 C C . LYS B 1 136 ? 18.208 62.968 -9.659 1.00 43.09 136 LYS B C 1
ATOM 2918 O O . LYS B 1 136 ? 19.183 63.376 -9.154 1.00 46.84 136 LYS B O 1
ATOM 2924 N N . ALA B 1 137 ? 17.338 62.353 -8.906 1.00 44.23 137 ALA B N 1
ATOM 2925 C CA . ALA B 1 137 ? 17.569 62.291 -7.479 1.00 41.22 137 ALA B CA 1
ATOM 2926 C C . ALA B 1 137 ? 18.608 61.217 -7.191 1.00 41.28 137 ALA B C 1
ATOM 2927 O O . ALA B 1 137 ? 19.180 61.280 -6.190 1.00 40.37 137 ALA B O 1
ATOM 2929 N N . ASN B 1 138 ? 18.672 60.143 -8.016 1.00 40.52 138 ASN B N 1
ATOM 2930 C CA . ASN B 1 138 ? 19.553 58.959 -7.776 1.00 40.38 138 ASN B CA 1
ATOM 2931 C C . ASN B 1 138 ? 19.946 58.259 -9.044 1.00 42.22 138 ASN B C 1
ATOM 2932 O O . ASN B 1 138 ? 19.276 57.303 -9.396 1.00 42.76 138 ASN B O 1
ATOM 2937 N N . PRO B 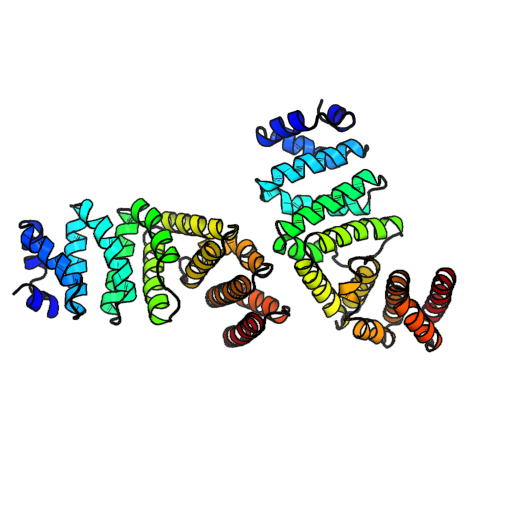1 139 ? 20.938 58.830 -9.743 1.00 42.62 139 PRO B N 1
ATOM 2938 C CA . PRO B 1 139 ? 21.472 58.348 -11.006 1.00 44.29 139 PRO B CA 1
ATOM 2939 C C . PRO B 1 139 ? 21.801 56.878 -10.997 1.00 46.03 139 PRO B C 1
ATOM 2940 O O . PRO B 1 139 ? 21.399 56.120 -11.964 1.00 49.76 139 PRO B O 1
ATOM 2944 N N . MET B 1 140 ? 22.467 56.446 -9.936 1.00 44.07 140 MET B N 1
ATOM 2945 C CA . MET B 1 140 ? 22.809 55.063 -9.868 1.00 43.69 140 MET B CA 1
ATOM 2946 C C . MET B 1 140 ? 21.549 54.245 -9.919 1.00 40.95 140 MET B C 1
ATOM 2947 O O . MET B 1 140 ? 21.601 53.220 -10.505 1.00 43.91 140 MET B O 1
ATOM 2952 N N . LEU B 1 141 ? 20.542 54.556 -9.137 1.00 37.78 141 LEU B N 1
ATOM 2953 C CA . LEU B 1 141 ? 19.365 53.768 -9.080 1.00 36.20 141 LEU B CA 1
ATOM 2954 C C . LEU B 1 141 ? 18.627 53.713 -10.486 1.00 36.58 141 LEU B C 1
ATOM 2955 O O . LEU B 1 141 ? 18.071 52.688 -10.855 1.00 33.27 141 LEU B O 1
ATOM 2960 N N . MET B 1 142 ? 18.670 54.834 -11.194 1.00 36.67 142 MET B N 1
ATOM 2961 C CA . MET B 1 142 ? 18.053 54.935 -12.455 1.00 37.95 142 MET B CA 1
ATOM 2962 C C . MET B 1 142 ? 18.720 53.958 -13.347 1.00 38.35 142 MET B C 1
ATOM 2963 O O . MET B 1 142 ? 17.992 53.381 -14.146 1.00 39.78 142 MET B O 1
ATOM 2968 N N . ALA B 1 143 ? 20.023 53.762 -13.255 1.00 39.48 143 ALA B N 1
ATOM 2969 C CA . ALA B 1 143 ? 20.769 53.043 -14.288 1.00 39.21 143 ALA B CA 1
ATOM 2970 C C . ALA B 1 143 ? 20.348 51.661 -1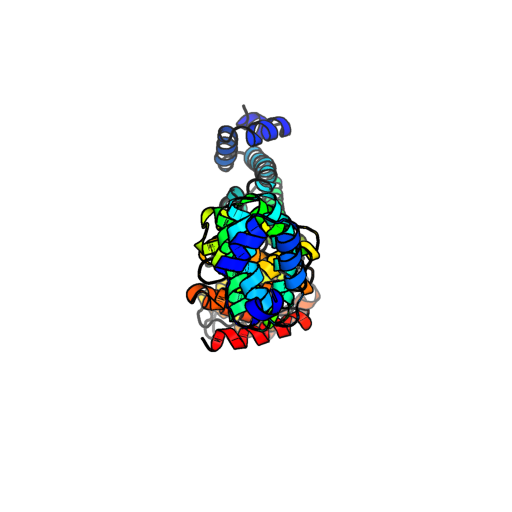3.964 1.00 37.79 143 ALA B C 1
ATOM 2971 O O . ALA B 1 143 ? 20.190 50.859 -14.810 1.00 38.45 143 ALA B O 1
ATOM 2973 N N . SER B 1 144 ? 20.128 51.393 -12.705 1.00 35.97 144 SER B N 1
ATOM 2974 C CA . SER B 1 144 ? 19.783 49.976 -12.402 1.00 37.71 144 SER B CA 1
ATOM 2975 C C . SER B 1 144 ? 18.388 49.606 -12.952 1.00 38.12 144 SER B C 1
ATOM 2976 O O . SER B 1 144 ? 18.140 48.465 -13.401 1.00 37.90 144 SER B O 1
ATOM 2979 N N . ILE B 1 145 ? 17.454 50.549 -12.826 1.00 38.08 145 ILE B N 1
ATOM 2980 C CA . ILE B 1 145 ? 16.111 50.414 -13.351 1.00 38.32 145 ILE B CA 1
ATOM 2981 C C . ILE B 1 145 ? 16.211 50.186 -14.861 1.00 38.32 145 ILE B C 1
ATOM 2982 O O . ILE B 1 145 ? 15.593 49.255 -15.385 1.00 40.43 145 ILE B O 1
ATOM 2987 N N . VAL B 1 146 ? 17.018 50.984 -15.546 1.00 37.28 146 VAL B N 1
ATOM 2988 C CA . VAL B 1 146 ? 17.097 51.004 -16.992 1.00 38.31 146 VAL B CA 1
ATOM 2989 C C . VAL B 1 146 ? 17.609 49.682 -17.421 1.00 39.93 146 VAL B C 1
ATOM 2990 O O . VAL B 1 146 ? 17.047 49.019 -18.322 1.00 38.72 146 VAL B O 1
ATOM 2994 N N . ARG B 1 147 ? 18.593 49.192 -16.674 1.00 40.18 147 ARG B N 1
ATOM 2995 C CA . ARG B 1 147 ? 19.256 47.978 -17.170 1.00 39.44 147 ARG B CA 1
ATOM 2996 C C . ARG B 1 147 ? 18.279 46.840 -17.088 1.00 37.59 147 ARG B C 1
ATOM 2997 O O . ARG B 1 147 ? 18.295 45.968 -17.955 1.00 38.13 147 ARG B O 1
ATOM 3005 N N . ASP B 1 148 ? 17.472 46.817 -16.037 1.00 36.13 148 ASP B N 1
ATOM 3006 C CA . ASP B 1 148 ? 16.455 45.811 -15.892 1.00 39.49 148 ASP B CA 1
ATOM 3007 C C . ASP B 1 148 ? 15.404 45.880 -16.936 1.00 35.54 148 ASP B C 1
ATOM 3008 O O . ASP B 1 148 ? 14.917 44.885 -17.303 1.00 39.67 148 ASP B O 1
ATOM 3013 N N . PHE B 1 149 ? 15.003 47.025 -17.376 1.00 32.07 149 PHE B N 1
ATOM 3014 C CA . PHE B 1 149 ? 13.996 47.008 -18.518 1.00 31.43 149 PHE B CA 1
ATOM 3015 C C . PHE B 1 149 ? 14.776 46.554 -19.832 1.00 31.07 149 PHE B C 1
ATOM 3016 O O . PHE B 1 149 ? 14.195 45.942 -20.736 1.00 34.12 149 PHE B O 1
ATOM 3024 N N . MET B 1 150 ? 16.042 46.863 -19.920 1.00 28.50 150 MET B N 1
ATOM 3025 C CA . MET B 1 150 ? 16.754 46.565 -21.131 1.00 31.88 150 MET B CA 1
ATOM 3026 C C . MET B 1 150 ? 17.029 45.103 -21.285 1.00 32.18 150 MET B C 1
ATOM 3027 O O . MET B 1 150 ? 17.069 44.622 -22.394 1.00 28.55 150 MET B O 1
ATOM 3032 N N . SER B 1 151 ? 17.006 44.409 -20.178 1.00 31.92 151 SER B N 1
ATOM 3033 C CA . SER B 1 151 ? 17.273 43.005 -20.266 1.00 34.55 151 SER B CA 1
ATOM 3034 C C . SER B 1 151 ? 15.997 42.305 -20.863 1.00 33.24 151 SER B C 1
ATOM 3035 O O . SER B 1 151 ? 16.042 41.181 -21.310 1.00 32.73 151 SER B O 1
ATOM 3038 N N . MET B 1 152 ? 14.857 42.989 -20.859 1.00 31.73 152 MET B N 1
ATOM 3039 C CA . MET B 1 152 ? 13.622 42.363 -21.332 1.00 32.04 152 MET B CA 1
ATOM 3040 C C . MET B 1 152 ? 13.550 42.547 -22.882 1.00 30.09 152 MET B C 1
ATOM 3041 O O . MET B 1 152 ? 12.780 41.830 -23.485 1.00 31.43 152 MET B O 1
ATOM 3046 N N . LEU B 1 153 ? 14.359 43.451 -23.494 1.00 29.87 153 LEU B N 1
ATOM 3047 C CA . LEU B 1 153 ? 14.632 43.459 -24.907 1.00 32.62 153 LEU B CA 1
ATOM 3048 C C . LEU B 1 153 ? 15.053 42.185 -25.551 1.00 37.47 153 LEU B C 1
ATOM 3049 O O . LEU B 1 153 ? 14.524 41.881 -26.680 1.00 38.03 153 LEU B O 1
ATOM 3054 N N . SER B 1 154 ? 15.855 41.403 -24.815 1.00 42.23 154 SER B N 1
ATOM 3055 C CA . SER B 1 154 ? 16.302 40.002 -25.173 1.00 45.56 154 SER B CA 1
ATOM 3056 C C . SER B 1 154 ? 15.331 38.927 -24.785 1.00 46.46 154 SER B C 1
ATOM 3057 O O . SER B 1 154 ? 15.519 37.759 -25.152 1.00 50.61 154 SER B O 1
ATOM 3060 N N . SER B 1 155 ? 14.290 39.280 -24.072 1.00 47.23 155 SER B N 1
ATOM 3061 C CA . SER B 1 155 ? 13.282 38.256 -23.709 1.00 46.60 155 SER B CA 1
ATOM 3062 C C . SER B 1 155 ? 12.705 37.495 -24.935 1.00 47.19 155 SER B C 1
ATOM 3063 O O . SER B 1 155 ? 12.487 38.010 -26.027 1.00 44.81 155 SER B O 1
ATOM 3066 N N . LYS B 1 156 ? 12.322 36.267 -24.694 1.00 50.26 156 LYS B N 1
ATOM 3067 C CA . LYS B 1 156 ? 11.626 35.462 -25.718 1.00 50.97 156 LYS B CA 1
ATOM 3068 C C . LYS B 1 156 ? 10.124 35.737 -25.788 1.00 50.56 156 LYS B C 1
ATOM 3069 O O . LYS B 1 156 ? 9.429 35.312 -26.678 1.00 50.39 156 LYS B O 1
ATOM 3075 N N . ASN B 1 157 ? 9.595 36.461 -24.824 1.00 50.86 157 ASN B N 1
ATOM 3076 C CA . ASN B 1 157 ? 8.174 36.677 -24.751 1.00 48.28 157 ASN B CA 1
ATOM 3077 C C . ASN B 1 157 ? 7.895 38.032 -25.301 1.00 45.68 157 ASN B C 1
ATOM 3078 O O . ASN B 1 157 ? 8.520 39.032 -24.856 1.00 45.58 157 ASN B O 1
ATOM 3083 N N . ARG B 1 158 ? 6.858 38.144 -26.078 1.00 41.39 158 ARG B N 1
ATOM 3084 C CA . ARG B 1 158 ? 6.709 39.312 -26.813 1.00 41.62 158 ARG B CA 1
ATOM 3085 C C . ARG B 1 158 ? 6.235 40.404 -25.902 1.00 40.89 158 ARG B C 1
ATOM 3086 O O . ARG B 1 158 ? 6.616 41.530 -26.075 1.00 42.42 158 ARG B O 1
ATOM 3094 N N . GLU B 1 159 ? 5.496 40.121 -24.866 1.00 38.89 159 GLU B N 1
ATOM 3095 C CA . GLU B 1 159 ? 5.071 41.207 -23.904 1.00 38.95 159 GLU B CA 1
ATOM 3096 C C . GLU B 1 159 ? 6.090 41.957 -23.073 1.00 34.76 159 GLU B C 1
ATOM 3097 O O . GLU B 1 159 ? 5.899 43.118 -22.731 1.00 33.65 159 GLU B O 1
ATOM 3103 N N . ASP B 1 160 ? 7.199 41.256 -22.830 1.00 34.83 160 ASP B N 1
ATOM 3104 C CA . ASP B 1 160 ? 8.339 41.749 -22.205 1.00 34.20 160 ASP B CA 1
ATOM 3105 C C . ASP B 1 160 ? 9.052 42.742 -23.106 1.00 33.99 160 ASP B C 1
ATOM 3106 O O . ASP B 1 160 ? 9.537 43.802 -22.653 1.00 32.05 160 ASP B O 1
ATOM 3111 N N . LYS B 1 161 ? 9.215 42.356 -24.386 1.00 29.42 161 LYS B N 1
ATOM 3112 C CA . LYS B 1 161 ? 9.773 43.308 -25.360 1.00 26.78 161 LYS B CA 1
ATOM 3113 C C . LYS B 1 161 ? 8.985 44.562 -25.447 1.00 24.89 161 LYS B C 1
ATOM 3114 O O . LYS B 1 161 ? 9.526 45.675 -25.333 1.00 24.96 161 LYS B O 1
ATOM 3120 N N . LEU B 1 162 ? 7.670 44.449 -25.517 1.00 25.38 162 LEU B N 1
ATOM 3121 C CA . LEU B 1 162 ? 6.853 45.672 -25.680 1.00 23.91 162 LEU B CA 1
ATOM 3122 C C . LEU B 1 162 ? 6.848 46.460 -24.329 1.00 25.35 162 LEU B C 1
ATOM 3123 O O . LEU B 1 162 ? 6.782 47.685 -24.357 1.00 26.73 162 LEU B O 1
ATOM 3128 N N . THR B 1 163 ? 6.786 45.802 -23.148 1.00 24.16 163 THR B N 1
ATOM 3129 C CA . THR B 1 163 ? 6.971 46.626 -21.908 1.00 26.87 163 THR B CA 1
ATOM 3130 C C . THR B 1 163 ? 8.284 47.426 -21.891 1.00 25.43 163 THR B C 1
ATOM 3131 O O . THR B 1 163 ? 8.324 48.687 -21.629 1.00 27.53 163 THR B O 1
ATOM 3135 N N . ALA B 1 164 ? 9.348 46.749 -22.239 1.00 25.96 164 ALA B N 1
ATOM 3136 C CA . ALA B 1 164 ? 10.690 47.468 -22.451 1.00 25.89 164 ALA B CA 1
ATOM 3137 C C . ALA B 1 164 ? 10.676 48.578 -23.477 1.00 23.42 164 ALA B C 1
ATOM 3138 O O . ALA B 1 164 ? 11.179 49.650 -23.228 1.00 23.34 164 ALA B O 1
ATOM 3140 N N . LEU B 1 165 ? 9.962 48.397 -24.636 1.00 24.58 165 LEU B N 1
ATOM 3141 C CA . LEU B 1 165 ? 9.910 49.435 -25.638 1.00 20.56 165 LEU B CA 1
ATOM 3142 C C . LEU B 1 165 ? 9.079 50.615 -25.173 1.00 23.52 165 LEU B C 1
ATOM 3143 O O . LEU B 1 165 ? 9.296 51.753 -25.526 1.00 20.32 165 LEU B O 1
ATOM 3148 N N . ASN B 1 166 ? 8.010 50.362 -24.360 1.00 29.03 166 ASN B N 1
ATOM 3149 C CA . ASN B 1 166 ? 7.049 51.417 -23.870 1.00 26.30 166 ASN B CA 1
ATOM 3150 C C . ASN B 1 166 ? 7.756 52.202 -22.841 1.00 26.25 166 ASN B C 1
ATOM 3151 O O . ASN B 1 166 ? 7.537 53.387 -22.672 1.00 23.02 166 ASN B O 1
ATOM 3156 N N . PHE B 1 167 ? 8.643 51.524 -22.071 1.00 26.17 167 PHE B N 1
ATOM 3157 C CA . PHE B 1 167 ? 9.367 52.250 -21.025 1.00 23.08 167 PHE B CA 1
ATOM 3158 C C . PHE B 1 167 ? 10.333 53.171 -21.686 1.00 23.70 167 PHE B C 1
ATOM 3159 O O . PHE B 1 167 ? 10.547 54.219 -21.246 1.00 27.74 167 PHE B O 1
ATOM 3167 N N . ILE B 1 168 ? 10.983 52.798 -22.760 1.00 23.18 168 ILE B N 1
ATOM 3168 C CA . ILE B 1 168 ? 11.838 53.715 -23.496 1.00 23.68 168 ILE B CA 1
ATOM 3169 C C . ILE B 1 168 ? 11.027 54.924 -23.914 1.00 24.96 168 ILE B C 1
ATOM 3170 O O . ILE B 1 168 ? 11.541 56.035 -23.893 1.00 23.49 168 ILE B O 1
ATOM 3175 N N . GLU B 1 169 ? 9.753 54.738 -24.241 1.00 25.85 169 GLU B N 1
ATOM 3176 C CA . GLU B 1 169 ? 8.957 55.899 -24.744 1.00 26.87 169 GLU B CA 1
ATOM 3177 C C . GLU B 1 169 ? 8.664 56.898 -23.667 1.00 28.73 169 GLU B C 1
ATOM 3178 O O . GLU B 1 169 ? 8.235 58.067 -23.905 1.00 27.66 169 GLU B O 1
ATOM 3184 N N . ALA B 1 170 ? 8.969 56.462 -22.437 1.00 30.79 170 ALA B N 1
ATOM 3185 C CA . ALA B 1 170 ? 8.629 57.281 -21.238 1.00 31.16 170 ALA B CA 1
ATOM 3186 C C . ALA B 1 170 ? 9.898 57.921 -20.761 1.00 31.07 170 ALA B C 1
ATOM 3187 O O . ALA B 1 170 ? 9.882 58.679 -19.873 1.00 35.83 170 ALA B O 1
ATOM 3189 N N . MET B 1 171 ? 10.987 57.700 -21.442 1.00 29.24 171 MET B N 1
ATOM 3190 C CA . MET B 1 171 ? 12.160 58.372 -21.208 1.00 28.52 171 MET B CA 1
ATOM 3191 C C . MET B 1 171 ? 12.204 59.829 -21.641 1.00 28.78 171 MET B C 1
ATOM 3192 O O . MET B 1 171 ? 11.551 60.239 -22.552 1.00 31.84 171 MET B O 1
ATOM 3197 N N . GLY B 1 172 ? 12.952 60.633 -20.936 1.00 29.42 172 GLY B N 1
ATOM 3198 C CA . GLY B 1 172 ? 13.133 62.077 -21.154 1.00 30.95 172 GLY B CA 1
ATOM 3199 C C . GLY B 1 172 ? 14.619 62.428 -21.292 1.00 31.96 172 GLY B C 1
ATOM 3200 O O . GLY B 1 172 ? 15.433 61.476 -21.354 1.00 31.97 172 GLY B O 1
ATOM 3201 N N . GLU B 1 173 ? 14.907 63.732 -21.375 1.00 34.75 173 GLU B N 1
ATOM 3202 C CA . GLU B 1 173 ? 16.225 64.319 -21.565 1.00 38.58 173 GLU B CA 1
ATOM 3203 C C . GLU B 1 173 ? 17.223 63.943 -20.583 1.00 39.35 173 GLU B C 1
ATOM 3204 O O . GLU B 1 173 ? 18.272 63.714 -21.027 1.00 37.45 173 GLU B O 1
ATOM 3210 N N . ASN B 1 174 ? 16.919 63.894 -19.267 1.00 40.63 174 ASN B N 1
ATOM 3211 C CA . ASN B 1 174 ? 17.866 63.308 -18.244 1.00 40.49 174 ASN B CA 1
ATOM 3212 C C . ASN B 1 174 ? 18.012 61.789 -18.110 1.00 39.81 174 ASN B C 1
ATOM 3213 O O . ASN B 1 174 ? 18.933 61.329 -17.454 1.00 37.25 174 ASN B O 1
ATOM 3218 N N . SER B 1 175 ? 17.093 60.997 -18.639 1.00 39.00 175 SER B N 1
ATOM 3219 C CA . SER B 1 175 ? 17.291 59.522 -18.725 1.00 40.47 175 SER B CA 1
ATOM 3220 C C . SER B 1 175 ? 17.975 59.047 -20.015 1.00 37.61 175 SER B C 1
ATOM 3221 O O . SER B 1 175 ? 18.402 57.938 -20.121 1.00 35.00 175 SER B O 1
ATOM 3224 N N . PHE B 1 176 ? 17.949 59.884 -21.051 1.00 40.10 176 PHE B N 1
ATOM 3225 C CA . PHE B 1 176 ? 18.525 59.498 -22.366 1.00 41.43 176 PHE B CA 1
ATOM 3226 C C . PHE B 1 176 ? 19.912 58.904 -22.126 1.00 40.66 176 PHE B C 1
ATOM 3227 O O . PHE B 1 176 ? 20.241 57.830 -22.581 1.00 39.14 176 PHE B O 1
ATOM 3235 N N . LYS B 1 177 ? 20.650 59.523 -21.256 1.00 40.67 177 LYS B N 1
ATOM 3236 C CA . LYS B 1 177 ? 22.002 59.041 -21.011 1.00 43.59 177 LYS B CA 1
ATOM 3237 C C . LYS B 1 177 ? 22.044 57.587 -20.622 1.00 41.70 177 LYS B C 1
ATOM 3238 O O . LYS B 1 177 ? 22.979 56.843 -20.958 1.00 43.72 177 LYS B O 1
ATOM 3244 N N . TYR B 1 178 ? 21.009 57.120 -20.014 1.00 39.96 178 TYR B N 1
ATOM 3245 C CA . TYR B 1 178 ? 21.025 55.683 -19.623 1.00 40.12 178 TYR B CA 1
ATOM 3246 C C . TYR B 1 178 ? 20.539 54.745 -20.677 1.00 38.34 178 TYR B C 1
ATOM 3247 O O . TYR B 1 178 ? 20.930 53.611 -20.716 1.00 37.91 178 TYR B O 1
ATOM 3256 N N . VAL B 1 179 ? 19.781 55.242 -21.644 1.00 38.52 179 VAL B N 1
ATOM 3257 C CA . VAL B 1 179 ? 19.274 54.341 -22.681 1.00 37.48 179 VAL B CA 1
ATOM 3258 C C . VAL B 1 179 ? 20.184 54.243 -23.859 1.00 35.83 179 VAL B C 1
ATOM 3259 O O . VAL B 1 179 ? 20.349 53.228 -24.481 1.00 33.42 179 VAL B O 1
ATOM 3263 N N . ASN B 1 180 ? 20.850 55.324 -24.114 1.00 37.79 180 ASN B N 1
ATOM 3264 C CA . ASN B 1 180 ? 21.692 55.403 -25.250 1.00 39.23 180 ASN B CA 1
ATOM 3265 C C . ASN B 1 180 ? 22.670 54.185 -25.430 1.00 39.70 180 ASN B C 1
ATOM 3266 O O . ASN B 1 180 ? 22.919 53.712 -26.595 1.00 39.85 180 ASN B O 1
ATOM 3271 N N . PRO B 1 181 ? 23.308 53.725 -24.329 1.00 41.90 181 PRO B N 1
ATOM 3272 C CA . PRO B 1 181 ? 24.244 52.541 -24.397 1.00 41.21 181 PRO B CA 1
ATOM 3273 C C . PRO B 1 181 ? 23.585 51.276 -24.987 1.00 41.67 181 PRO B C 1
ATOM 3274 O O . PRO B 1 181 ? 24.261 50.426 -25.593 1.00 41.68 181 PRO B O 1
ATOM 3278 N N . PHE B 1 182 ? 22.250 51.125 -24.817 1.00 39.97 182 PHE B N 1
ATOM 3279 C CA . PHE B 1 182 ? 21.591 49.883 -25.238 1.00 37.56 182 PHE B CA 1
ATOM 3280 C C . PHE B 1 182 ? 20.917 50.103 -26.568 1.00 36.58 182 PHE B C 1
ATOM 3281 O O . PHE B 1 182 ? 20.180 49.267 -27.090 1.00 34.80 182 PHE B O 1
ATOM 3289 N N . LEU B 1 183 ? 21.194 51.222 -27.175 1.00 33.96 183 LEU B N 1
ATOM 3290 C CA . LEU B 1 183 ? 20.647 51.429 -28.425 1.00 34.56 183 LEU B CA 1
ATOM 3291 C C . LEU B 1 183 ? 20.747 50.293 -29.387 1.00 34.63 183 LEU B C 1
ATOM 3292 O O . LEU B 1 183 ? 19.771 50.060 -30.107 1.00 31.04 183 LEU B O 1
ATOM 3297 N N . PRO B 1 184 ? 21.934 49.646 -29.541 1.00 36.36 184 PRO B N 1
ATOM 3298 C CA . PRO B 1 184 ? 22.095 48.453 -30.467 1.00 35.96 184 PRO B CA 1
ATOM 3299 C C . PRO B 1 184 ? 21.161 47.262 -30.225 1.00 33.10 184 PRO B C 1
ATOM 3300 O O . PRO B 1 184 ? 20.784 46.576 -31.122 1.00 31.17 184 PRO B O 1
ATOM 3304 N N . ARG B 1 185 ? 20.705 47.068 -28.996 1.00 34.23 185 ARG B N 1
ATOM 3305 C CA . ARG B 1 185 ? 19.769 46.068 -28.647 1.00 31.79 185 ARG B CA 1
ATOM 3306 C C . ARG B 1 185 ? 18.387 46.555 -28.996 1.00 31.84 185 ARG B C 1
ATOM 3307 O O . ARG B 1 185 ? 17.538 45.738 -29.140 1.00 34.41 185 ARG B O 1
ATOM 3315 N N . ILE B 1 186 ? 18.130 47.858 -29.014 1.00 28.34 186 ILE B N 1
ATOM 3316 C CA . ILE B 1 186 ? 16.813 48.377 -29.353 1.00 25.62 186 ILE B CA 1
ATOM 3317 C C . ILE B 1 186 ? 16.633 48.141 -30.785 1.00 24.26 186 ILE B C 1
ATOM 3318 O O . ILE B 1 186 ? 15.594 47.586 -31.214 1.00 21.71 186 ILE B O 1
ATOM 3323 N N . ILE B 1 187 ? 17.652 48.513 -31.558 1.00 26.84 187 ILE B N 1
ATOM 3324 C CA . ILE B 1 187 ? 17.671 48.368 -33.027 1.00 23.42 187 ILE B CA 1
ATOM 3325 C C . ILE B 1 187 ? 17.546 46.936 -33.451 1.00 24.86 187 ILE B C 1
ATOM 3326 O O . ILE B 1 187 ? 16.992 46.593 -34.491 1.00 26.92 187 ILE B O 1
ATOM 3331 N N . ASN B 1 188 ? 18.105 46.042 -32.703 1.00 25.73 188 ASN B N 1
ATOM 3332 C CA . ASN B 1 188 ? 17.978 44.685 -33.057 1.00 27.20 188 ASN B CA 1
ATOM 3333 C C . ASN B 1 188 ? 16.562 44.195 -33.237 1.00 28.68 188 ASN B C 1
ATOM 3334 O O . ASN B 1 188 ? 16.296 43.266 -33.935 1.00 26.83 188 ASN B O 1
ATOM 3339 N N . LEU B 1 189 ? 15.662 44.753 -32.441 1.00 30.35 189 LEU B N 1
ATOM 3340 C CA . LEU B 1 189 ? 14.240 44.410 -32.550 1.00 27.55 189 LEU B CA 1
ATOM 3341 C C . LEU B 1 189 ? 13.674 44.833 -33.916 1.00 24.23 189 LEU B C 1
ATOM 3342 O O . LEU B 1 189 ? 12.633 44.400 -34.312 1.00 22.23 189 LEU B O 1
ATOM 3347 N N . LEU B 1 190 ? 14.306 45.675 -34.687 1.00 21.78 190 LEU B N 1
ATOM 3348 C CA . LEU B 1 190 ? 13.756 45.891 -36.020 1.00 22.82 190 LEU B CA 1
ATOM 3349 C C . LEU B 1 190 ? 13.870 44.670 -36.926 1.00 23.83 190 LEU B C 1
ATOM 3350 O O . LEU B 1 190 ? 13.225 44.707 -38.006 1.00 26.23 190 LEU B O 1
ATOM 3355 N N . HIS B 1 191 ? 14.389 43.550 -36.398 1.00 22.20 191 HIS B N 1
ATOM 3356 C CA . HIS B 1 191 ? 14.539 42.289 -37.068 1.00 24.82 191 HIS B CA 1
ATOM 3357 C C . HIS B 1 191 ? 13.762 41.237 -36.394 1.00 25.87 191 HIS B C 1
ATOM 3358 O O . HIS B 1 191 ? 13.881 40.119 -36.825 1.00 26.57 191 HIS B O 1
ATOM 3365 N N . ASP B 1 192 ? 12.927 41.569 -35.402 1.00 24.53 192 ASP B N 1
ATOM 3366 C CA . ASP B 1 192 ? 12.057 40.587 -34.712 1.00 23.47 192 ASP B CA 1
ATOM 3367 C C . ASP B 1 192 ? 11.022 40.086 -35.674 1.00 23.61 192 ASP B C 1
ATOM 3368 O O . ASP B 1 192 ? 10.645 40.782 -36.608 1.00 24.76 192 ASP B O 1
ATOM 3373 N N . GLY B 1 193 ? 10.745 38.797 -35.548 1.00 25.38 193 GLY B N 1
ATOM 3374 C CA . GLY B 1 193 ? 9.717 38.067 -36.221 1.00 25.35 193 GLY B CA 1
ATOM 3375 C C . GLY B 1 193 ? 8.291 38.643 -36.226 1.00 24.58 193 GLY B C 1
ATOM 3376 O O . GLY B 1 193 ? 7.562 38.519 -37.205 1.00 23.70 193 GLY B O 1
ATOM 3377 N N . ASP B 1 194 ? 7.968 39.270 -35.125 1.00 26.88 194 ASP B N 1
ATOM 3378 C CA . ASP B 1 194 ? 6.668 39.834 -34.820 1.00 25.80 194 ASP B CA 1
ATOM 3379 C C . ASP B 1 194 ? 6.592 41.272 -35.239 1.00 23.01 194 ASP B C 1
ATOM 3380 O O . ASP B 1 194 ? 7.269 42.129 -34.711 1.00 24.95 194 ASP B O 1
ATOM 3385 N N . GLU B 1 195 ? 5.697 41.552 -36.199 1.00 21.84 195 GLU B N 1
ATOM 3386 C CA . GLU B 1 195 ? 5.532 42.917 -36.736 1.00 20.22 195 GLU B CA 1
ATOM 3387 C C . GLU B 1 195 ? 5.056 43.885 -35.736 1.00 18.53 195 GLU B C 1
ATOM 3388 O O . GLU B 1 195 ? 5.400 45.079 -35.817 1.00 21.55 195 GLU B O 1
ATOM 3394 N N . ILE B 1 196 ? 4.326 43.429 -34.721 1.00 19.87 196 ILE B N 1
ATOM 3395 C CA . ILE B 1 196 ? 3.992 44.334 -33.622 1.00 21.86 196 ILE B CA 1
ATOM 3396 C C . ILE B 1 196 ? 5.204 44.759 -32.879 1.00 19.23 196 ILE B C 1
ATOM 3397 O O . ILE B 1 196 ? 5.307 45.884 -32.459 1.00 23.97 196 ILE B O 1
ATOM 3402 N N . VAL B 1 197 ? 6.157 43.877 -32.730 1.00 20.36 197 VAL B N 1
ATOM 3403 C CA . VAL B 1 197 ? 7.443 44.181 -32.034 1.00 21.16 197 VAL B CA 1
ATOM 3404 C C . VAL B 1 197 ? 8.227 45.137 -32.913 1.00 21.14 197 VAL B C 1
ATOM 3405 O O . VAL B 1 197 ? 8.575 46.118 -32.453 1.00 22.62 197 VAL B O 1
ATOM 3409 N N . ARG B 1 198 ? 8.378 44.891 -34.232 1.00 23.02 198 ARG B N 1
ATOM 3410 C CA . ARG B 1 198 ? 9.109 45.757 -35.090 1.00 20.93 198 ARG B CA 1
ATOM 3411 C C . ARG B 1 198 ? 8.579 47.166 -35.009 1.00 21.77 198 ARG B C 1
ATOM 3412 O O . ARG B 1 198 ? 9.327 48.168 -34.903 1.00 18.67 198 ARG B O 1
ATOM 3420 N N . ALA B 1 199 ? 7.273 47.256 -35.213 1.00 21.91 199 ALA B N 1
ATOM 3421 C CA . ALA B 1 199 ? 6.566 48.577 -35.070 1.00 22.62 199 ALA B CA 1
ATOM 3422 C C . ALA B 1 199 ? 6.836 49.301 -33.749 1.00 20.06 199 ALA B C 1
ATOM 3423 O O . ALA B 1 199 ? 7.071 50.502 -33.699 1.00 20.34 199 ALA B O 1
ATOM 3425 N N . SER B 1 200 ? 6.779 48.597 -32.689 1.00 20.01 200 S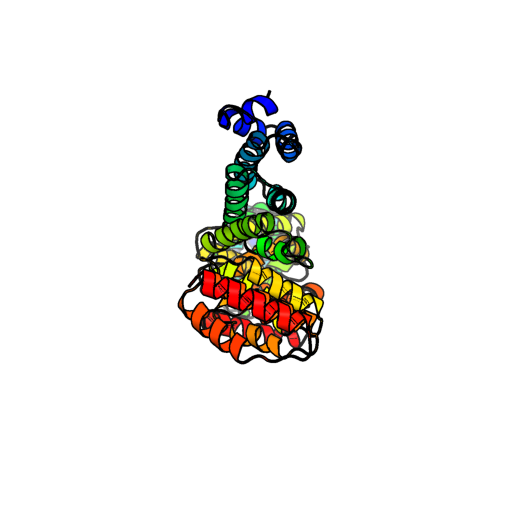ER B N 1
ATOM 3426 C CA . SER B 1 200 ? 7.060 49.267 -31.393 1.00 22.07 200 SER B CA 1
ATOM 3427 C C . SER B 1 200 ? 8.502 49.678 -31.298 1.00 21.79 200 SER B C 1
ATOM 3428 O O . SER B 1 200 ? 8.787 50.755 -30.739 1.00 20.05 200 SER B O 1
ATOM 3431 N N . ALA B 1 201 ? 9.411 48.877 -31.927 1.00 21.10 201 ALA B N 1
ATOM 3432 C CA . ALA B 1 201 ? 10.780 49.299 -31.879 1.00 21.10 201 ALA B CA 1
ATOM 3433 C C . ALA B 1 201 ? 10.978 50.604 -32.611 1.00 21.02 201 ALA B C 1
ATOM 3434 O O . ALA B 1 201 ? 11.772 51.415 -32.230 1.00 20.56 201 ALA B O 1
ATOM 3436 N N . VAL B 1 202 ? 10.415 50.754 -33.802 1.00 21.03 202 VAL B N 1
ATOM 3437 C CA . VAL B 1 202 ? 10.498 52.003 -34.566 1.00 20.81 202 VAL B CA 1
ATOM 3438 C C . VAL B 1 202 ? 9.909 53.110 -33.676 1.00 22.98 202 VAL B C 1
ATOM 3439 O O . VAL B 1 202 ? 10.484 54.207 -33.623 1.00 23.73 202 VAL B O 1
ATOM 3443 N N . GLU B 1 203 ? 8.745 52.870 -32.986 1.00 23.99 203 GLU B N 1
ATOM 3444 C CA . GLU B 1 203 ? 8.182 53.937 -32.108 1.00 26.40 203 GLU B CA 1
ATOM 3445 C C . GLU B 1 203 ? 9.176 54.347 -31.030 1.00 24.41 203 GLU B C 1
ATOM 3446 O O . GLU B 1 203 ? 9.380 55.450 -30.878 1.00 23.90 203 GLU B O 1
ATOM 3452 N N . ALA B 1 204 ? 9.874 53.384 -30.419 1.00 23.96 204 ALA B N 1
ATOM 3453 C CA . ALA B 1 204 ? 10.848 53.685 -29.333 1.00 23.99 204 ALA B CA 1
ATOM 3454 C C . ALA B 1 204 ? 11.959 54.475 -29.890 1.00 22.76 204 ALA B C 1
ATOM 3455 O O . ALA B 1 204 ? 12.402 55.472 -29.318 1.00 22.04 204 ALA B O 1
ATOM 3457 N N . LEU B 1 205 ? 12.502 54.043 -31.014 1.00 22.75 205 LEU B N 1
ATOM 3458 C CA . LEU B 1 205 ? 13.652 54.794 -31.611 1.00 22.16 205 LEU B CA 1
ATOM 3459 C C . LEU B 1 205 ? 13.280 56.214 -32.084 1.00 23.55 205 LEU B C 1
ATOM 3460 O O . LEU B 1 205 ? 13.958 57.148 -31.865 1.00 25.10 205 LEU B O 1
ATOM 3465 N N . VAL B 1 206 ? 12.168 56.379 -32.769 1.00 24.23 206 VAL B N 1
ATOM 3466 C CA . VAL B 1 206 ? 11.680 57.744 -33.042 1.00 25.62 206 VAL B CA 1
ATOM 3467 C C . VAL B 1 206 ? 11.639 58.543 -31.740 1.00 25.79 206 VAL B C 1
ATOM 3468 O O . VAL B 1 206 ? 11.986 59.709 -31.701 1.00 24.78 206 VAL B O 1
ATOM 3472 N N . HIS B 1 207 ? 11.033 57.962 -30.671 1.00 25.73 207 HIS B N 1
ATOM 3473 C CA . HIS B 1 207 ? 10.931 58.791 -29.430 1.00 25.01 207 HIS B CA 1
ATOM 3474 C C . HIS B 1 207 ? 12.319 59.124 -28.948 1.00 25.31 207 HIS B C 1
ATOM 3475 O O . HIS B 1 207 ? 12.658 60.229 -28.661 1.00 25.92 207 HIS B O 1
ATOM 3482 N N . LEU B 1 208 ? 13.239 58.156 -28.841 1.00 26.12 208 LEU B N 1
ATOM 3483 C CA . LEU B 1 208 ? 14.624 58.593 -28.447 1.00 25.06 208 LEU B CA 1
ATOM 3484 C C . LEU B 1 208 ? 15.232 59.552 -29.451 1.00 26.62 208 LEU B C 1
ATOM 3485 O O . LEU B 1 208 ? 16.090 60.375 -29.052 1.00 25.86 208 LEU B O 1
ATOM 3490 N N . ALA B 1 209 ? 14.769 59.531 -30.720 1.00 25.06 209 ALA B N 1
ATOM 3491 C CA . ALA B 1 209 ? 15.224 60.509 -31.658 1.00 26.79 209 ALA B CA 1
ATOM 3492 C C . ALA B 1 209 ? 14.731 61.928 -31.394 1.00 28.78 209 ALA B C 1
ATOM 3493 O O . ALA B 1 209 ? 15.457 62.880 -31.631 1.00 31.00 209 ALA B O 1
ATOM 3495 N N . THR B 1 210 ? 13.596 62.077 -30.792 1.00 29.75 210 THR B N 1
ATOM 3496 C CA . THR B 1 210 ? 13.122 63.435 -30.377 1.00 31.07 210 THR B CA 1
ATOM 3497 C C . THR B 1 210 ? 13.935 64.087 -29.248 1.00 33.83 210 THR B C 1
ATOM 3498 O O . THR B 1 210 ? 13.939 65.302 -29.094 1.00 29.21 210 THR B O 1
ATOM 3502 N N . LEU B 1 211 ? 14.564 63.202 -28.395 1.00 35.87 211 LEU B N 1
ATOM 3503 C CA . LEU B 1 211 ? 15.403 63.611 -27.300 1.00 34.55 211 LEU B CA 1
ATOM 3504 C C . LEU B 1 211 ? 16.890 64.003 -27.615 1.00 36.41 211 LEU B C 1
ATOM 3505 O O . LEU B 1 211 ? 17.501 64.711 -26.812 1.00 37.04 211 LEU B O 1
ATOM 3510 N N . ASN B 1 212 ? 17.441 63.694 -28.777 1.00 38.71 212 ASN B N 1
ATOM 3511 C CA . ASN B 1 212 ? 18.826 64.024 -29.073 1.00 38.85 212 ASN B CA 1
ATOM 3512 C C . ASN B 1 212 ? 19.062 64.300 -30.551 1.00 41.10 212 ASN B C 1
ATOM 3513 O O . ASN B 1 212 ? 18.628 63.513 -31.418 1.00 44.48 212 ASN B O 1
ATOM 3518 N N . ASP B 1 213 ? 19.801 65.350 -30.863 1.00 39.75 213 ASP B N 1
ATOM 3519 C CA . ASP B 1 213 ? 20.043 65.819 -32.199 1.00 40.85 213 ASP B CA 1
ATOM 3520 C C . ASP B 1 213 ? 20.823 64.921 -33.103 1.00 38.97 213 ASP B C 1
ATOM 3521 O O . ASP B 1 213 ? 20.448 64.736 -34.227 1.00 35.67 213 ASP B O 1
ATOM 3526 N N . LYS B 1 214 ? 21.855 64.296 -32.551 1.00 38.50 214 LYS B N 1
ATOM 3527 C CA . LYS B 1 214 ? 22.643 63.335 -33.237 1.00 40.04 214 LYS B CA 1
ATOM 3528 C C . LYS B 1 214 ? 21.935 62.015 -33.581 1.00 39.77 214 LYS B C 1
ATOM 3529 O O . LYS B 1 214 ? 22.068 61.496 -34.685 1.00 41.26 214 LYS B O 1
ATOM 3535 N N . LEU B 1 215 ? 21.391 61.354 -32.584 1.00 37.35 215 LEU B N 1
ATOM 3536 C CA . LEU B 1 215 ? 20.621 60.145 -32.820 1.00 34.51 215 LEU B CA 1
ATOM 3537 C C . LEU B 1 215 ? 19.539 60.401 -33.838 1.00 35.09 215 LEU B C 1
ATOM 3538 O O . LEU B 1 215 ? 19.218 59.542 -34.631 1.00 34.22 215 LEU B O 1
ATOM 3543 N N . ARG B 1 216 ? 18.955 61.601 -33.824 1.00 33.76 216 ARG B N 1
ATOM 3544 C CA . ARG B 1 216 ? 17.880 61.891 -34.742 1.00 34.30 216 ARG B CA 1
ATOM 3545 C C . ARG B 1 216 ? 18.279 61.707 -36.178 1.00 33.39 216 ARG B C 1
ATOM 3546 O O . ARG B 1 216 ? 17.463 61.244 -36.928 1.00 30.42 216 ARG B O 1
ATOM 3554 N N . LYS B 1 217 ? 19.455 62.162 -36.551 1.00 34.50 217 LYS B N 1
ATOM 3555 C CA . LYS B 1 217 ? 20.083 61.823 -37.891 1.00 38.00 217 LYS B CA 1
ATOM 3556 C C . LYS B 1 217 ? 20.350 60.327 -38.205 1.00 36.25 217 LYS B C 1
ATOM 3557 O O . LYS B 1 217 ? 20.066 59.908 -39.249 1.00 39.21 217 LYS B O 1
ATOM 3563 N N . VAL B 1 218 ? 20.923 59.589 -37.279 1.00 36.98 218 VAL B N 1
ATOM 3564 C CA . VAL B 1 218 ? 21.079 58.160 -37.368 1.00 37.08 218 VAL B CA 1
ATOM 3565 C C . VAL B 1 218 ? 19.693 57.495 -37.706 1.00 38.05 218 VAL B C 1
ATOM 3566 O O . VAL B 1 218 ? 19.495 56.802 -38.808 1.00 37.29 218 VAL B O 1
ATOM 3570 N N . VAL B 1 219 ? 18.682 57.837 -36.855 1.00 36.05 219 VAL B N 1
ATOM 3571 C CA . VAL B 1 219 ? 17.413 57.101 -36.859 1.00 33.26 219 VAL B CA 1
ATOM 3572 C C . VAL B 1 219 ? 16.770 57.390 -38.104 1.00 32.47 219 VAL B C 1
ATOM 3573 O O . VAL B 1 219 ? 16.250 56.562 -38.733 1.00 35.23 219 VAL B O 1
ATOM 3577 N N . ILE B 1 220 ? 16.718 58.607 -38.460 1.00 32.50 220 ILE B N 1
ATOM 3578 C CA . ILE B 1 220 ? 16.136 58.918 -39.697 1.00 36.45 220 ILE B CA 1
ATOM 3579 C C . ILE B 1 220 ? 16.790 58.141 -40.904 1.00 38.59 220 ILE B C 1
ATOM 3580 O O . ILE B 1 220 ? 16.011 57.727 -41.776 1.00 39.20 220 ILE B O 1
ATOM 3585 N N . LYS B 1 221 ? 18.140 57.980 -40.937 1.00 39.18 221 LYS B N 1
ATOM 3586 C CA . LYS B 1 221 ? 18.729 57.350 -42.088 1.00 40.08 221 LYS B CA 1
ATOM 3587 C C . LYS B 1 221 ? 18.480 55.853 -41.898 1.00 40.85 221 LYS B C 1
ATOM 3588 O O . LYS B 1 221 ? 18.216 55.136 -42.887 1.00 40.66 221 LYS B O 1
ATOM 3594 N N . ARG B 1 222 ? 18.482 55.350 -40.648 1.00 38.04 222 ARG B N 1
ATOM 3595 C CA . ARG B 1 222 ? 18.210 53.955 -40.489 1.00 35.71 222 ARG B CA 1
ATOM 3596 C C . ARG B 1 222 ? 16.779 53.545 -40.887 1.00 35.52 222 ARG B C 1
ATOM 3597 O O . ARG B 1 222 ? 16.590 52.395 -41.296 1.00 34.60 222 ARG B O 1
ATOM 3605 N N . LEU B 1 223 ? 15.779 54.402 -40.686 1.00 34.61 223 LEU B N 1
ATOM 3606 C CA . LEU B 1 223 ? 14.420 54.083 -40.978 1.00 33.31 223 LEU B CA 1
ATOM 3607 C C . LEU B 1 223 ? 14.220 54.220 -42.411 1.00 34.85 223 LEU B C 1
ATOM 3608 O O . LEU B 1 223 ? 13.392 53.568 -42.938 1.00 34.11 223 LEU B O 1
ATOM 3613 N N . GLU B 1 224 ? 14.905 55.109 -43.090 1.00 40.25 224 GLU B N 1
ATOM 3614 C CA . GLU B 1 224 ? 14.929 55.106 -44.611 1.00 42.82 224 GLU B CA 1
ATOM 3615 C C . GLU B 1 224 ? 15.528 53.809 -45.244 1.00 43.24 224 GLU B C 1
ATOM 3616 O O . GLU B 1 224 ? 15.149 53.517 -46.322 1.00 44.83 224 GLU B O 1
ATOM 3622 N N . GLU B 1 225 ? 16.358 53.001 -44.522 1.00 43.83 225 GLU B N 1
ATOM 3623 C CA . GLU B 1 225 ? 16.984 51.733 -44.976 1.00 43.93 225 GLU B CA 1
ATOM 3624 C C . GLU B 1 225 ? 16.174 50.518 -44.412 1.00 47.91 225 GLU B C 1
ATOM 3625 O O . GLU B 1 225 ? 16.803 49.453 -43.975 1.00 46.70 225 GLU B O 1
ATOM 3631 N N . LEU B 1 226 ? 14.816 50.712 -44.291 1.00 47.14 226 LEU B N 1
ATOM 3632 C CA . LEU B 1 226 ? 13.899 49.669 -43.750 1.00 45.59 226 LEU B CA 1
ATOM 3633 C C . LEU B 1 226 ? 12.713 49.522 -44.702 1.00 43.02 226 LEU B C 1
ATOM 3634 O O . LEU B 1 226 ? 12.054 50.467 -45.066 1.00 40.61 226 LEU B O 1
ATOM 3639 N N . ASN B 1 227 ? 12.590 48.289 -45.173 1.00 42.82 227 ASN B N 1
ATOM 3640 C CA . ASN B 1 227 ? 11.543 47.892 -46.063 1.00 44.87 227 ASN B CA 1
ATOM 3641 C C . ASN B 1 227 ? 10.950 46.699 -45.321 1.00 42.57 227 ASN B C 1
ATOM 3642 O O . ASN B 1 227 ? 11.745 45.882 -44.729 1.00 42.37 227 ASN B O 1
ATOM 3647 N N . ASP B 1 228 ? 9.602 46.594 -45.346 1.00 36.98 228 ASP B N 1
ATOM 3648 C CA . ASP B 1 228 ? 8.952 45.558 -44.524 1.00 32.41 228 ASP B CA 1
ATOM 3649 C C . ASP B 1 228 ? 7.690 45.069 -45.260 1.00 30.46 228 ASP B C 1
ATOM 3650 O O . ASP B 1 228 ? 7.028 45.832 -45.922 1.00 29.26 228 ASP B O 1
ATOM 3655 N N . THR B 1 229 ? 7.291 43.803 -45.128 1.00 31.20 229 THR B N 1
ATOM 3656 C CA . THR B 1 229 ? 6.059 43.345 -45.758 1.00 30.25 229 THR B CA 1
ATOM 3657 C C . THR B 1 229 ? 4.830 43.852 -44.912 1.00 31.45 229 THR B C 1
ATOM 3658 O O . THR B 1 229 ? 3.742 43.831 -45.408 1.00 32.53 229 THR B O 1
ATOM 3662 N N . SER B 1 230 ? 5.036 44.365 -43.680 1.00 27.54 230 SER B N 1
ATOM 3663 C CA . SER B 1 230 ? 3.974 44.734 -42.828 1.00 27.10 230 SER B CA 1
ATOM 3664 C C . SER B 1 230 ? 3.520 46.145 -43.068 1.00 24.78 230 SER B C 1
ATOM 3665 O O . SER B 1 230 ? 4.301 47.099 -42.910 1.00 24.15 230 SER B O 1
ATOM 3668 N N . SER B 1 231 ? 2.212 46.298 -43.365 1.00 24.16 231 SER B N 1
ATOM 3669 C CA . SER B 1 231 ? 1.714 47.600 -43.642 1.00 25.92 231 SER B CA 1
ATOM 3670 C C . SER B 1 231 ? 1.678 48.471 -42.372 1.00 25.56 231 SER B C 1
ATOM 3671 O O . SER B 1 231 ? 1.821 49.725 -42.445 1.00 25.39 231 SER B O 1
ATOM 3674 N N . LEU B 1 232 ? 1.678 47.810 -41.227 1.00 22.82 232 LEU B N 1
ATOM 3675 C CA . LEU B 1 232 ? 1.709 48.517 -39.913 1.00 24.49 232 LEU B CA 1
ATOM 3676 C C . LEU B 1 232 ? 3.143 49.114 -39.688 1.00 22.01 232 LEU B C 1
ATOM 3677 O O . LEU B 1 232 ? 3.323 50.216 -39.331 1.00 21.50 232 LEU B O 1
ATOM 3682 N N . VAL B 1 233 ? 4.183 48.300 -39.894 1.00 20.38 233 VAL B N 1
ATOM 3683 C CA . VAL B 1 233 ? 5.503 48.809 -39.835 1.00 22.01 233 VAL B CA 1
ATOM 3684 C C . VAL B 1 233 ? 5.740 49.957 -40.808 1.00 21.84 233 VAL B C 1
ATOM 3685 O O . VAL B 1 233 ? 6.267 50.982 -40.465 1.00 20.67 233 VAL B O 1
ATOM 3689 N N . ASN B 1 234 ? 5.421 49.746 -42.054 1.00 24.16 234 ASN B N 1
ATOM 3690 C CA . ASN B 1 234 ? 5.520 50.801 -43.089 1.00 24.71 234 ASN B CA 1
ATOM 3691 C C . ASN B 1 234 ? 4.826 52.060 -42.694 1.00 25.21 234 ASN B C 1
ATOM 3692 O O . ASN B 1 234 ? 5.347 53.157 -42.806 1.00 24.07 234 ASN B O 1
ATOM 3697 N N . LYS B 1 235 ? 3.661 51.911 -42.156 1.00 29.74 235 LYS B N 1
ATOM 3698 C CA . LYS B 1 235 ? 2.816 53.139 -41.787 1.00 31.37 235 LYS B CA 1
ATOM 3699 C C . LYS B 1 235 ? 3.563 53.786 -40.616 1.00 29.44 235 LYS B C 1
ATOM 3700 O O . LYS B 1 235 ? 3.823 54.993 -40.630 1.00 29.66 235 LYS B O 1
ATOM 3706 N N . THR B 1 236 ? 4.039 52.967 -39.686 1.00 26.42 236 THR B N 1
ATOM 3707 C CA . THR B 1 236 ? 4.737 53.556 -38.513 1.00 25.54 236 THR B CA 1
ATOM 3708 C C . THR B 1 236 ? 6.058 54.198 -38.887 1.00 24.99 236 THR B C 1
ATOM 3709 O O . THR B 1 236 ? 6.529 55.172 -38.273 1.00 28.18 236 THR B O 1
ATOM 3713 N N . VAL B 1 237 ? 6.733 53.685 -39.921 1.00 22.95 237 VAL B N 1
ATOM 3714 C CA . VAL B 1 237 ? 8.005 54.266 -40.421 1.00 23.75 237 VAL B CA 1
ATOM 3715 C C . VAL B 1 237 ? 7.744 55.583 -41.133 1.00 26.06 237 VAL B C 1
ATOM 3716 O O . VAL B 1 237 ? 8.421 56.588 -40.861 1.00 25.66 237 VAL B O 1
ATOM 3720 N N . LYS B 1 238 ? 6.719 55.666 -41.944 1.00 28.41 238 LYS B N 1
ATOM 3721 C CA . LYS B 1 238 ? 6.474 56.884 -42.631 1.00 30.91 238 LYS B CA 1
ATOM 3722 C C . LYS B 1 238 ? 5.995 57.955 -41.619 1.00 30.49 238 LYS B C 1
ATOM 3723 O O . LYS B 1 238 ? 6.390 59.104 -41.708 1.00 30.41 238 LYS B O 1
ATOM 3729 N N . GLU B 1 239 ? 5.131 57.630 -40.676 1.00 32.47 239 GLU B N 1
ATOM 3730 C CA . GLU B 1 239 ? 4.759 58.664 -39.696 1.00 31.93 239 GLU B CA 1
ATOM 3731 C C . GLU B 1 239 ? 5.971 59.065 -38.871 1.00 32.86 239 GLU B C 1
ATOM 3732 O O . GLU B 1 239 ? 6.079 60.182 -38.473 1.00 35.63 239 GLU B O 1
ATOM 3738 N N . GLY B 1 240 ? 6.860 58.125 -38.559 1.00 30.82 240 GLY B N 1
ATOM 3739 C CA . GLY B 1 240 ? 7.991 58.474 -37.758 1.00 31.61 240 GLY B CA 1
ATOM 3740 C C . GLY B 1 240 ? 8.994 59.331 -38.446 1.00 30.67 240 GLY B C 1
ATOM 3741 O O . GLY B 1 240 ? 9.679 60.215 -37.832 1.00 28.12 240 GLY B O 1
ATOM 3742 N N . ILE B 1 241 ? 9.178 59.083 -39.723 1.00 31.08 241 ILE B N 1
ATOM 3743 C CA . ILE B 1 241 ? 10.202 59.830 -40.477 1.00 32.79 241 ILE B CA 1
ATOM 3744 C C . ILE B 1 241 ? 9.690 61.240 -40.569 1.00 34.56 241 ILE B C 1
ATOM 3745 O O . ILE B 1 241 ? 10.437 62.274 -40.586 1.00 35.73 241 ILE B O 1
ATOM 3750 N N . SER B 1 242 ? 8.402 61.304 -40.588 1.00 35.14 242 SER B N 1
ATOM 3751 C CA . SER B 1 242 ? 7.807 62.582 -40.853 1.00 38.75 242 SER B CA 1
ATOM 3752 C C . SER B 1 242 ? 7.813 63.323 -39.517 1.00 39.75 242 SER B C 1
ATOM 3753 O O . SER B 1 242 ? 8.277 64.455 -39.482 1.00 43.45 242 SER B O 1
ATOM 3756 N N . ARG B 1 243 ? 7.365 62.721 -38.416 1.00 39.43 243 ARG B N 1
ATOM 3757 C CA . ARG B 1 243 ? 7.514 63.431 -37.168 1.00 40.28 243 ARG B CA 1
ATOM 3758 C C . ARG B 1 243 ? 8.947 63.918 -37.003 1.00 39.78 243 ARG B C 1
ATOM 3759 O O . ARG B 1 243 ? 9.097 65.029 -36.502 1.00 40.04 243 ARG B O 1
ATOM 3767 N N . LEU B 1 244 ? 10.007 63.180 -37.427 1.00 37.10 244 LEU B N 1
ATOM 3768 C CA . LEU B 1 244 ? 11.378 63.659 -37.126 1.00 35.44 244 LEU B CA 1
ATOM 3769 C C . LEU B 1 244 ? 11.950 64.740 -37.967 1.00 38.84 244 LEU B C 1
ATOM 3770 O O . LEU B 1 244 ? 12.885 65.406 -37.536 1.00 40.58 244 LEU B O 1
ATOM 3775 N N . LEU B 1 245 ? 11.493 64.867 -39.204 1.00 43.08 245 LEU B N 1
ATOM 3776 C CA . LEU B 1 245 ? 11.885 65.954 -40.096 1.00 46.17 245 LEU B CA 1
ATOM 3777 C C . LEU B 1 245 ? 11.114 67.180 -39.710 1.00 47.58 245 LEU B C 1
ATOM 3778 O O . LEU B 1 245 ? 11.553 68.266 -39.929 1.00 47.21 245 LEU B O 1
ATOM 3783 N N . LEU B 1 246 ? 9.952 67.007 -39.093 1.00 50.45 246 LEU B N 1
ATOM 3784 C CA . LEU B 1 246 ? 9.260 68.174 -38.571 1.00 50.23 246 LEU B CA 1
ATOM 3785 C C . LEU B 1 246 ? 10.028 68.759 -37.335 1.00 52.05 246 LEU B C 1
ATOM 3786 O O . LEU B 1 246 ? 9.791 69.879 -36.976 1.00 51.27 246 LEU B O 1
ATOM 3791 N N . LEU B 1 247 ? 10.899 67.975 -36.681 1.00 52.92 247 LEU B N 1
ATOM 3792 C CA . LEU B 1 247 ? 11.661 68.407 -35.503 1.00 53.63 247 LEU B CA 1
ATOM 3793 C C . LEU B 1 247 ? 12.986 68.925 -35.964 1.00 54.61 247 LEU B C 1
ATOM 3794 O O . LEU B 1 247 ? 13.545 69.835 -35.402 1.00 55.74 247 LEU B O 1
ATOM 3799 N N . GLU B 1 248 ? 13.453 68.340 -37.025 1.00 56.08 248 GLU B N 1
ATOM 3800 C CA . GLU B 1 248 ? 14.544 68.914 -37.765 1.00 57.62 248 GLU B CA 1
ATOM 3801 C C . GLU B 1 248 ? 14.021 70.290 -38.275 1.00 59.13 248 GLU B C 1
ATOM 3802 O O . GLU B 1 248 ? 14.889 71.210 -38.251 1.00 61.34 248 GLU B O 1
#

Nearest PDB structures (foldseek):
  2db0-assembly1_A  TM=1.004E+00  e=6.526E-30  Pyrococcus horikoshii OT3
  2db0-assembly2_B  TM=9.834E-01  e=3.165E-25  Pyrococcus horikoshii OT3
  7q2x-assembly1_D  TM=5.448E-01  e=1.065E-02  Saccharomyces cerevisiae S288C
  9c5c-assembly1_B  TM=4.196E-01  e=6.480E-03  Homo sapiens
  9ffb-assembly1_B  TM=3.458E-01  e=1.749E-01  Gallus gallus